Protein AF-A0A2E7H8P2-F1 (afdb_monomer_lite)

Secondary structure (DSSP, 8-state):
---S--S-SSTTTT---S------S-----HHHHHHS-HHHHHHHHHHHHTT--GGGTTSEEEEEEE---SEE-TTSSEEE--SSSTTTSHHHHHHHHHHHHHHTTEEEEEEE-----HHHHTTSGGGGGHHHHHHHHHHHHHHHTTSSTT--EEEEEE-TTTHHHHHHHHHHT-TTS-EEEEE--BPPPPSSS--TTGGGGHHHHHHTTSS-HHHHHHHHHHSS-SSSSB-SSSSHHHHHHHHHHHTT-S-TT-TTPBTTSHHHHHHHHHHHHHHHHHHHTT--HHHHS-HHHHHHHHHHHHHHT--TTHHHHHHHHHHHTTPPPPPHHHHHHHHHHSPP---BTTSSSS-B-HHHHHHTTHHHHHHHHHHHTT-S-TT-B-TTSSBHHHHHHHHHT-HHHHHHHHHHHHHH---GGG-

Structure (mmCIF, N/CA/C/O backbone):
data_AF-A0A2E7H8P2-F1
#
_entry.id   AF-A0A2E7H8P2-F1
#
loop_
_atom_site.group_PDB
_atom_site.id
_atom_site.type_symbol
_atom_site.label_atom_id
_atom_site.label_alt_id
_atom_site.label_comp_id
_atom_site.label_asym_id
_atom_site.label_entity_id
_atom_site.label_seq_id
_atom_site.pdbx_PDB_ins_code
_atom_site.Cartn_x
_atom_site.Cartn_y
_atom_site.Cartn_z
_atom_site.occupancy
_atom_site.B_iso_or_equiv
_atom_site.auth_seq_id
_atom_site.auth_comp_id
_atom_site.auth_asym_id
_atom_site.auth_atom_id
_atom_site.pdbx_PDB_model_num
ATOM 1 N N . MET A 1 1 ? 36.952 20.219 9.672 1.00 74.69 1 MET A N 1
ATOM 2 C CA . MET A 1 1 ? 35.540 19.877 9.922 1.00 74.69 1 MET A CA 1
ATOM 3 C C . MET A 1 1 ? 35.348 19.981 11.418 1.00 74.69 1 MET A C 1
ATOM 5 O O . MET A 1 1 ? 36.030 19.263 12.137 1.00 74.69 1 MET A O 1
ATOM 9 N N . ASP A 1 2 ? 34.547 20.935 11.877 1.00 85.19 2 ASP A N 1
ATOM 10 C CA . ASP A 1 2 ? 34.232 21.063 13.299 1.00 85.19 2 ASP A CA 1
ATOM 11 C C . ASP A 1 2 ? 33.172 20.018 13.670 1.00 85.19 2 ASP A C 1
ATOM 13 O O . ASP A 1 2 ? 31.972 20.262 13.609 1.00 85.19 2 ASP A O 1
ATOM 17 N N . ILE A 1 3 ? 33.637 18.797 13.928 1.00 85.69 3 ILE A N 1
ATOM 18 C CA . ILE A 1 3 ? 32.769 17.649 14.223 1.00 85.69 3 ILE A CA 1
ATOM 19 C C . ILE A 1 3 ? 32.286 17.697 15.679 1.00 85.69 3 ILE A C 1
ATOM 21 O O . ILE A 1 3 ? 31.215 17.183 15.987 1.00 85.69 3 ILE A O 1
ATOM 25 N N . LEU A 1 4 ? 33.071 18.309 16.570 1.00 89.50 4 LEU A N 1
ATOM 26 C CA . LEU A 1 4 ? 32.788 18.374 18.004 1.00 89.50 4 LEU A CA 1
ATOM 27 C C . LEU A 1 4 ? 31.915 19.580 18.391 1.00 89.50 4 LEU A C 1
ATOM 29 O O . LEU A 1 4 ? 31.460 19.643 19.531 1.00 89.50 4 LEU A O 1
ATOM 33 N N . GLY A 1 5 ? 31.641 20.496 17.454 1.00 85.06 5 GLY A N 1
ATOM 34 C CA . GLY A 1 5 ? 30.767 21.650 17.669 1.00 85.06 5 GLY A CA 1
ATOM 35 C C . GLY A 1 5 ? 31.442 22.794 18.425 1.00 85.06 5 GLY A C 1
ATOM 36 O O . GLY A 1 5 ? 30.779 23.498 19.185 1.00 85.06 5 GLY A O 1
ATOM 37 N N . GLU A 1 6 ? 32.753 22.974 18.240 1.00 88.38 6 GLU A N 1
ATOM 38 C CA . GLU A 1 6 ? 33.543 24.068 18.820 1.00 88.38 6 GLU A CA 1
ATOM 39 C C . GLU A 1 6 ? 33.170 25.443 18.227 1.00 88.38 6 GLU A C 1
ATOM 41 O O . GLU A 1 6 ? 33.424 26.488 18.826 1.00 88.38 6 GLU A O 1
ATOM 46 N N . SER A 1 7 ? 32.523 25.453 17.064 1.00 87.81 7 SER A N 1
ATOM 47 C CA . SER A 1 7 ? 32.032 26.614 16.337 1.00 87.81 7 SER A CA 1
ATOM 48 C C . SER A 1 7 ? 30.510 26.568 16.190 1.00 87.81 7 SER A C 1
ATOM 50 O O . SER A 1 7 ? 29.892 25.524 15.981 1.00 87.81 7 SER A O 1
ATOM 52 N N . LYS A 1 8 ? 29.874 27.737 16.298 1.00 83.75 8 LYS A N 1
ATOM 53 C CA . LYS A 1 8 ? 28.441 27.877 16.039 1.00 83.75 8 LYS A CA 1
ATOM 54 C C . LYS A 1 8 ? 28.156 27.782 14.535 1.00 83.75 8 LYS A C 1
ATOM 56 O O . LYS A 1 8 ? 28.728 28.539 13.756 1.00 83.75 8 LYS A O 1
ATOM 61 N N . LEU A 1 9 ? 27.208 26.930 14.139 1.00 84.00 9 LEU A N 1
ATOM 62 C CA . LEU A 1 9 ? 26.694 26.857 12.761 1.00 84.00 9 LEU A CA 1
ATOM 63 C C . LEU A 1 9 ? 25.851 28.094 12.391 1.00 84.00 9 LEU A C 1
ATOM 65 O O . LEU A 1 9 ? 25.784 28.496 11.234 1.00 84.00 9 LEU A O 1
ATOM 69 N N . ASN A 1 10 ? 25.203 28.700 13.383 1.00 85.62 10 ASN A N 1
ATOM 70 C CA . ASN A 1 10 ? 24.450 29.951 13.336 1.00 85.62 10 ASN A CA 1
ATOM 71 C C . ASN A 1 10 ? 24.353 30.542 14.759 1.00 85.62 10 ASN A C 1
ATOM 73 O O . ASN A 1 10 ? 24.707 29.886 15.740 1.00 85.62 10 ASN A O 1
ATOM 77 N N . ASN A 1 11 ? 23.844 31.768 14.904 1.00 84.62 11 ASN A N 1
ATOM 78 C CA . ASN A 1 11 ? 23.813 32.463 16.203 1.00 84.62 11 ASN A CA 1
ATOM 79 C C . ASN A 1 11 ? 23.129 31.668 17.333 1.00 84.62 11 ASN A C 1
ATOM 81 O O . ASN A 1 11 ? 23.529 31.819 18.493 1.00 84.62 11 ASN A O 1
ATOM 85 N N . ASN A 1 12 ? 22.219 30.758 16.976 1.00 85.44 12 ASN A N 1
ATOM 86 C CA . ASN A 1 12 ? 21.361 30.015 17.892 1.00 85.44 12 ASN A CA 1
ATOM 87 C C . ASN A 1 12 ? 21.772 28.538 18.049 1.00 85.44 12 ASN A C 1
ATOM 89 O O . ASN A 1 12 ? 21.013 27.738 18.584 1.00 85.44 12 ASN A O 1
ATOM 93 N N . SER A 1 13 ? 22.955 28.132 17.571 1.00 84.50 13 SER A N 1
ATOM 94 C CA . SER A 1 13 ? 23.351 26.708 17.519 1.00 84.50 13 SER A CA 1
ATOM 95 C C . SER A 1 13 ? 23.418 26.000 18.872 1.00 84.50 13 SER A C 1
ATOM 97 O O . SER A 1 13 ? 23.434 24.774 18.909 1.00 84.50 13 SER A O 1
ATOM 99 N N . TRP A 1 14 ? 23.463 26.756 19.968 1.00 90.00 14 TRP A N 1
ATOM 100 C CA . TRP A 1 14 ? 23.488 26.233 21.336 1.00 90.00 14 TRP A CA 1
ATOM 101 C C . TRP A 1 14 ? 22.310 26.742 22.170 1.00 90.00 14 TRP A C 1
ATOM 103 O O . TRP A 1 14 ? 22.326 26.617 23.393 1.00 90.00 14 TRP A O 1
ATOM 113 N N . ASP A 1 15 ? 21.307 27.342 21.530 1.00 91.31 15 ASP A N 1
ATOM 114 C CA . ASP A 1 15 ? 20.143 27.862 22.232 1.00 91.31 15 ASP A CA 1
ATOM 115 C C . ASP A 1 15 ? 19.243 26.696 22.642 1.00 91.31 15 ASP A C 1
ATOM 117 O O . ASP A 1 15 ? 18.831 25.878 21.818 1.00 91.31 15 ASP A O 1
ATOM 121 N N . PHE A 1 16 ? 18.910 26.627 23.928 1.00 91.75 16 PHE A N 1
ATOM 122 C CA . PHE A 1 16 ? 17.925 25.691 24.448 1.00 91.75 16 PHE A CA 1
ATOM 123 C C . PHE A 1 16 ? 17.115 26.344 25.563 1.00 91.75 16 PHE A C 1
ATOM 125 O O . PHE A 1 16 ? 17.587 27.223 26.283 1.00 91.75 16 PHE A O 1
ATOM 132 N N . LEU A 1 17 ? 15.883 25.874 25.722 1.00 92.88 17 LEU A N 1
ATOM 133 C CA . LEU A 1 17 ? 15.026 26.206 26.849 1.00 92.88 17 LEU A CA 1
ATOM 134 C C . LEU A 1 17 ? 14.714 24.914 27.599 1.00 92.88 17 LEU A C 1
ATOM 136 O O . LEU A 1 17 ? 14.439 23.885 26.989 1.00 92.88 17 LEU A O 1
ATOM 140 N N . THR A 1 18 ? 14.745 24.965 28.928 1.00 94.38 18 THR A N 1
ATOM 141 C CA . THR A 1 18 ? 14.372 23.825 29.785 1.00 94.38 18 THR A CA 1
ATOM 142 C C . THR A 1 18 ? 12.894 23.837 30.165 1.00 94.38 18 THR A C 1
ATOM 144 O O . THR A 1 18 ? 12.388 22.850 30.691 1.00 94.38 18 THR A O 1
ATOM 147 N N . HIS A 1 19 ? 12.204 24.951 29.906 1.00 95.31 19 HIS A N 1
ATOM 148 C CA . HIS A 1 19 ? 10.809 25.176 30.261 1.00 95.31 19 HIS A CA 1
ATOM 149 C C . HIS A 1 19 ? 10.099 25.923 29.129 1.00 95.31 19 HIS A C 1
ATOM 151 O O . HIS A 1 19 ? 10.694 26.767 28.460 1.00 95.31 19 HIS A O 1
ATOM 157 N N . ALA A 1 20 ? 8.815 25.633 28.948 1.00 92.62 20 ALA A N 1
ATOM 158 C CA . ALA A 1 20 ? 7.918 26.331 28.037 1.00 92.62 20 ALA A CA 1
ATOM 159 C C . ALA A 1 20 ? 6.553 26.501 28.719 1.00 92.62 20 ALA A C 1
ATOM 161 O O . ALA A 1 20 ? 6.212 25.721 29.608 1.00 92.62 20 ALA A O 1
ATOM 162 N N . GLU A 1 21 ? 5.757 27.486 28.295 1.00 92.81 21 GLU A N 1
ATOM 163 C CA . GLU A 1 21 ? 4.417 27.734 28.864 1.00 92.81 21 GLU A CA 1
ATOM 164 C C . GLU A 1 21 ? 3.425 26.579 28.619 1.00 92.81 21 GLU A C 1
ATOM 166 O O . GLU A 1 21 ? 2.403 26.485 29.294 1.00 92.81 21 GLU A O 1
ATOM 171 N N . GLY A 1 22 ? 3.735 25.688 27.673 1.00 91.94 22 GLY A N 1
ATOM 172 C CA . GLY A 1 22 ? 2.846 24.620 27.227 1.00 91.94 22 GLY A CA 1
ATOM 173 C C . GLY A 1 22 ? 1.698 25.124 26.336 1.00 91.94 22 GLY A C 1
ATOM 174 O O . GLY A 1 22 ? 1.554 26.327 26.099 1.00 91.94 22 GLY A O 1
ATOM 175 N N . PRO A 1 23 ? 0.879 24.212 25.789 1.00 92.81 23 PRO A N 1
ATOM 176 C CA . PRO A 1 23 ? -0.272 24.583 24.971 1.00 92.81 23 PRO A CA 1
ATOM 177 C C . PRO A 1 23 ? -1.340 25.332 25.783 1.00 92.81 23 PRO A C 1
ATOM 179 O O . PRO A 1 23 ? -1.624 24.991 26.931 1.00 92.81 23 PRO A O 1
ATOM 182 N N . LYS A 1 24 ? -1.977 26.336 25.170 1.00 91.81 24 LYS A N 1
ATOM 183 C CA . LYS A 1 24 ? -3.075 27.100 25.785 1.00 91.81 24 LYS A CA 1
ATOM 184 C C . LYS A 1 24 ? -4.414 26.384 25.579 1.00 91.81 24 LYS A C 1
ATOM 186 O O . LYS A 1 24 ? -4.658 25.823 24.517 1.00 91.81 24 LYS A O 1
ATOM 191 N N . GLY A 1 25 ? -5.310 26.468 26.562 1.00 89.62 25 GLY A N 1
ATOM 192 C CA . GLY A 1 25 ? -6.659 25.893 26.492 1.00 89.62 25 GLY A CA 1
ATOM 193 C C . GLY A 1 25 ? -6.983 24.993 27.684 1.00 89.62 25 GLY A C 1
ATOM 194 O O . GLY A 1 25 ? -6.307 25.043 28.710 1.00 89.62 25 GLY A O 1
ATOM 195 N N . LYS A 1 26 ? -8.050 24.197 27.562 1.00 91.06 26 LYS A N 1
ATOM 196 C CA . LYS A 1 26 ? -8.457 23.190 28.551 1.00 91.06 26 LYS A CA 1
ATOM 197 C C . LYS A 1 26 ? -8.899 21.926 27.825 1.00 91.06 26 LYS A C 1
ATOM 199 O O . LYS A 1 26 ? -9.626 22.020 26.842 1.00 91.06 26 LYS A O 1
ATOM 204 N N . ILE A 1 27 ? -8.478 20.773 28.333 1.00 90.88 27 ILE A N 1
ATOM 205 C CA . ILE A 1 27 ? -9.032 19.481 27.926 1.00 90.88 27 ILE A CA 1
ATOM 206 C C . ILE A 1 27 ? -10.332 19.287 28.705 1.00 90.88 27 ILE A C 1
ATOM 208 O O . ILE A 1 27 ? -10.336 19.351 29.936 1.00 90.88 27 ILE A O 1
ATOM 212 N N . GLU A 1 28 ? -11.437 19.075 28.000 1.00 89.38 28 GLU A N 1
ATOM 213 C CA . GLU A 1 28 ? -12.758 18.897 28.607 1.00 89.38 28 GLU A CA 1
ATOM 214 C C . GLU A 1 28 ? -12.946 17.442 29.062 1.00 89.38 28 GLU A C 1
ATOM 216 O O . GLU A 1 28 ? -13.595 16.633 28.404 1.00 89.38 28 GLU A O 1
ATOM 221 N N . PHE A 1 29 ? -12.323 17.085 30.188 1.00 92.38 29 PHE A N 1
ATOM 222 C CA . PHE A 1 29 ? -12.587 15.815 30.865 1.00 92.38 29 PHE A CA 1
ATOM 223 C C . PHE A 1 29 ? -13.952 15.842 31.560 1.00 92.38 29 PHE A C 1
ATOM 225 O O . PHE A 1 29 ? -14.299 16.816 32.230 1.00 92.38 29 PHE A O 1
ATOM 232 N N . THR A 1 30 ? -14.692 14.738 31.488 1.00 93.19 30 THR A N 1
ATOM 233 C CA . THR A 1 30 ? -15.838 14.501 32.378 1.00 93.19 30 THR A CA 1
ATOM 234 C C . THR A 1 30 ? -15.374 13.867 33.698 1.00 93.19 30 THR A C 1
ATOM 236 O O . THR A 1 30 ? -14.380 13.134 33.703 1.00 93.19 30 THR A O 1
ATOM 239 N N . PRO A 1 31 ? -16.081 14.085 34.827 1.00 96.25 31 PRO A N 1
ATOM 240 C CA . PRO A 1 31 ? -15.774 13.395 36.083 1.00 96.25 31 PRO A CA 1
ATOM 241 C C . PRO A 1 31 ? -15.758 11.870 35.935 1.00 96.25 31 PRO A C 1
ATOM 243 O O . PRO A 1 31 ? -14.883 11.213 36.487 1.00 96.25 31 PRO A O 1
ATOM 246 N N . GLU A 1 32 ? -16.676 11.320 35.135 1.00 95.31 32 GLU A N 1
ATOM 247 C CA . GLU A 1 32 ? -16.742 9.883 34.862 1.00 95.31 32 GLU A CA 1
ATOM 248 C C . GLU A 1 32 ? -15.484 9.383 34.150 1.00 95.31 32 GLU A C 1
ATOM 250 O O . GLU A 1 32 ? -14.916 8.377 34.563 1.00 95.31 32 GLU A O 1
ATOM 255 N N . GLN A 1 33 ? -14.991 10.096 33.131 1.00 93.06 33 GLN A N 1
ATOM 256 C CA . GLN A 1 33 ? -13.734 9.735 32.464 1.00 93.06 33 GLN A CA 1
ATOM 257 C C . GLN A 1 33 ? -12.554 9.758 33.439 1.00 93.06 33 GLN A C 1
ATOM 259 O O . GLN A 1 33 ? -11.730 8.854 33.408 1.00 93.06 33 GLN A O 1
ATOM 264 N N . LEU A 1 34 ? -12.474 10.746 34.336 1.00 94.94 34 LEU A N 1
ATOM 265 C CA . LEU A 1 34 ? -11.391 10.817 35.327 1.00 94.94 34 LEU A CA 1
ATOM 266 C C . LEU A 1 34 ? -11.410 9.652 36.329 1.00 94.94 34 LEU A C 1
ATOM 268 O O . LEU A 1 34 ? -10.364 9.313 36.878 1.00 94.94 34 LEU A O 1
ATOM 272 N N . ILE A 1 35 ? -12.581 9.061 36.576 1.00 96.19 35 ILE A N 1
ATOM 273 C CA . ILE A 1 35 ? -12.759 7.929 37.494 1.00 96.19 35 ILE A CA 1
ATOM 274 C C . ILE A 1 35 ? -12.557 6.587 36.778 1.00 96.19 35 ILE A C 1
ATOM 276 O O . ILE A 1 35 ? -11.950 5.678 37.343 1.00 96.19 35 ILE A O 1
ATOM 280 N N . SER A 1 36 ? -13.093 6.449 35.564 1.00 94.50 36 SER A N 1
ATOM 281 C CA . SER A 1 36 ? -13.264 5.157 34.885 1.00 94.50 36 SER A CA 1
ATOM 282 C C . SER A 1 36 ? -12.235 4.874 33.789 1.00 94.50 36 SER A C 1
ATOM 284 O O . SER A 1 36 ? -11.936 3.706 33.531 1.00 94.50 36 SER A O 1
ATOM 286 N N . GLU A 1 37 ? -11.673 5.902 33.144 1.00 93.56 37 GLU A N 1
ATOM 287 C CA . GLU A 1 37 ? -10.696 5.692 32.077 1.00 93.56 37 GLU A CA 1
ATOM 288 C C . GLU A 1 37 ? -9.333 5.278 32.649 1.00 93.56 37 GLU A C 1
ATOM 290 O O . GLU A 1 37 ? -8.867 5.829 33.653 1.00 93.56 37 GLU A O 1
ATOM 295 N N . PRO A 1 38 ? -8.618 4.358 31.980 1.00 94.44 38 PRO A N 1
ATOM 296 C CA . PRO A 1 38 ? -7.223 4.096 32.287 1.00 94.44 38 PRO A CA 1
ATOM 297 C C . PRO A 1 38 ? -6.386 5.379 32.236 1.00 94.44 38 PRO A C 1
ATOM 299 O O . PRO A 1 38 ? -6.539 6.205 31.332 1.00 94.44 38 PRO A O 1
ATOM 302 N N . SER A 1 39 ? -5.409 5.498 33.138 1.00 94.62 39 SER A N 1
ATOM 303 C CA . SER A 1 39 ? -4.503 6.656 33.193 1.00 94.62 39 SER A CA 1
ATOM 304 C C . SER A 1 39 ? -3.818 6.950 31.853 1.00 94.62 39 SER A C 1
ATOM 306 O O . SER A 1 39 ? -3.626 8.110 31.498 1.00 94.62 39 SER A O 1
ATOM 308 N N . GLY A 1 40 ? -3.504 5.908 31.076 1.00 93.19 40 GLY A N 1
ATOM 309 C CA . GLY A 1 40 ? -2.940 6.036 29.733 1.00 93.19 40 GLY A CA 1
ATOM 310 C C . GLY A 1 40 ? -3.867 6.744 28.740 1.00 93.19 40 GLY A C 1
ATOM 311 O O . GLY A 1 40 ? -3.384 7.546 27.946 1.00 93.19 40 GLY A O 1
ATOM 312 N N . ASN A 1 41 ? -5.182 6.517 28.813 1.00 91.81 41 ASN A N 1
ATOM 313 C CA . ASN A 1 41 ? -6.153 7.166 27.927 1.00 91.81 41 ASN A CA 1
ATOM 314 C C . ASN A 1 41 ? -6.278 8.659 28.251 1.00 91.81 41 ASN A C 1
ATOM 316 O O . ASN A 1 41 ? -6.326 9.482 27.342 1.00 91.81 41 ASN A O 1
ATOM 320 N N . LEU A 1 42 ? -6.259 9.020 29.538 1.00 94.00 42 LEU A N 1
ATOM 321 C CA . LEU A 1 42 ? -6.254 10.420 29.973 1.00 94.00 42 LEU A CA 1
ATOM 322 C C . LEU A 1 42 ? -4.942 11.118 29.588 1.00 94.00 42 LEU A C 1
ATOM 324 O O . LEU A 1 42 ? -4.957 12.217 29.036 1.00 94.00 42 LEU A O 1
ATOM 328 N N . PHE A 1 43 ? -3.800 10.463 29.820 1.00 94.44 43 PHE A N 1
ATOM 329 C CA . PHE A 1 43 ? -2.486 11.007 29.478 1.00 94.44 43 PHE A CA 1
ATOM 330 C C . PHE A 1 43 ? -2.287 11.176 27.966 1.00 94.44 43 PHE A C 1
ATOM 332 O O . PHE A 1 43 ? -1.653 12.143 27.541 1.00 94.44 43 PHE A O 1
ATOM 339 N N . ALA A 1 44 ? -2.866 10.294 27.145 1.00 93.31 44 ALA A N 1
ATOM 340 C CA . ALA A 1 44 ? -2.842 10.426 25.689 1.00 93.31 44 ALA A CA 1
ATOM 341 C C . ALA A 1 44 ? -3.419 11.774 25.223 1.00 93.31 44 ALA A C 1
ATOM 343 O O . ALA A 1 44 ? -2.891 12.375 24.292 1.00 93.31 44 ALA A O 1
ATOM 344 N N . GLN A 1 45 ? -4.430 12.306 25.918 1.00 93.88 45 GLN A N 1
ATOM 345 C CA . GLN A 1 45 ? -5.011 13.611 25.591 1.00 93.88 45 GLN A CA 1
ATOM 346 C C . GLN A 1 45 ? -4.038 14.769 25.827 1.00 93.88 45 GLN A C 1
ATOM 348 O O . GLN A 1 45 ? -3.945 15.694 25.013 1.00 93.88 45 GLN A O 1
ATOM 353 N N . SER A 1 46 ? -3.237 14.684 26.887 1.00 94.75 46 SER A N 1
ATOM 354 C CA . SER A 1 46 ? -2.143 15.626 27.129 1.00 94.75 46 SER A CA 1
ATOM 355 C C . SER A 1 46 ? -1.052 15.519 26.060 1.00 94.75 46 SER A C 1
ATOM 357 O O . SER A 1 46 ? -0.559 16.546 25.599 1.00 94.75 46 SER A O 1
ATOM 359 N N . GLN A 1 47 ? -0.705 14.303 25.617 1.00 94.81 47 GLN A N 1
ATOM 360 C CA . GLN A 1 47 ? 0.273 14.104 24.538 1.00 94.81 47 GLN A CA 1
ATOM 361 C C . GLN A 1 47 ? -0.214 14.681 23.207 1.00 94.81 47 GLN A C 1
ATOM 363 O O . GLN A 1 47 ? 0.531 15.403 22.550 1.00 94.81 47 GLN A O 1
ATOM 368 N N . ASN A 1 48 ? -1.470 14.422 22.836 1.00 95.06 48 ASN A N 1
ATOM 369 C CA . ASN A 1 48 ? -2.091 14.980 21.634 1.00 95.06 48 ASN A CA 1
ATOM 370 C C . ASN A 1 48 ? -2.010 16.514 21.634 1.00 95.06 48 ASN A C 1
ATOM 372 O O . ASN A 1 48 ? -1.573 17.120 20.659 1.00 95.06 48 ASN A O 1
ATOM 376 N N . THR A 1 49 ? -2.365 17.138 22.760 1.00 95.50 49 THR A N 1
ATOM 377 C CA . THR A 1 49 ? -2.294 18.595 22.938 1.00 95.50 49 THR A CA 1
ATOM 378 C C . THR A 1 49 ? -0.854 19.105 22.842 1.00 95.50 49 THR A C 1
ATOM 380 O O . THR A 1 49 ? -0.592 20.125 22.209 1.00 95.50 49 THR A O 1
ATOM 383 N N . GLY A 1 50 ? 0.101 18.372 23.424 1.00 95.44 50 GLY A N 1
ATOM 384 C CA . GLY A 1 50 ? 1.533 18.664 23.332 1.00 95.44 50 GLY A CA 1
ATOM 385 C C . GLY A 1 50 ? 2.087 18.588 21.905 1.00 95.44 50 GLY A C 1
ATOM 386 O O . GLY A 1 50 ? 2.999 19.338 21.573 1.00 95.44 50 GLY A O 1
ATOM 387 N N . MET A 1 51 ? 1.499 17.749 21.046 1.00 95.25 51 MET A N 1
ATOM 388 C CA . MET A 1 51 ? 1.786 17.695 19.605 1.00 95.25 51 MET A CA 1
ATOM 389 C C . MET A 1 51 ? 1.051 18.781 18.797 1.00 95.25 51 MET A C 1
ATOM 391 O O . MET A 1 51 ? 1.160 18.813 17.574 1.00 95.25 51 MET A O 1
ATOM 395 N N . GLY A 1 52 ? 0.311 19.677 19.458 1.00 94.31 52 GLY A N 1
ATOM 396 C CA . GLY A 1 52 ? -0.409 20.782 18.824 1.00 94.31 52 GLY A CA 1
ATOM 397 C C . GLY A 1 52 ? -1.837 20.450 18.384 1.00 94.31 52 GLY A C 1
ATOM 398 O O . GLY A 1 52 ? -2.431 21.230 17.643 1.00 94.31 52 GLY A O 1
ATOM 399 N N . TRP A 1 53 ? -2.407 19.320 18.820 1.00 94.31 53 TRP A N 1
ATOM 400 C CA . TRP A 1 53 ? -3.811 19.006 18.547 1.00 94.31 53 TRP A CA 1
ATOM 401 C C . TRP A 1 53 ? -4.756 19.918 19.335 1.00 94.31 53 TRP A C 1
ATOM 403 O O . TRP A 1 53 ? -4.481 20.257 20.486 1.00 94.31 53 TRP A O 1
ATOM 413 N N . ASP A 1 54 ? -5.891 20.283 18.733 1.00 91.56 54 ASP A N 1
ATOM 414 C CA . ASP A 1 54 ? -6.898 21.133 19.376 1.00 91.56 54 ASP A CA 1
ATOM 415 C C . ASP A 1 54 ? -7.495 20.427 20.612 1.00 91.56 54 ASP A C 1
ATOM 417 O O . ASP A 1 54 ? -8.106 19.360 20.456 1.00 91.56 54 ASP A O 1
ATOM 421 N N . PRO A 1 55 ? -7.393 21.020 21.823 1.00 90.25 55 PRO A N 1
ATOM 422 C CA . PRO A 1 55 ? -7.951 20.454 23.047 1.00 90.25 55 PRO A CA 1
ATOM 423 C C . PRO A 1 55 ? -9.444 20.113 22.990 1.00 90.25 55 PRO A C 1
ATOM 425 O O . PRO A 1 55 ? -9.904 19.229 23.712 1.00 90.25 55 PRO A O 1
ATOM 428 N N . LYS A 1 56 ? -10.207 20.780 22.118 1.00 87.25 56 LYS A N 1
ATOM 429 C CA . LYS A 1 56 ? -11.648 20.543 21.947 1.00 87.25 56 LYS A CA 1
ATOM 430 C C . LYS A 1 56 ? -11.966 19.310 21.100 1.00 87.25 56 LYS A C 1
ATOM 432 O O . LYS A 1 56 ? -13.099 18.842 21.111 1.00 87.25 56 LYS A O 1
ATOM 437 N N . LYS A 1 57 ? -10.983 18.772 20.371 1.00 87.62 57 LYS A N 1
ATOM 438 C CA . LYS A 1 57 ? -11.153 17.658 19.419 1.00 87.62 57 LYS A CA 1
ATOM 439 C C . LYS A 1 57 ? -10.559 16.334 19.909 1.00 87.62 57 LYS A C 1
ATOM 441 O O . LYS A 1 57 ? -10.403 15.400 19.132 1.00 87.62 57 LYS A O 1
ATOM 446 N N . LEU A 1 58 ? -10.205 16.244 21.188 1.00 86.50 58 LEU A N 1
ATOM 447 C CA . LEU A 1 58 ? -9.416 15.148 21.768 1.00 86.50 58 LEU A CA 1
ATOM 448 C C . LEU A 1 58 ? -10.180 13.828 21.981 1.00 86.50 58 LEU A C 1
ATOM 450 O O . LEU A 1 58 ? -9.580 12.755 22.061 1.00 86.50 58 LEU A O 1
ATOM 454 N N . TRP A 1 59 ? -11.510 13.885 22.016 1.00 86.25 59 TRP A N 1
ATOM 455 C CA . TRP A 1 59 ? -12.375 12.714 22.214 1.00 86.25 59 TRP A CA 1
ATOM 456 C C . TRP A 1 59 ? -13.018 12.186 20.925 1.00 86.25 59 TRP A C 1
ATOM 458 O O . TRP A 1 59 ? -13.893 11.323 20.985 1.00 86.25 59 TRP A O 1
ATOM 468 N N . GLY A 1 60 ? -12.580 12.684 19.765 1.00 89.94 60 GLY A N 1
ATOM 469 C CA . GLY A 1 60 ? -13.006 12.191 18.456 1.00 89.94 60 GLY A CA 1
ATOM 470 C C . GLY A 1 60 ? -12.635 10.724 18.214 1.00 89.94 60 GLY A C 1
ATOM 471 O O . GLY A 1 60 ? -11.822 10.122 18.923 1.00 89.94 60 GLY A O 1
ATOM 472 N N . THR A 1 61 ? -13.233 10.131 17.179 1.00 95.50 61 THR A N 1
ATOM 473 C CA . THR A 1 61 ? -12.962 8.731 16.821 1.00 95.50 61 THR A CA 1
ATOM 474 C C . THR A 1 61 ? -11.525 8.587 16.329 1.00 95.50 61 THR A C 1
ATOM 476 O O . THR A 1 61 ? -11.116 9.250 15.381 1.00 95.50 61 THR A O 1
ATOM 479 N N . GLN A 1 62 ? -10.750 7.710 16.963 1.00 97.25 62 GLN A N 1
ATOM 480 C CA . GLN A 1 62 ? -9.322 7.569 16.681 1.00 97.25 62 GLN A CA 1
ATOM 481 C C . GLN A 1 62 ? -9.046 6.512 15.611 1.00 97.25 62 GLN A C 1
ATOM 483 O O . GLN A 1 62 ? -9.555 5.389 15.688 1.00 97.25 62 GLN A O 1
ATOM 488 N N . PHE A 1 63 ? -8.167 6.833 14.667 1.00 98.44 63 PHE A N 1
ATOM 489 C CA . PHE A 1 63 ? -7.750 5.958 13.575 1.00 98.44 63 PHE A CA 1
ATOM 490 C C . PHE A 1 63 ? -6.225 5.866 13.521 1.00 98.44 63 PHE A C 1
ATOM 492 O O . PHE A 1 63 ? -5.530 6.853 13.739 1.00 98.44 63 PHE A O 1
ATOM 499 N N . MET A 1 64 ? -5.700 4.679 13.225 1.00 98.50 64 MET A N 1
ATOM 500 C CA . MET A 1 64 ? -4.264 4.462 13.032 1.00 98.50 64 MET A CA 1
ATOM 501 C C . MET A 1 64 ? -3.946 4.336 11.544 1.00 98.50 64 MET A C 1
ATOM 503 O O . MET A 1 64 ? -4.575 3.541 10.854 1.00 98.50 64 MET A O 1
ATOM 507 N N . ILE A 1 65 ? -2.930 5.050 11.080 1.00 98.81 65 ILE A N 1
ATOM 508 C CA . ILE A 1 65 ? -2.335 4.945 9.752 1.00 98.81 65 ILE A CA 1
ATOM 509 C C . ILE A 1 65 ? -0.949 4.325 9.933 1.00 98.81 65 ILE A C 1
ATOM 511 O O . ILE A 1 65 ? -0.044 4.934 10.500 1.00 98.81 65 ILE A O 1
ATOM 515 N N . LEU A 1 66 ? -0.777 3.098 9.462 1.00 98.75 66 LEU A N 1
ATOM 516 C CA . LEU A 1 66 ? 0.523 2.443 9.385 1.00 98.75 66 LEU A CA 1
ATOM 517 C C . LEU A 1 66 ? 1.100 2.644 7.991 1.00 98.75 66 LEU A C 1
ATOM 519 O O . LEU A 1 66 ? 0.372 2.492 7.010 1.00 98.75 66 LEU A O 1
ATOM 523 N N . SER A 1 67 ? 2.397 2.931 7.880 1.00 98.50 67 SER A N 1
ATOM 524 C CA . SER A 1 67 ? 3.027 3.070 6.567 1.00 98.50 67 SER A CA 1
ATOM 525 C C . SER A 1 67 ? 4.459 2.555 6.474 1.00 98.50 67 SER A C 1
ATOM 527 O O . SER A 1 67 ? 5.189 2.524 7.465 1.00 98.50 67 SER A O 1
ATOM 529 N N . THR A 1 68 ? 4.863 2.168 5.261 1.00 97.88 68 THR A N 1
ATOM 530 C CA . THR A 1 68 ? 6.258 1.843 4.918 1.00 97.88 68 THR A CA 1
ATOM 531 C C . THR A 1 68 ? 7.050 3.052 4.402 1.00 97.88 68 THR A C 1
ATOM 533 O O . THR A 1 68 ? 8.096 2.890 3.781 1.00 97.88 68 THR A O 1
ATOM 536 N N . LEU A 1 69 ? 6.574 4.276 4.670 1.00 97.19 69 LEU A N 1
ATOM 537 C CA . LEU A 1 69 ? 7.271 5.533 4.375 1.00 97.19 69 LEU A CA 1
ATOM 538 C C . LEU A 1 69 ? 8.757 5.471 4.761 1.00 97.19 69 LEU A C 1
ATOM 540 O O . LEU A 1 69 ? 9.113 5.016 5.850 1.00 97.19 69 LEU A O 1
ATOM 544 N N . GLY A 1 70 ? 9.615 6.005 3.894 1.00 95.44 70 GLY A N 1
ATOM 545 C CA . GLY A 1 70 ? 11.018 6.234 4.212 1.00 95.44 70 GLY A CA 1
ATOM 546 C C . GLY A 1 70 ? 11.692 7.210 3.253 1.00 95.44 70 GLY A C 1
ATOM 547 O O . GLY A 1 70 ? 11.146 7.582 2.215 1.00 95.44 70 GLY A O 1
ATOM 548 N N . GLY A 1 71 ? 12.890 7.643 3.644 1.00 94.12 71 GLY A N 1
ATOM 549 C CA . GLY A 1 71 ? 13.505 8.859 3.113 1.00 94.12 71 GLY A CA 1
ATOM 550 C C . GLY A 1 71 ? 12.917 10.124 3.748 1.00 94.12 71 GLY A C 1
ATOM 551 O O . GLY A 1 71 ? 12.070 10.061 4.639 1.00 94.12 71 GLY A O 1
ATOM 552 N N . MET A 1 72 ? 13.389 11.283 3.293 1.00 94.69 72 MET A N 1
ATOM 553 C CA . MET A 1 72 ? 12.896 12.598 3.697 1.00 94.69 72 MET A CA 1
ATOM 554 C C . MET A 1 72 ? 12.697 13.448 2.445 1.00 94.69 72 MET A C 1
ATOM 556 O O . MET A 1 72 ? 13.663 13.841 1.790 1.00 94.69 72 MET A O 1
ATOM 560 N N . ARG A 1 73 ? 11.434 13.705 2.108 1.00 93.62 73 ARG A N 1
ATOM 561 C CA . ARG A 1 73 ? 11.028 14.555 0.987 1.00 93.62 73 ARG A CA 1
ATOM 562 C C . ARG A 1 73 ? 10.884 15.993 1.484 1.00 93.62 73 ARG A C 1
ATOM 564 O O . ARG A 1 73 ? 10.218 16.214 2.488 1.00 93.62 73 ARG A O 1
ATOM 571 N N . GLY A 1 74 ? 11.518 16.941 0.803 1.00 94.69 74 GLY A N 1
ATOM 572 C CA . GLY A 1 74 ? 11.347 18.366 1.069 1.00 94.69 74 GLY A CA 1
ATOM 573 C C . GLY A 1 74 ? 10.025 18.903 0.523 1.00 94.69 74 GLY A C 1
ATOM 574 O O . GLY A 1 74 ? 9.362 18.259 -0.298 1.00 94.69 74 GLY A O 1
ATOM 575 N N . ASP A 1 75 ? 9.667 20.112 0.949 1.00 93.38 75 ASP A N 1
ATOM 576 C CA . ASP A 1 75 ? 8.443 20.794 0.510 1.00 93.38 75 ASP A CA 1
ATOM 577 C C . ASP A 1 75 ? 8.459 21.103 -1.000 1.00 93.38 75 ASP A C 1
ATOM 579 O O . ASP A 1 75 ? 7.412 21.110 -1.645 1.00 93.38 75 ASP A O 1
ATOM 583 N N . ASP A 1 76 ? 9.648 21.270 -1.596 1.00 93.75 76 ASP A N 1
ATOM 584 C CA . ASP A 1 76 ? 9.848 21.439 -3.047 1.00 93.75 76 ASP A CA 1
ATOM 585 C C . ASP A 1 76 ? 9.750 20.120 -3.842 1.00 93.75 76 ASP A C 1
ATOM 587 O O . ASP A 1 76 ? 9.883 20.102 -5.066 1.00 93.75 76 ASP A O 1
ATOM 591 N N . GLY A 1 77 ? 9.530 19.004 -3.145 1.00 91.25 77 GLY A N 1
ATOM 592 C CA . GLY A 1 77 ? 9.429 17.662 -3.699 1.00 91.25 77 GLY A CA 1
ATOM 593 C C . GLY A 1 77 ? 10.738 16.952 -3.995 1.00 91.25 77 GLY A C 1
ATOM 594 O O . GLY A 1 77 ? 10.708 15.808 -4.452 1.00 91.25 77 GLY A O 1
ATOM 595 N N . ARG A 1 78 ? 11.879 17.570 -3.682 1.00 93.44 78 ARG A N 1
ATOM 596 C CA . ARG A 1 78 ? 13.198 16.952 -3.830 1.00 93.44 78 ARG A CA 1
ATOM 597 C C . ARG A 1 78 ? 13.597 16.174 -2.573 1.00 93.44 78 ARG A C 1
ATOM 599 O O . ARG A 1 78 ? 13.079 16.435 -1.485 1.00 93.44 78 ARG A O 1
ATOM 606 N N . PRO A 1 79 ? 14.504 15.189 -2.681 1.00 94.81 79 PRO A N 1
ATOM 607 C CA . PRO A 1 79 ? 14.991 14.475 -1.509 1.00 94.81 79 PRO A CA 1
ATOM 608 C C . PRO A 1 79 ? 15.913 15.367 -0.665 1.00 94.81 79 PRO A C 1
ATOM 610 O O . PRO A 1 79 ? 16.938 15.839 -1.150 1.00 94.81 79 PRO A O 1
ATOM 613 N N . ILE A 1 80 ? 15.582 15.528 0.618 1.00 96.31 80 ILE A N 1
ATOM 614 C CA . ILE A 1 80 ? 16.529 15.968 1.655 1.00 96.31 80 ILE A CA 1
ATOM 615 C C . ILE A 1 80 ? 17.392 14.770 2.076 1.00 96.31 80 ILE A C 1
ATOM 617 O O . ILE A 1 80 ? 18.605 14.888 2.230 1.00 96.31 80 ILE A O 1
ATOM 621 N N . ALA A 1 81 ? 16.766 13.596 2.212 1.00 95.38 81 ALA A N 1
ATOM 622 C CA . ALA A 1 81 ? 17.437 12.318 2.414 1.00 95.38 81 ALA A CA 1
ATOM 623 C C . ALA A 1 81 ? 16.788 11.240 1.538 1.00 95.38 81 ALA A C 1
ATOM 625 O O . ALA A 1 81 ? 15.561 11.141 1.460 1.00 95.38 81 ALA A O 1
ATOM 626 N N . LEU A 1 82 ? 17.610 10.422 0.882 1.00 93.44 82 LEU A N 1
ATOM 627 C CA . LEU A 1 82 ? 17.125 9.334 0.034 1.00 93.44 82 LEU A CA 1
ATOM 628 C C . LEU A 1 82 ? 16.499 8.214 0.873 1.00 93.44 82 LEU A C 1
ATOM 630 O O . LEU A 1 82 ? 16.970 7.891 1.963 1.00 93.44 82 LEU A O 1
ATOM 634 N N . GLY A 1 83 ? 15.449 7.601 0.330 1.00 92.06 83 GLY A N 1
ATOM 635 C CA . GLY A 1 83 ? 14.914 6.342 0.835 1.00 92.06 83 GLY A CA 1
ATOM 636 C C . GLY A 1 83 ? 15.757 5.133 0.408 1.00 92.06 83 GLY A C 1
ATOM 637 O O . GLY A 1 83 ? 16.738 5.237 -0.334 1.00 92.06 83 GLY A O 1
ATOM 638 N N . HIS A 1 84 ? 15.340 3.949 0.845 1.00 92.00 84 HIS A N 1
ATOM 639 C CA . HIS A 1 84 ? 15.872 2.680 0.358 1.00 92.00 84 HIS A CA 1
ATOM 640 C C . HIS A 1 84 ? 15.504 2.437 -1.113 1.00 92.00 84 HIS A C 1
ATOM 642 O O . HIS A 1 84 ? 16.297 1.825 -1.825 1.00 92.00 84 HIS A O 1
ATOM 648 N N . HIS A 1 85 ? 14.361 2.939 -1.586 1.00 92.25 85 HIS A N 1
ATOM 649 C CA . HIS A 1 85 ? 13.912 2.881 -2.982 1.00 92.25 85 HIS A CA 1
ATOM 650 C C . HIS A 1 85 ? 13.002 4.064 -3.343 1.00 92.25 85 HIS A C 1
ATOM 652 O O . HIS A 1 85 ? 12.608 4.857 -2.495 1.00 92.25 85 HIS A O 1
ATOM 658 N N . THR A 1 86 ? 12.625 4.182 -4.616 1.00 91.06 86 THR A N 1
ATOM 659 C CA . THR A 1 86 ? 11.639 5.176 -5.075 1.00 91.06 86 THR A CA 1
ATOM 660 C C . THR A 1 86 ? 10.253 4.916 -4.488 1.00 91.06 86 THR A C 1
ATOM 662 O O . THR A 1 86 ? 9.532 5.855 -4.160 1.00 91.06 86 THR A O 1
ATOM 665 N N . GLY A 1 87 ? 9.894 3.642 -4.293 1.00 89.31 87 GLY A N 1
ATOM 666 C CA . GLY A 1 87 ? 8.507 3.267 -4.028 1.00 89.31 87 GLY A CA 1
ATOM 667 C C . GLY A 1 87 ? 7.853 3.782 -2.756 1.00 89.31 87 GLY A C 1
ATOM 668 O O . GLY A 1 87 ? 6.633 3.919 -2.714 1.00 89.31 87 GLY A O 1
ATOM 669 N N . HIS A 1 88 ? 8.653 4.098 -1.746 1.00 91.44 88 HIS A N 1
ATOM 670 C CA . HIS A 1 88 ? 8.182 4.613 -0.465 1.00 91.44 88 HIS A CA 1
ATOM 671 C C . HIS A 1 88 ? 8.361 6.133 -0.309 1.00 91.44 88 HIS A C 1
ATOM 673 O O . HIS A 1 88 ? 7.935 6.690 0.700 1.00 91.44 88 HIS A O 1
ATOM 679 N N . PHE A 1 89 ? 8.930 6.809 -1.318 1.00 93.38 89 PHE A N 1
ATOM 680 C CA . PHE A 1 89 ? 9.282 8.232 -1.258 1.00 93.38 89 PHE A CA 1
ATOM 681 C C . PHE A 1 89 ? 8.058 9.161 -1.224 1.00 93.38 89 PHE A C 1
ATOM 683 O O . PHE A 1 89 ? 8.060 10.174 -0.529 1.00 93.38 89 PHE A O 1
ATOM 690 N N . GLU A 1 90 ? 6.989 8.807 -1.940 1.00 94.94 90 GLU A N 1
ATOM 691 C CA . GLU A 1 90 ? 5.784 9.643 -2.051 1.00 94.94 90 GLU A CA 1
ATOM 692 C C . GLU A 1 90 ? 4.683 9.298 -1.044 1.00 94.94 90 GLU A C 1
ATOM 694 O O . GLU A 1 90 ? 3.679 10.004 -0.965 1.00 94.94 90 GLU A O 1
ATOM 699 N N . LEU A 1 91 ? 4.851 8.245 -0.233 1.00 97.12 91 LEU A N 1
ATOM 700 C CA . LEU A 1 91 ? 3.802 7.792 0.692 1.00 97.12 91 LEU A CA 1
ATOM 701 C C . LEU A 1 91 ? 3.377 8.879 1.687 1.00 97.12 91 LEU A C 1
ATOM 703 O O . LEU A 1 91 ? 2.234 8.863 2.137 1.00 97.12 91 LEU A O 1
ATOM 707 N N . GLY A 1 92 ? 4.257 9.841 1.989 1.00 97.19 92 GLY A N 1
ATOM 708 C CA . GLY A 1 92 ? 3.951 10.994 2.836 1.00 97.19 92 GLY A CA 1
ATOM 709 C C . GLY A 1 92 ? 2.773 11.821 2.314 1.00 97.19 92 GLY A C 1
ATOM 710 O O . GLY A 1 92 ? 1.911 12.199 3.101 1.00 97.19 92 GLY A O 1
ATOM 711 N N . MET A 1 93 ? 2.670 12.005 0.993 1.00 97.25 93 MET A N 1
ATOM 712 C CA . MET A 1 93 ? 1.563 12.741 0.365 1.00 97.25 93 MET A CA 1
ATOM 713 C C . MET A 1 93 ? 0.223 12.021 0.567 1.00 97.25 93 MET A C 1
ATOM 715 O O . MET A 1 93 ? -0.803 12.646 0.832 1.00 97.25 93 MET A O 1
ATOM 719 N N . LEU A 1 94 ? 0.226 10.689 0.475 1.00 97.50 94 LEU A N 1
ATOM 720 C CA . LEU A 1 94 ? -0.975 9.884 0.693 1.00 97.50 94 LEU A CA 1
ATOM 721 C C . LEU A 1 94 ? -1.375 9.845 2.168 1.00 97.50 94 LEU A C 1
ATOM 723 O O . LEU A 1 94 ? -2.559 9.968 2.474 1.00 97.50 94 LEU A O 1
ATOM 727 N N . ILE A 1 95 ? -0.403 9.720 3.079 1.00 98.50 95 ILE A N 1
ATOM 728 C CA . ILE A 1 95 ? -0.639 9.813 4.528 1.00 98.50 95 ILE A CA 1
ATOM 729 C C . ILE A 1 95 ? -1.276 11.161 4.864 1.00 98.50 95 ILE A C 1
ATOM 731 O O . ILE A 1 95 ? -2.261 11.198 5.596 1.00 98.50 95 ILE A O 1
ATOM 735 N N . GLU A 1 96 ? -0.752 12.255 4.310 1.00 98.44 96 GLU A N 1
ATOM 736 C CA . GLU A 1 96 ? -1.309 13.591 4.498 1.00 98.44 96 GLU A CA 1
ATOM 737 C C . GLU A 1 96 ? -2.751 13.683 3.978 1.00 98.44 96 GLU A C 1
ATOM 739 O O . GLU A 1 96 ? -3.638 14.128 4.707 1.00 98.44 96 GLU A O 1
ATOM 744 N N . ALA A 1 97 ? -3.019 13.220 2.752 1.00 98.62 97 ALA A N 1
ATOM 745 C CA . ALA A 1 97 ? -4.363 13.239 2.174 1.00 98.62 97 ALA A CA 1
ATOM 746 C C . ALA A 1 97 ? -5.378 12.447 3.018 1.00 98.62 97 ALA A C 1
ATOM 748 O O . ALA A 1 97 ? -6.484 12.930 3.266 1.00 98.62 97 ALA A O 1
ATOM 749 N N . VAL A 1 98 ? -4.985 11.263 3.497 1.00 98.69 98 VAL A N 1
ATOM 750 C CA . VAL A 1 98 ? -5.790 10.412 4.386 1.00 98.69 98 VAL A CA 1
ATOM 751 C C . VAL A 1 98 ? -6.011 11.082 5.740 1.00 98.69 98 VAL A C 1
ATOM 753 O O . VAL A 1 98 ? -7.142 11.146 6.213 1.00 98.69 98 VAL A O 1
ATOM 756 N N . ALA A 1 99 ? -4.954 11.589 6.377 1.00 98.69 99 ALA A N 1
ATOM 757 C CA . ALA A 1 99 ? -5.050 12.226 7.686 1.00 98.69 99 ALA A CA 1
ATOM 758 C C . ALA A 1 99 ? -5.917 13.492 7.632 1.00 98.69 99 ALA A C 1
ATOM 760 O O . ALA A 1 99 ? -6.692 13.745 8.551 1.00 98.69 99 ALA A O 1
ATOM 761 N N . ASN A 1 100 ? -5.820 14.268 6.550 1.00 98.56 100 ASN A N 1
ATOM 762 C CA . ASN A 1 100 ? -6.696 15.410 6.304 1.00 98.56 100 ASN A CA 1
ATOM 763 C C . ASN A 1 100 ? -8.156 14.973 6.164 1.00 98.56 100 ASN A C 1
ATOM 765 O O . ASN A 1 100 ? -8.995 15.507 6.876 1.00 98.56 100 ASN A O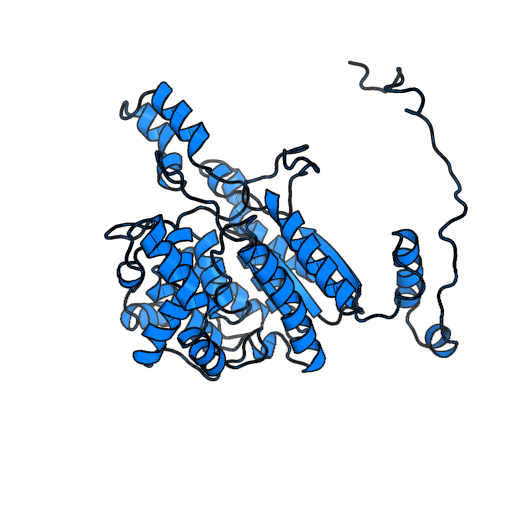 1
ATOM 769 N N . GLN A 1 101 ? -8.442 13.932 5.377 1.00 98.69 101 GLN A N 1
ATOM 770 C CA . GLN A 1 101 ? -9.805 13.407 5.266 1.00 98.69 101 GLN A CA 1
ATOM 771 C C . GLN A 1 101 ? -10.365 12.933 6.618 1.00 98.69 101 GLN A C 1
ATOM 773 O O . GLN A 1 101 ? -11.485 13.275 6.972 1.00 98.69 101 GLN A O 1
ATOM 778 N N . ILE A 1 102 ? -9.577 12.202 7.414 1.00 98.50 102 ILE A N 1
ATOM 779 C CA . ILE A 1 102 ? -10.004 11.752 8.751 1.00 98.50 102 ILE A CA 1
ATOM 780 C C . ILE A 1 102 ? -10.335 12.946 9.657 1.00 98.50 102 ILE A C 1
ATOM 782 O O . ILE A 1 102 ? -11.291 12.869 10.423 1.00 98.50 102 ILE A O 1
ATOM 786 N N . LYS A 1 103 ? -9.565 14.040 9.579 1.00 97.06 103 LYS A N 1
ATOM 787 C CA . LYS A 1 103 ? -9.846 15.276 10.330 1.00 97.06 103 LYS A CA 1
ATOM 788 C C . LYS A 1 103 ? -11.135 15.952 9.874 1.00 97.06 103 LYS A C 1
ATOM 790 O O . LYS A 1 103 ? -11.861 16.460 10.725 1.00 97.06 103 LYS A O 1
ATOM 795 N N . ASP A 1 104 ? -11.387 15.976 8.568 1.00 96.62 104 ASP A N 1
ATOM 796 C CA . ASP A 1 104 ? -12.597 16.565 7.986 1.00 96.62 104 ASP A CA 1
ATOM 797 C C . ASP A 1 104 ? -13.859 15.797 8.424 1.00 96.62 104 ASP A C 1
ATOM 799 O O . ASP A 1 104 ? -14.921 16.396 8.569 1.00 96.62 104 ASP A O 1
ATOM 803 N N . ASP A 1 105 ? -13.717 14.503 8.734 1.00 94.75 105 ASP A N 1
ATOM 804 C CA . ASP A 1 105 ? -14.771 13.635 9.279 1.00 94.75 105 ASP A CA 1
ATOM 805 C C . ASP A 1 105 ? -14.801 13.587 10.828 1.00 94.75 105 ASP A C 1
ATOM 807 O O . ASP A 1 105 ? -15.289 12.616 11.418 1.00 94.75 105 ASP A O 1
ATOM 811 N N . ASP A 1 106 ? -14.241 14.604 11.500 1.00 93.31 106 ASP A N 1
ATOM 812 C CA . ASP A 1 106 ? -14.144 14.742 12.968 1.00 93.31 106 ASP A CA 1
ATOM 813 C C . ASP A 1 106 ? -13.424 13.576 13.687 1.00 93.31 106 ASP A C 1
ATOM 815 O O . ASP A 1 106 ? -13.614 13.304 14.881 1.00 93.31 106 ASP A O 1
ATOM 819 N N . GLY A 1 107 ? -12.558 12.871 12.960 1.00 96.31 107 GLY A N 1
ATOM 820 C CA . GLY A 1 107 ? -11.676 11.837 13.483 1.00 96.31 107 GLY A CA 1
ATOM 821 C C . GLY A 1 107 ? -10.312 12.364 13.939 1.00 96.31 107 GLY A C 1
ATOM 822 O O . GLY A 1 107 ? -9.887 13.478 13.630 1.00 96.31 107 GLY A O 1
ATOM 823 N N . ILE A 1 108 ? -9.584 11.511 14.660 1.00 97.56 108 ILE A N 1
ATOM 824 C CA . ILE A 1 108 ? -8.205 11.754 15.097 1.00 97.56 108 ILE A CA 1
ATOM 825 C C . ILE A 1 108 ? -7.289 10.740 14.395 1.00 97.56 108 ILE A C 1
ATOM 827 O O . ILE A 1 108 ? -7.304 9.557 14.754 1.00 97.56 108 ILE A O 1
ATOM 831 N N . PRO A 1 109 ? -6.502 11.159 13.390 1.00 97.94 109 PRO A N 1
ATOM 832 C CA . PRO A 1 109 ? -5.513 10.316 12.744 1.00 97.94 109 PRO A CA 1
ATOM 833 C C . PRO A 1 109 ? -4.223 10.251 13.569 1.00 97.94 109 PRO A C 1
ATOM 835 O O . PRO A 1 109 ? -3.639 11.267 13.936 1.00 97.94 109 PRO A O 1
ATOM 838 N N . TYR A 1 110 ? -3.732 9.038 13.780 1.00 98.12 110 TYR A N 1
ATOM 839 C CA . TYR A 1 110 ? -2.372 8.763 14.228 1.00 98.12 110 TYR A CA 1
ATOM 840 C C . TYR A 1 110 ? -1.591 8.127 13.090 1.00 98.12 110 TYR A C 1
ATOM 842 O O . TYR A 1 110 ? -2.145 7.311 12.361 1.00 98.12 110 TYR A O 1
ATOM 850 N N . SER A 1 111 ? -0.308 8.445 12.954 1.00 98.00 111 SER A N 1
ATOM 851 C CA . SER A 1 111 ? 0.563 7.845 11.940 1.00 98.00 111 SER A CA 1
ATOM 852 C C . SER A 1 111 ? 1.780 7.186 12.579 1.00 98.00 111 SER A C 1
ATOM 854 O O . SER A 1 111 ? 2.450 7.806 13.405 1.00 98.00 111 SER A O 1
ATOM 856 N N . ALA A 1 112 ? 2.097 5.959 12.172 1.00 98.25 112 ALA A N 1
ATOM 857 C CA . ALA A 1 112 ? 3.304 5.253 12.588 1.00 98.25 112 ALA A CA 1
ATOM 858 C C . ALA A 1 112 ? 3.954 4.526 11.404 1.00 98.25 112 ALA A C 1
ATOM 860 O O . ALA A 1 112 ? 3.274 4.095 10.470 1.00 98.25 112 ALA A O 1
ATOM 861 N N . TYR A 1 113 ? 5.280 4.378 11.450 1.00 97.06 113 TYR A N 1
ATOM 862 C CA . TYR A 1 113 ? 6.069 3.967 10.289 1.00 97.06 113 TYR A CA 1
ATOM 863 C C . TYR A 1 113 ? 6.968 2.765 10.581 1.00 97.06 113 TYR A C 1
ATOM 865 O O . TYR A 1 113 ? 7.552 2.654 11.658 1.00 97.06 113 TYR A O 1
ATOM 873 N N . CYS A 1 114 ? 7.101 1.883 9.593 1.00 97.06 114 CYS A N 1
ATOM 874 C CA . CYS A 1 114 ? 8.087 0.808 9.543 1.00 97.06 114 CYS A CA 1
ATOM 875 C C . CYS A 1 114 ? 8.511 0.637 8.076 1.00 97.06 114 CYS A C 1
ATOM 877 O O . CYS A 1 114 ? 7.847 -0.067 7.319 1.00 97.06 114 CYS A O 1
ATOM 879 N N . SER A 1 115 ? 9.564 1.353 7.663 1.00 95.06 115 SER A N 1
ATOM 880 C CA . SER A 1 115 ? 10.065 1.349 6.276 1.00 95.06 115 SER A CA 1
ATOM 881 C C . SER A 1 115 ? 10.520 -0.041 5.838 1.00 95.06 115 SER A C 1
ATOM 883 O O . SER A 1 115 ? 10.841 -0.881 6.678 1.00 95.06 115 SER A O 1
ATOM 885 N N . ASP A 1 116 ? 10.592 -0.254 4.526 1.00 94.12 116 ASP A N 1
ATOM 886 C CA . ASP A 1 116 ? 10.982 -1.503 3.874 1.00 94.12 116 ASP A CA 1
ATOM 887 C C . ASP A 1 116 ? 12.304 -1.430 3.082 1.00 94.12 116 ASP A C 1
ATOM 889 O O . ASP A 1 116 ? 12.754 -0.337 2.718 1.00 94.12 116 ASP A O 1
ATOM 893 N N . PRO A 1 117 ? 12.976 -2.585 2.868 1.00 93.62 117 PRO A N 1
ATOM 894 C CA . PRO A 1 117 ? 14.170 -2.681 2.038 1.00 93.62 117 PRO A CA 1
ATOM 895 C C . PRO A 1 117 ? 13.818 -2.719 0.544 1.00 93.62 117 PRO A C 1
ATOM 897 O O . PRO A 1 117 ? 12.689 -3.000 0.143 1.00 93.62 117 PRO A O 1
ATOM 900 N N . CYS A 1 118 ? 14.826 -2.494 -0.299 1.00 92.75 118 CYS A N 1
ATOM 901 C CA . CYS A 1 118 ? 14.703 -2.644 -1.745 1.00 92.75 118 CYS A CA 1
ATOM 902 C C . CYS A 1 118 ? 15.324 -3.961 -2.217 1.00 92.75 118 CYS A C 1
ATOM 904 O O . CYS A 1 118 ? 16.550 -4.075 -2.240 1.00 92.75 118 CYS A O 1
ATOM 906 N N . ASP A 1 119 ? 14.493 -4.903 -2.667 1.00 91.94 119 ASP A N 1
ATOM 907 C CA . ASP A 1 119 ? 14.963 -6.169 -3.247 1.00 91.94 119 ASP A CA 1
ATOM 908 C C . ASP A 1 119 ? 15.866 -5.942 -4.464 1.00 91.94 119 ASP A C 1
ATOM 910 O O . ASP A 1 119 ? 16.932 -6.539 -4.559 1.00 91.94 119 ASP A O 1
ATOM 914 N N . GLY A 1 120 ? 15.507 -5.008 -5.352 1.00 90.25 120 GLY A N 1
ATOM 915 C CA . GLY A 1 120 ? 16.325 -4.685 -6.525 1.00 90.25 120 GLY A CA 1
ATOM 916 C C . GLY A 1 120 ? 17.733 -4.184 -6.174 1.00 90.25 120 GLY A C 1
ATOM 917 O O . GLY A 1 120 ? 18.679 -4.467 -6.899 1.00 90.25 120 GLY A O 1
ATOM 918 N N . ARG A 1 121 ? 17.904 -3.485 -5.041 1.00 90.62 121 ARG A N 1
ATOM 919 C CA . ARG A 1 121 ? 19.228 -3.021 -4.579 1.00 90.62 121 ARG A CA 1
ATOM 920 C C . ARG A 1 121 ? 20.004 -4.085 -3.819 1.00 90.62 121 ARG A C 1
ATOM 922 O O . ARG A 1 121 ? 21.230 -4.046 -3.829 1.00 90.62 121 ARG A O 1
ATOM 929 N N . SER A 1 122 ? 19.317 -4.972 -3.104 1.00 92.94 122 SER A N 1
ATOM 930 C CA . SER A 1 122 ? 19.971 -6.037 -2.345 1.00 92.94 122 SER A CA 1
ATOM 931 C C . SER A 1 122 ? 20.289 -7.262 -3.209 1.00 92.94 122 SER A C 1
ATOM 933 O O . SER A 1 122 ? 21.112 -8.085 -2.798 1.00 92.94 122 SER A O 1
ATOM 935 N N . GLN A 1 123 ? 19.697 -7.367 -4.405 1.00 91.06 123 GLN A N 1
ATOM 936 C CA . GLN A 1 123 ? 19.927 -8.430 -5.383 1.00 91.06 123 GLN A CA 1
ATOM 937 C C . GLN A 1 123 ? 21.425 -8.638 -5.646 1.00 91.06 123 GLN A C 1
ATOM 939 O O . GLN A 1 123 ? 22.167 -7.699 -5.918 1.00 91.06 123 GLN A O 1
ATOM 944 N N . GLY A 1 124 ? 21.879 -9.891 -5.545 1.00 90.38 124 GLY A N 1
ATOM 945 C CA . GLY A 1 124 ? 23.288 -10.252 -5.741 1.00 90.38 124 GLY A CA 1
ATOM 946 C C . GLY A 1 124 ? 24.226 -9.896 -4.578 1.00 90.38 124 GLY A C 1
ATOM 947 O O . GLY A 1 124 ? 25.431 -10.095 -4.697 1.00 90.38 124 GLY A O 1
ATOM 948 N N . THR A 1 125 ? 23.705 -9.407 -3.447 1.00 94.38 125 THR A N 1
ATOM 949 C CA . THR A 1 125 ? 24.492 -9.056 -2.251 1.00 94.38 125 THR A CA 1
ATOM 950 C C . THR A 1 125 ? 24.039 -9.851 -1.023 1.00 94.38 125 THR A C 1
ATOM 952 O O . THR A 1 125 ? 22.964 -10.454 -1.015 1.00 94.38 125 THR A O 1
ATOM 955 N N . SER A 1 126 ? 24.819 -9.813 0.063 1.00 96.12 126 SER A N 1
ATOM 956 C CA . SER A 1 126 ? 24.427 -10.428 1.341 1.00 96.12 126 SER A CA 1
ATOM 957 C C . SER A 1 126 ? 23.141 -9.837 1.926 1.00 96.12 126 SER A C 1
ATOM 959 O O . SER A 1 126 ? 22.442 -10.532 2.656 1.00 96.12 126 SER A O 1
ATOM 961 N N . GLY A 1 127 ? 22.787 -8.597 1.567 1.00 94.75 127 GLY A N 1
ATOM 962 C CA . GLY A 1 127 ? 21.551 -7.954 2.015 1.00 94.75 127 GLY A CA 1
ATOM 963 C C . GLY A 1 127 ? 20.280 -8.656 1.525 1.00 94.75 127 GLY A C 1
ATOM 964 O O . GLY A 1 127 ? 19.224 -8.493 2.130 1.00 94.75 127 GLY A O 1
ATOM 965 N N . MET A 1 128 ? 20.352 -9.474 0.465 1.00 95.94 128 MET A N 1
ATOM 966 C CA . MET A 1 128 ? 19.196 -10.254 0.006 1.00 95.94 128 MET A CA 1
ATOM 967 C C . MET A 1 128 ? 18.733 -11.278 1.057 1.00 95.94 128 MET A C 1
ATOM 969 O O . MET A 1 128 ? 17.554 -11.629 1.101 1.00 95.94 128 MET A O 1
ATOM 973 N N . MET A 1 129 ? 19.629 -11.709 1.953 1.00 95.81 129 MET A N 1
ATOM 974 C CA . MET A 1 129 ? 19.290 -12.640 3.035 1.00 95.81 129 MET A CA 1
ATOM 975 C C . MET A 1 129 ? 18.296 -12.045 4.044 1.00 95.81 129 MET A C 1
ATOM 977 O O . MET A 1 129 ? 17.576 -12.802 4.692 1.00 95.81 129 MET A O 1
ATOM 981 N N . ASP A 1 130 ? 18.189 -10.715 4.123 1.00 95.38 130 ASP A N 1
ATOM 982 C CA . ASP A 1 130 ? 17.267 -10.019 5.028 1.00 95.38 130 ASP A CA 1
ATOM 983 C C . ASP A 1 130 ? 15.894 -9.719 4.398 1.00 95.38 130 ASP A C 1
ATOM 985 O O . ASP A 1 130 ? 14.947 -9.399 5.118 1.00 95.38 130 ASP A O 1
ATOM 989 N N . SER A 1 131 ? 15.732 -9.865 3.074 1.00 95.38 131 SER A N 1
ATOM 990 C CA . SER A 1 131 ? 14.499 -9.482 2.361 1.00 95.38 131 SER A CA 1
ATOM 991 C C . SER A 1 131 ? 13.258 -10.240 2.861 1.00 95.38 131 SER A C 1
ATOM 993 O O . SER A 1 131 ? 12.282 -9.645 3.326 1.00 95.38 131 SER A O 1
ATOM 995 N N . LEU A 1 132 ? 13.262 -11.576 2.800 1.00 97.19 132 LEU A N 1
ATOM 996 C CA . LEU A 1 132 ? 12.105 -12.363 3.235 1.00 97.19 132 LEU A CA 1
ATOM 997 C C . LEU A 1 132 ? 11.895 -12.336 4.764 1.00 97.19 132 LEU A C 1
ATOM 999 O O . LEU A 1 132 ? 10.737 -12.190 5.173 1.00 97.19 132 LEU A O 1
ATOM 1003 N N . PRO A 1 133 ? 12.937 -12.450 5.618 1.00 97.62 133 PRO A N 1
ATOM 1004 C CA . PRO A 1 133 ? 12.791 -12.287 7.065 1.00 97.62 133 PRO A CA 1
ATOM 1005 C C . PRO A 1 133 ? 12.170 -10.948 7.469 1.00 97.62 133 PRO A C 1
ATOM 1007 O O . PRO A 1 133 ? 11.244 -10.951 8.286 1.00 97.62 133 PRO A O 1
ATOM 1010 N N . TYR A 1 134 ? 12.567 -9.841 6.821 1.00 97.25 134 TYR A N 1
ATOM 1011 C CA . TYR A 1 134 ? 12.012 -8.507 7.069 1.00 97.25 134 TYR A CA 1
ATOM 1012 C C . TYR A 1 134 ? 10.479 -8.507 7.054 1.00 97.25 134 TYR A C 1
ATOM 1014 O O . TYR A 1 134 ? 9.858 -7.911 7.931 1.00 97.25 134 TYR A O 1
ATOM 1022 N N . ARG A 1 135 ? 9.841 -9.228 6.117 1.00 98.25 135 ARG A N 1
ATOM 1023 C CA . ARG A 1 135 ? 8.372 -9.316 6.041 1.00 98.25 135 ARG A CA 1
ATOM 1024 C C . ARG A 1 135 ? 7.747 -9.721 7.381 1.00 98.25 135 ARG A C 1
ATOM 1026 O O . ARG A 1 135 ? 6.722 -9.173 7.781 1.00 98.25 135 ARG A O 1
ATOM 1033 N N . ASN A 1 136 ? 8.330 -10.716 8.047 1.00 98.19 136 ASN A N 1
ATOM 1034 C CA . ASN A 1 136 ? 7.796 -11.251 9.297 1.00 98.19 136 ASN A CA 1
ATOM 1035 C C . ASN A 1 136 ? 8.012 -10.263 10.447 1.00 98.19 136 ASN A C 1
ATOM 1037 O O . ASN A 1 136 ? 7.076 -9.989 11.201 1.00 98.19 136 ASN A O 1
ATOM 1041 N N . ASP A 1 137 ? 9.214 -9.697 10.543 1.00 98.31 137 ASP A N 1
ATOM 1042 C CA . ASP A 1 137 ? 9.573 -8.753 11.601 1.00 98.31 137 ASP A CA 1
ATOM 1043 C C . ASP A 1 137 ? 8.765 -7.462 11.489 1.00 98.31 137 ASP A C 1
ATOM 1045 O O . ASP A 1 137 ? 8.153 -7.013 12.463 1.00 98.31 137 ASP A O 1
ATOM 1049 N N . ALA A 1 138 ? 8.660 -6.917 10.279 1.00 98.44 138 ALA A N 1
ATOM 1050 C CA . ALA A 1 138 ? 7.876 -5.728 9.997 1.00 98.44 138 ALA A CA 1
ATOM 1051 C C . ALA A 1 138 ? 6.388 -5.958 10.296 1.00 98.44 138 ALA A C 1
ATOM 1053 O O . ALA A 1 138 ? 5.761 -5.120 10.943 1.00 98.44 138 ALA A O 1
ATOM 1054 N N . ALA A 1 139 ? 5.826 -7.124 9.949 1.00 98.62 139 ALA A N 1
ATOM 1055 C CA . ALA A 1 139 ? 4.449 -7.463 10.311 1.00 98.62 139 ALA A CA 1
ATOM 1056 C C . ALA A 1 139 ? 4.235 -7.494 11.837 1.00 98.62 139 ALA A C 1
ATOM 1058 O O . ALA A 1 139 ? 3.200 -7.038 12.331 1.00 98.62 139 ALA A O 1
ATOM 1059 N N . ILE A 1 140 ? 5.207 -8.001 12.607 1.00 98.38 140 ILE A N 1
ATOM 1060 C CA . ILE A 1 140 ? 5.159 -8.003 14.078 1.00 98.38 140 ILE A CA 1
ATOM 1061 C C . ILE A 1 140 ? 5.232 -6.573 14.624 1.00 98.38 140 ILE A C 1
ATOM 1063 O O . ILE A 1 140 ? 4.434 -6.220 15.499 1.00 98.38 140 ILE A O 1
ATOM 1067 N N . VAL A 1 141 ? 6.157 -5.755 14.117 1.00 98.62 141 VAL A N 1
ATOM 1068 C CA . VAL A 1 141 ? 6.346 -4.356 14.532 1.00 98.62 141 VAL A CA 1
ATOM 1069 C C . VAL A 1 141 ? 5.100 -3.530 14.226 1.00 98.62 141 VAL A C 1
ATOM 1071 O O . VAL A 1 141 ? 4.525 -2.946 15.141 1.00 98.62 141 VAL A O 1
ATOM 1074 N N . MET A 1 142 ? 4.613 -3.552 12.986 1.00 98.62 142 MET A N 1
ATOM 1075 C CA . MET A 1 142 ? 3.407 -2.834 12.563 1.00 98.62 142 MET A CA 1
ATOM 1076 C C . MET A 1 142 ? 2.185 -3.226 13.401 1.00 98.62 142 MET A C 1
ATOM 1078 O O . MET A 1 142 ? 1.440 -2.365 13.869 1.00 98.62 142 MET A O 1
ATOM 1082 N N . ARG A 1 143 ? 2.011 -4.521 13.691 1.00 97.56 143 ARG A N 1
ATOM 1083 C CA . ARG A 1 143 ? 0.916 -4.993 14.549 1.00 97.56 143 ARG A CA 1
ATOM 1084 C C . ARG A 1 143 ? 1.075 -4.560 16.008 1.00 97.56 143 ARG A C 1
ATOM 1086 O O . ARG A 1 143 ? 0.085 -4.450 16.724 1.00 97.56 143 ARG A O 1
ATOM 1093 N N . ARG A 1 144 ? 2.303 -4.383 16.507 1.00 98.06 144 ARG A N 1
ATOM 1094 C CA . ARG A 1 144 ? 2.543 -3.806 17.842 1.00 98.06 144 ARG A CA 1
ATOM 1095 C C . ARG A 1 144 ? 2.188 -2.322 17.840 1.00 98.06 144 ARG A C 1
ATOM 1097 O O . ARG A 1 144 ? 1.412 -1.918 18.698 1.00 98.06 144 ARG A O 1
ATOM 1104 N N . LEU A 1 145 ? 2.648 -1.568 16.839 1.00 98.06 145 LEU A N 1
ATOM 1105 C CA . LEU A 1 145 ? 2.323 -0.149 16.659 1.00 98.06 145 LEU A CA 1
ATOM 1106 C C . LEU A 1 145 ? 0.807 0.090 16.604 1.00 98.06 145 LEU A C 1
ATOM 1108 O O . LEU A 1 145 ? 0.307 0.971 17.298 1.00 98.06 145 LEU A O 1
ATOM 1112 N N . SER A 1 146 ? 0.049 -0.750 15.889 1.00 96.38 146 SER A N 1
ATOM 1113 C CA . SER A 1 146 ? -1.417 -0.628 15.830 1.00 96.38 146 SER A CA 1
ATOM 1114 C C . SER A 1 146 ? -2.126 -0.837 17.173 1.00 96.38 146 SER A C 1
ATOM 1116 O O . SER A 1 146 ? -3.273 -0.423 17.332 1.00 96.38 146 SER A O 1
ATOM 1118 N N . ARG A 1 147 ? -1.481 -1.507 18.137 1.00 94.75 147 ARG A N 1
ATOM 1119 C CA . ARG A 1 147 ? -2.010 -1.722 19.494 1.00 94.75 147 ARG A CA 1
ATOM 1120 C C . ARG A 1 147 ? -1.504 -0.696 20.504 1.00 94.75 147 ARG A C 1
ATOM 1122 O O . ARG A 1 147 ? -2.092 -0.604 21.576 1.00 94.75 147 ARG A O 1
ATOM 1129 N N . SER A 1 148 ? -0.462 0.068 20.173 1.00 94.25 148 SER A N 1
ATOM 1130 C CA . SER A 1 148 ? 0.127 1.072 21.068 1.00 94.25 148 SER A CA 1
ATOM 1131 C C . SER A 1 148 ? -0.809 2.243 21.368 1.00 94.25 148 SER A C 1
ATOM 1133 O O . SER A 1 148 ? -0.603 2.934 22.358 1.00 94.25 148 SER A O 1
ATOM 1135 N N . ILE A 1 149 ? -1.854 2.435 20.556 1.00 93.31 149 ILE A N 1
ATOM 1136 C CA . ILE A 1 149 ? -2.964 3.351 20.838 1.00 93.31 149 ILE A CA 1
ATOM 1137 C C . ILE A 1 149 ? -4.248 2.512 20.958 1.00 93.31 149 ILE A C 1
ATOM 1139 O O . ILE A 1 149 ? -4.920 2.257 19.950 1.00 93.31 149 ILE A O 1
ATOM 1143 N N . PRO A 1 150 ? -4.581 2.009 22.165 1.00 91.25 150 PRO A N 1
ATOM 1144 C CA . PRO A 1 150 ? -5.644 1.017 22.360 1.00 91.25 150 PRO A CA 1
ATOM 1145 C C . PRO A 1 150 ? -7.033 1.501 21.932 1.00 91.25 150 PRO A C 1
ATOM 1147 O O . PRO A 1 150 ? -7.854 0.707 21.471 1.00 91.25 150 PRO A O 1
ATOM 1150 N N . THR A 1 151 ? -7.267 2.807 22.038 1.00 93.56 151 THR A N 1
ATOM 1151 C CA . THR A 1 151 ? -8.515 3.520 21.731 1.00 93.56 151 THR A CA 1
ATOM 1152 C C . THR A 1 151 ? -8.823 3.637 20.235 1.00 93.56 151 THR A C 1
ATOM 1154 O O . THR A 1 151 ? -9.950 3.979 19.876 1.00 93.56 151 THR A O 1
ATOM 1157 N N . THR A 1 152 ? -7.874 3.290 19.357 1.00 96.12 152 THR A N 1
ATOM 1158 C CA . THR A 1 152 ? -8.077 3.267 17.898 1.00 96.12 152 THR A CA 1
ATOM 1159 C C . THR A 1 152 ? -9.213 2.327 17.490 1.00 96.12 152 THR A C 1
ATOM 1161 O O . THR A 1 152 ? -9.234 1.147 17.864 1.00 96.12 152 THR A O 1
ATOM 1164 N N . LYS A 1 153 ? -10.154 2.840 16.693 1.00 97.88 153 LYS A N 1
ATOM 1165 C CA . LYS A 1 153 ? -11.330 2.101 16.213 1.00 97.88 153 LYS A CA 1
ATOM 1166 C C . LYS A 1 153 ? -11.113 1.442 14.857 1.00 97.88 153 LYS A C 1
ATOM 1168 O O . LYS A 1 153 ? -11.673 0.378 14.634 1.00 97.88 153 LYS A O 1
ATOM 1173 N N . GLY A 1 154 ? -10.263 2.011 14.005 1.00 98.25 154 GLY A N 1
ATOM 1174 C CA . GLY A 1 154 ? -9.890 1.437 12.711 1.00 98.25 154 GLY A CA 1
ATOM 1175 C C . GLY A 1 154 ? -8.400 1.597 12.418 1.00 98.25 154 GLY A C 1
ATOM 1176 O O . GLY A 1 154 ? -7.747 2.492 12.965 1.00 98.25 154 GLY A O 1
ATOM 1177 N N . VAL A 1 155 ? -7.861 0.722 11.566 1.00 98.69 155 VAL A N 1
ATOM 1178 C CA . VAL A 1 155 ? -6.452 0.761 11.140 1.00 98.69 155 VAL A CA 1
ATOM 1179 C C . VAL A 1 155 ? -6.354 0.755 9.614 1.00 98.69 155 VAL A C 1
ATOM 1181 O O . VAL A 1 155 ? -6.819 -0.174 8.958 1.00 98.69 155 VAL A O 1
ATOM 1184 N N . MET A 1 156 ? -5.715 1.772 9.049 1.00 98.81 156 MET A N 1
ATOM 1185 C CA . MET A 1 156 ? -5.340 1.835 7.642 1.00 98.81 156 MET A CA 1
ATOM 1186 C C . MET A 1 156 ? -3.877 1.428 7.468 1.00 98.81 156 MET A C 1
ATOM 1188 O O . MET A 1 156 ? -3.013 1.900 8.204 1.00 98.81 156 MET A O 1
ATOM 1192 N N . GLY A 1 157 ? -3.592 0.588 6.477 1.00 98.75 157 GLY A N 1
ATOM 1193 C CA . GLY A 1 157 ? -2.233 0.308 6.019 1.00 98.75 157 GLY A CA 1
ATOM 1194 C C . GLY A 1 157 ? -1.938 0.985 4.684 1.00 98.75 157 GLY A C 1
ATOM 1195 O O . GLY A 1 157 ? -2.681 0.788 3.729 1.00 98.75 157 GLY A O 1
ATOM 1196 N N . ILE A 1 158 ? -0.843 1.736 4.599 1.00 98.69 158 ILE A N 1
ATOM 1197 C CA . ILE A 1 158 ? -0.332 2.346 3.367 1.00 98.69 158 ILE A CA 1
ATOM 1198 C C . ILE A 1 158 ? 1.047 1.756 3.085 1.00 98.69 158 ILE A C 1
ATOM 1200 O O . ILE A 1 158 ? 2.013 2.068 3.774 1.00 98.69 158 ILE A O 1
ATOM 1204 N N . ALA A 1 159 ? 1.163 0.869 2.105 1.00 97.69 159 ALA A N 1
ATOM 1205 C CA . ALA A 1 159 ? 2.411 0.140 1.893 1.00 97.69 159 ALA A CA 1
ATOM 1206 C C . ALA A 1 159 ? 2.694 -0.125 0.419 1.00 97.69 159 ALA A C 1
ATOM 1208 O O . ALA A 1 159 ? 1.791 -0.169 -0.418 1.00 97.69 159 ALA A O 1
ATOM 1209 N N . THR A 1 160 ? 3.971 -0.324 0.120 1.00 93.25 160 THR A N 1
ATOM 1210 C CA . THR A 1 160 ? 4.491 -0.556 -1.229 1.00 93.25 160 THR A CA 1
ATOM 1211 C C . THR A 1 160 ? 5.519 -1.695 -1.231 1.00 93.25 160 THR A C 1
ATOM 1213 O O . THR A 1 160 ? 5.666 -2.403 -0.234 1.00 93.25 160 THR A O 1
ATOM 1216 N N . CYS A 1 161 ? 6.213 -1.850 -2.360 1.00 87.81 161 CYS A N 1
ATOM 1217 C CA . CYS A 1 161 ? 7.355 -2.740 -2.576 1.00 87.81 161 CYS A CA 1
ATOM 1218 C C . CYS A 1 161 ? 7.089 -4.238 -2.342 1.00 87.81 161 CYS A C 1
ATOM 1220 O O . CYS A 1 161 ? 5.975 -4.686 -2.068 1.00 87.81 161 CYS A O 1
ATOM 1222 N N . ASP A 1 162 ? 8.148 -5.027 -2.520 1.00 90.00 162 ASP A N 1
ATOM 1223 C CA . ASP A 1 162 ? 8.093 -6.483 -2.641 1.00 90.00 162 ASP A CA 1
ATOM 1224 C C . ASP A 1 162 ? 7.686 -7.179 -1.335 1.00 90.00 162 ASP A C 1
ATOM 1226 O O . ASP A 1 162 ? 6.904 -8.129 -1.349 1.00 90.00 162 ASP A O 1
ATOM 1230 N N . LYS A 1 163 ? 8.208 -6.704 -0.195 1.00 95.75 163 LYS A N 1
ATOM 1231 C CA . LYS A 1 163 ? 7.987 -7.306 1.133 1.00 95.75 163 LYS A CA 1
ATOM 1232 C C . LYS A 1 163 ? 7.183 -6.410 2.075 1.00 95.75 163 LYS A C 1
ATOM 1234 O O . LYS A 1 163 ? 6.505 -6.941 2.957 1.00 95.75 163 LYS A O 1
ATOM 1239 N N . GLY A 1 164 ? 7.202 -5.091 1.859 1.00 97.19 164 GLY A N 1
ATOM 1240 C CA . GLY A 1 164 ? 6.475 -4.104 2.662 1.00 97.19 164 GLY A CA 1
ATOM 1241 C C . GLY A 1 164 ? 4.961 -4.314 2.629 1.00 97.19 164 GLY A C 1
ATOM 1242 O O . GLY A 1 164 ? 4.329 -4.466 3.676 1.00 97.19 164 GLY A O 1
ATOM 1243 N N . LEU A 1 165 ? 4.368 -4.413 1.436 1.00 97.69 165 LEU A N 1
ATOM 1244 C CA . LEU A 1 165 ? 2.925 -4.616 1.295 1.00 97.69 165 LEU A CA 1
ATOM 1245 C C . LEU A 1 165 ? 2.442 -5.980 1.839 1.00 97.69 165 LEU A C 1
ATOM 1247 O O . LEU A 1 165 ? 1.465 -5.994 2.593 1.00 97.69 165 LEU A O 1
ATOM 1251 N N . PRO A 1 166 ? 3.120 -7.120 1.585 1.00 98.44 166 PRO A N 1
ATOM 1252 C CA . PRO A 1 166 ? 2.813 -8.368 2.284 1.00 98.44 166 PRO A CA 1
ATOM 1253 C C . PRO A 1 166 ? 2.929 -8.286 3.810 1.00 98.44 166 PRO A C 1
ATOM 1255 O O . PRO A 1 166 ? 2.081 -8.842 4.510 1.00 98.44 166 PRO A O 1
ATOM 1258 N N . ALA A 1 167 ? 3.938 -7.587 4.343 1.00 98.69 167 ALA A N 1
ATOM 1259 C CA . ALA A 1 167 ? 4.079 -7.384 5.784 1.00 98.69 167 ALA A CA 1
ATOM 1260 C C . ALA A 1 167 ? 2.895 -6.596 6.364 1.00 98.69 167 ALA A C 1
ATOM 1262 O O . ALA A 1 167 ? 2.344 -6.980 7.397 1.00 98.69 167 ALA A O 1
ATOM 1263 N N . MET A 1 168 ? 2.450 -5.549 5.662 1.00 98.81 168 MET A N 1
ATOM 1264 C CA . MET A 1 168 ? 1.266 -4.769 6.025 1.00 98.81 168 MET A CA 1
ATOM 1265 C C . MET A 1 168 ? -0.006 -5.629 6.004 1.00 98.81 168 MET A C 1
ATOM 1267 O O . MET A 1 168 ? -0.762 -5.631 6.977 1.00 98.81 168 MET A O 1
ATOM 1271 N N . MET A 1 169 ? -0.216 -6.429 4.949 1.00 98.81 169 MET A N 1
ATOM 1272 C CA . MET A 1 169 ? -1.336 -7.380 4.877 1.00 98.81 169 MET A CA 1
ATOM 1273 C C . MET A 1 169 ? -1.324 -8.355 6.062 1.00 98.81 169 MET A C 1
ATOM 1275 O O . MET A 1 169 ? -2.348 -8.545 6.714 1.00 98.81 169 MET A O 1
ATOM 1279 N N . MET A 1 170 ? -0.163 -8.923 6.405 1.00 98.81 170 MET A N 1
ATOM 1280 C CA . MET A 1 170 ? -0.005 -9.804 7.571 1.00 98.81 170 MET A CA 1
ATOM 1281 C C . MET A 1 170 ? -0.227 -9.082 8.910 1.00 98.81 170 MET A C 1
ATOM 1283 O O . MET A 1 170 ? -0.719 -9.688 9.871 1.00 98.81 170 MET A O 1
ATOM 1287 N N . ALA A 1 171 ? 0.155 -7.807 9.017 1.00 98.69 171 ALA A N 1
ATOM 1288 C CA . ALA A 1 171 ? -0.064 -7.006 10.215 1.00 98.69 171 ALA A CA 1
ATOM 1289 C C . ALA A 1 171 ? -1.566 -6.814 10.465 1.00 98.69 171 ALA A C 1
ATOM 1291 O O . ALA A 1 171 ? -2.036 -7.171 11.548 1.00 98.69 171 ALA A O 1
ATOM 1292 N N . LEU A 1 172 ? -2.304 -6.356 9.447 1.00 98.69 172 LEU A N 1
ATOM 1293 C CA . LEU A 1 172 ? -3.748 -6.102 9.512 1.00 98.69 172 LEU A CA 1
ATOM 1294 C C . LEU A 1 172 ? -4.568 -7.392 9.645 1.00 98.69 172 LEU A C 1
ATOM 1296 O O . LEU A 1 172 ? -5.474 -7.464 10.472 1.00 98.69 172 LEU A O 1
ATOM 1300 N N . ALA A 1 173 ? -4.207 -8.452 8.915 1.00 98.56 173 ALA A N 1
ATOM 1301 C CA . ALA A 1 173 ? -4.823 -9.774 9.067 1.00 98.56 173 ALA A CA 1
ATOM 1302 C C . ALA A 1 173 ? -4.700 -10.303 10.509 1.00 98.56 173 ALA A C 1
ATOM 1304 O O . ALA A 1 173 ? -5.609 -10.947 11.030 1.00 98.56 173 ALA A O 1
ATOM 1305 N N . GLY A 1 174 ? -3.596 -9.973 11.189 1.00 97.81 174 GLY A N 1
ATOM 1306 C CA . GLY A 1 174 ? -3.371 -10.312 12.592 1.00 97.81 174 GLY A CA 1
ATOM 1307 C C . GLY A 1 174 ? -4.085 -9.416 13.611 1.00 97.81 174 GLY A C 1
ATOM 1308 O O . GLY A 1 174 ? -3.854 -9.575 14.812 1.00 97.81 174 GLY A O 1
ATOM 1309 N N . THR A 1 175 ? -4.952 -8.502 13.171 1.00 96.75 175 THR A N 1
ATOM 1310 C CA . THR A 1 175 ? -5.911 -7.768 14.012 1.00 96.75 175 THR A CA 1
ATOM 1311 C C . THR A 1 175 ? -7.357 -8.072 13.594 1.00 96.75 175 THR A C 1
ATOM 1313 O O . THR A 1 175 ? -8.104 -7.151 13.277 1.00 96.75 175 THR A O 1
ATOM 1316 N N . PRO A 1 176 ? -7.786 -9.350 13.613 1.00 97.31 176 PRO A N 1
ATOM 1317 C CA . PRO A 1 176 ? -9.018 -9.814 12.961 1.00 97.31 176 PRO A CA 1
ATOM 1318 C C . PRO A 1 176 ? -10.313 -9.158 13.457 1.00 97.31 176 PRO A C 1
ATOM 1320 O O . PRO A 1 176 ? -11.315 -9.180 12.747 1.00 97.31 176 PRO A O 1
ATOM 1323 N N . GLU A 1 177 ? -10.299 -8.617 14.677 1.00 97.38 177 GLU A N 1
ATOM 1324 C CA . GLU A 1 177 ? -11.449 -8.005 15.353 1.00 97.38 177 GLU A CA 1
ATOM 1325 C C . GLU A 1 177 ? -11.529 -6.483 15.186 1.00 97.38 177 GLU A C 1
ATOM 1327 O O . GLU A 1 177 ? -12.433 -5.864 15.740 1.00 97.38 177 GLU A O 1
ATOM 1332 N N . LYS A 1 178 ? -10.587 -5.865 14.465 1.00 97.44 178 LYS A N 1
ATOM 1333 C CA . LYS A 1 178 ? -10.641 -4.435 14.150 1.00 97.44 178 LYS A CA 1
ATOM 1334 C C . LYS A 1 178 ? -11.076 -4.233 12.694 1.00 97.44 178 LYS A C 1
ATOM 1336 O O . LYS A 1 178 ? -10.722 -5.043 11.846 1.00 97.44 178 LYS A O 1
ATOM 1341 N N . PRO A 1 179 ? -11.821 -3.170 12.376 1.00 98.62 179 PRO A N 1
ATOM 1342 C CA . PRO A 1 179 ? -11.957 -2.666 11.013 1.00 98.62 179 PRO A CA 1
ATOM 1343 C C . PRO A 1 179 ? -10.598 -2.262 10.428 1.00 98.62 179 PRO A C 1
ATOM 1345 O O . PRO A 1 179 ? -9.836 -1.522 11.063 1.00 98.62 179 PRO A O 1
ATOM 1348 N N . THR A 1 180 ? -10.284 -2.742 9.222 1.00 98.75 180 THR A N 1
ATOM 1349 C CA . THR A 1 180 ? -9.020 -2.427 8.540 1.00 98.75 180 THR A CA 1
ATOM 1350 C C . THR A 1 180 ? -9.197 -2.225 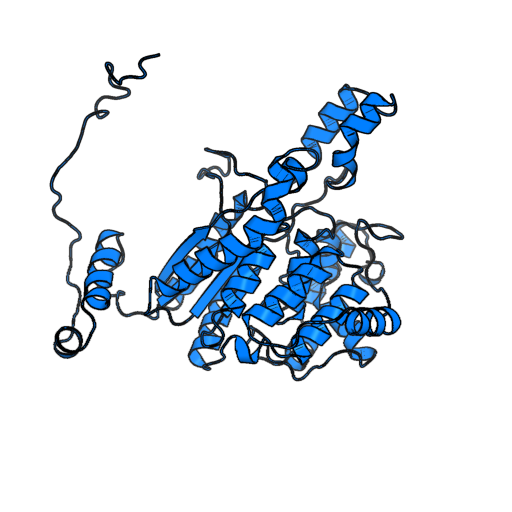7.046 1.00 98.75 180 THR A C 1
ATOM 1352 O O . THR A 1 180 ? -9.981 -2.942 6.430 1.00 98.75 180 THR A O 1
ATOM 1355 N N . ILE A 1 181 ? -8.386 -1.347 6.459 1.00 98.81 181 ILE A N 1
ATOM 1356 C CA . ILE A 1 181 ? -8.293 -1.150 5.006 1.00 98.81 181 ILE A CA 1
ATOM 1357 C C . ILE A 1 181 ? -6.834 -0.975 4.577 1.00 98.81 181 ILE A C 1
ATOM 1359 O O . ILE A 1 181 ? -6.002 -0.510 5.358 1.00 98.81 181 ILE A O 1
ATOM 1363 N N . ILE A 1 182 ? -6.523 -1.338 3.337 1.00 98.56 182 ILE A N 1
ATOM 1364 C CA . ILE A 1 182 ? -5.221 -1.122 2.706 1.00 98.56 182 ILE A CA 1
ATOM 1365 C C . ILE A 1 182 ? -5.356 -0.113 1.573 1.00 98.56 182 ILE A C 1
ATOM 1367 O O . ILE A 1 182 ? -6.260 -0.217 0.745 1.00 98.56 182 ILE A O 1
ATOM 1371 N N . VAL A 1 183 ? -4.405 0.815 1.495 1.00 98.56 183 VAL A N 1
ATOM 1372 C CA . VAL A 1 183 ? -4.184 1.663 0.324 1.00 98.56 183 VAL A CA 1
ATOM 1373 C C . VAL A 1 183 ? -2.832 1.293 -0.285 1.00 98.56 183 VAL A C 1
ATOM 1375 O O . VAL A 1 183 ? -1.793 1.516 0.345 1.00 98.56 183 VAL A O 1
ATOM 1378 N N . PRO A 1 184 ? -2.816 0.691 -1.485 1.00 97.88 184 PRO A N 1
ATOM 1379 C CA . PRO A 1 184 ? -1.580 0.408 -2.193 1.00 97.88 184 PRO A CA 1
ATOM 1380 C C . PRO A 1 184 ? -0.748 1.672 -2.440 1.00 97.88 184 PRO A C 1
ATOM 1382 O O . PRO A 1 184 ? -1.269 2.725 -2.809 1.00 97.88 184 PRO A O 1
ATOM 1385 N N . GLY A 1 185 ? 0.570 1.553 -2.292 1.00 96.88 185 GLY A N 1
ATOM 1386 C CA . GLY A 1 185 ? 1.511 2.640 -2.563 1.00 96.88 185 GLY A CA 1
ATOM 1387 C C . GLY A 1 185 ? 1.632 3.023 -4.039 1.00 96.88 185 GLY A C 1
ATOM 1388 O O . GLY A 1 185 ? 2.288 4.016 -4.334 1.00 96.88 185 GLY A O 1
ATOM 1389 N N . GLY A 1 186 ? 1.001 2.265 -4.941 1.00 97.00 186 GLY A N 1
ATOM 1390 C CA . GLY A 1 186 ? 0.982 2.515 -6.378 1.00 97.00 186 GLY A CA 1
ATOM 1391 C C . GLY A 1 186 ? 2.193 1.957 -7.121 1.00 97.00 186 GLY A C 1
ATOM 1392 O O . GLY A 1 186 ? 2.936 1.122 -6.591 1.00 97.00 186 GLY A O 1
ATOM 1393 N N . VAL A 1 187 ? 2.376 2.390 -8.364 1.00 96.38 187 VAL A N 1
ATOM 1394 C CA . VAL A 1 187 ? 3.485 1.977 -9.241 1.00 96.38 187 VAL A CA 1
ATOM 1395 C C . VAL A 1 187 ? 4.235 3.182 -9.789 1.00 96.38 187 VAL A C 1
ATOM 1397 O O . VAL A 1 187 ? 3.641 4.230 -10.050 1.00 96.38 187 VAL A O 1
ATOM 1400 N N . THR A 1 188 ? 5.541 3.000 -9.970 1.00 95.06 188 THR A N 1
ATOM 1401 C CA . THR A 1 188 ? 6.383 3.899 -10.756 1.00 95.06 188 THR A CA 1
ATOM 1402 C C . THR A 1 188 ? 5.929 3.860 -12.217 1.00 95.06 188 THR A C 1
ATOM 1404 O O . THR A 1 188 ? 5.488 2.820 -12.713 1.00 95.06 188 THR A O 1
ATOM 1407 N N . LEU A 1 189 ? 6.019 4.986 -12.922 1.00 95.00 189 LEU A N 1
ATOM 1408 C CA . LEU A 1 189 ? 5.749 5.035 -14.357 1.00 95.00 189 LEU A CA 1
ATOM 1409 C C . LEU A 1 189 ? 6.902 4.411 -15.151 1.00 95.00 189 LEU A C 1
ATOM 1411 O O . LEU A 1 189 ? 8.069 4.525 -14.779 1.00 95.00 189 LEU A O 1
ATOM 1415 N N . ALA A 1 190 ? 6.573 3.760 -16.266 1.00 92.88 190 ALA A N 1
ATOM 1416 C CA . ALA A 1 190 ? 7.578 3.326 -17.228 1.00 92.88 190 ALA A CA 1
ATOM 1417 C C . ALA A 1 190 ? 8.181 4.531 -17.964 1.00 92.88 190 ALA A C 1
ATOM 1419 O O . ALA A 1 190 ? 7.494 5.525 -18.211 1.00 92.88 190 ALA A O 1
ATOM 1420 N N . VAL A 1 191 ? 9.458 4.417 -18.322 1.00 92.69 191 VAL A N 1
ATOM 1421 C CA . VAL A 1 191 ? 10.124 5.351 -19.235 1.00 92.69 191 VAL A CA 1
ATOM 1422 C C . VAL A 1 191 ? 9.541 5.196 -20.645 1.00 92.69 191 VAL A C 1
ATOM 1424 O O . VAL A 1 191 ? 9.177 4.090 -21.038 1.00 92.69 191 VAL A O 1
ATOM 1427 N N . GLU A 1 192 ? 9.426 6.290 -21.400 1.00 90.12 192 GLU A N 1
ATOM 1428 C CA . GLU A 1 192 ? 8.947 6.230 -22.793 1.00 90.12 192 GLU A CA 1
ATOM 1429 C C . GLU A 1 192 ? 10.001 5.643 -23.733 1.00 90.12 192 GLU A C 1
ATOM 1431 O O . GLU A 1 192 ? 9.692 4.802 -24.571 1.00 90.12 192 GLU A O 1
ATOM 1436 N N . GLU A 1 193 ? 11.254 6.057 -23.545 1.00 90.44 193 GLU A N 1
ATOM 1437 C CA . GLU A 1 193 ? 12.416 5.565 -24.276 1.00 90.44 193 GLU A CA 1
ATOM 1438 C C . GLU A 1 193 ? 13.494 5.127 -23.282 1.00 90.44 193 GLU A C 1
ATOM 1440 O O . GLU A 1 193 ? 14.184 5.950 -22.671 1.00 90.44 193 GLU A O 1
ATOM 1445 N N . GLY A 1 194 ? 13.628 3.817 -23.100 1.00 91.19 194 GLY A N 1
ATOM 1446 C CA . GLY A 1 194 ? 14.667 3.221 -22.273 1.00 91.19 194 GLY A CA 1
ATOM 1447 C C . GLY A 1 194 ? 14.317 1.814 -21.810 1.00 91.19 194 GLY A C 1
ATOM 1448 O O . GLY A 1 194 ? 13.318 1.237 -22.235 1.00 91.19 194 GLY A O 1
ATOM 1449 N N . GLU A 1 195 ? 15.153 1.262 -20.936 1.00 93.19 195 GLU A N 1
ATOM 1450 C CA . GLU A 1 195 ? 14.903 -0.044 -20.327 1.00 93.19 195 GLU A CA 1
ATOM 1451 C C . GLU A 1 195 ? 13.890 0.053 -19.180 1.00 93.19 195 GLU A C 1
ATOM 1453 O O . GLU A 1 195 ? 13.820 1.047 -18.453 1.00 93.19 195 GLU A O 1
ATOM 1458 N N . ASP A 1 196 ? 13.100 -1.005 -18.995 1.00 92.25 196 ASP A N 1
ATOM 1459 C CA . ASP A 1 196 ? 12.258 -1.154 -17.814 1.00 92.25 196 ASP A CA 1
ATOM 1460 C C . ASP A 1 196 ? 13.067 -1.623 -16.584 1.00 92.25 196 ASP A C 1
ATOM 1462 O O . ASP A 1 196 ? 14.219 -2.061 -16.674 1.00 92.25 196 ASP A O 1
ATOM 1466 N N . THR A 1 197 ? 12.453 -1.544 -15.398 1.00 90.31 197 THR A N 1
ATOM 1467 C CA . THR A 1 197 ? 13.104 -1.930 -14.135 1.00 90.31 197 THR A CA 1
ATOM 1468 C C . THR A 1 197 ? 13.395 -3.424 -13.998 1.00 90.31 197 THR A C 1
ATOM 1470 O O . THR A 1 197 ? 14.141 -3.792 -13.090 1.00 90.31 197 THR A O 1
ATOM 1473 N N . ALA A 1 198 ? 12.848 -4.301 -14.844 1.00 90.06 198 ALA A N 1
ATOM 1474 C CA . ALA A 1 198 ? 13.245 -5.706 -14.895 1.00 90.06 198 ALA A CA 1
ATOM 1475 C C . ALA A 1 198 ? 14.502 -5.881 -15.763 1.00 90.06 198 ALA A C 1
ATOM 1477 O O . ALA A 1 198 ? 15.468 -6.500 -15.314 1.00 90.06 198 ALA A O 1
ATOM 1478 N N . MET A 1 199 ? 14.526 -5.292 -16.961 1.00 92.75 199 MET A N 1
ATOM 1479 C CA . MET A 1 199 ? 15.637 -5.410 -17.910 1.00 92.75 199 MET A CA 1
ATOM 1480 C C . MET A 1 199 ? 16.932 -4.774 -17.383 1.00 92.75 199 MET A C 1
ATOM 1482 O O . MET A 1 199 ? 17.990 -5.417 -17.436 1.00 92.75 199 MET A O 1
ATOM 1486 N N . ILE A 1 200 ? 16.844 -3.583 -16.774 1.00 94.38 200 ILE A N 1
ATOM 1487 C CA . ILE A 1 200 ? 18.010 -2.819 -16.292 1.00 94.38 200 ILE A CA 1
ATOM 1488 C C . ILE A 1 200 ? 18.852 -3.575 -15.259 1.00 94.38 200 ILE A C 1
ATOM 1490 O O . ILE A 1 200 ? 20.049 -3.337 -15.117 1.00 94.38 200 ILE A O 1
ATOM 1494 N N . GLN A 1 201 ? 18.258 -4.528 -14.535 1.00 92.44 201 GLN A N 1
ATOM 1495 C CA . GLN A 1 201 ? 18.966 -5.307 -13.514 1.00 92.44 201 GLN A CA 1
ATOM 1496 C C . GLN A 1 201 ? 20.077 -6.181 -14.115 1.00 92.44 201 GLN A C 1
ATOM 1498 O O . GLN A 1 201 ? 21.017 -6.555 -13.417 1.00 92.44 201 GLN A O 1
ATOM 1503 N N . SER A 1 202 ? 19.995 -6.481 -15.414 1.00 94.06 202 SER A N 1
ATOM 1504 C CA . SER A 1 202 ? 20.998 -7.257 -16.150 1.00 94.06 202 SER A CA 1
ATOM 1505 C C . SER A 1 202 ? 22.129 -6.410 -16.751 1.00 94.06 202 SER A C 1
ATOM 1507 O O . SER A 1 202 ? 23.077 -6.972 -17.301 1.00 94.06 202 SER A O 1
ATOM 1509 N N . ILE A 1 203 ? 22.075 -5.076 -16.638 1.00 96.12 203 ILE A N 1
ATOM 1510 C CA . ILE A 1 203 ? 22.949 -4.152 -17.380 1.00 96.12 203 ILE A CA 1
ATOM 1511 C C . ILE A 1 203 ? 24.445 -4.397 -17.154 1.00 96.12 203 ILE A C 1
ATOM 1513 O O . ILE A 1 203 ? 25.233 -4.336 -18.093 1.00 96.12 203 ILE A O 1
ATOM 1517 N N . GLY A 1 204 ? 24.840 -4.740 -15.924 1.00 95.38 204 GLY A N 1
ATOM 1518 C CA . GLY A 1 204 ? 26.235 -5.035 -15.594 1.00 95.38 204 GLY A CA 1
ATOM 1519 C C . GLY A 1 204 ? 26.735 -6.325 -16.247 1.00 95.38 204 GLY A C 1
ATOM 1520 O O . GLY A 1 204 ? 27.866 -6.370 -16.724 1.00 95.38 204 GLY A O 1
ATOM 1521 N N . ALA A 1 205 ? 25.884 -7.355 -16.318 1.00 96.12 205 ALA A N 1
ATOM 1522 C CA . ALA A 1 205 ? 26.212 -8.605 -16.998 1.00 96.12 205 ALA A CA 1
ATOM 1523 C C . ALA A 1 205 ? 26.313 -8.397 -18.514 1.00 96.12 205 ALA A C 1
ATOM 1525 O O . ALA A 1 205 ? 27.266 -8.865 -19.125 1.00 96.12 205 ALA A O 1
ATOM 1526 N N . ARG A 1 206 ? 25.382 -7.633 -19.096 1.00 97.56 206 ARG A N 1
ATOM 1527 C CA . ARG A 1 206 ? 25.381 -7.287 -20.525 1.00 97.56 206 ARG A CA 1
ATOM 1528 C C . ARG A 1 206 ? 26.603 -6.458 -20.915 1.00 97.56 206 ARG A C 1
ATOM 1530 O O . ARG A 1 206 ? 27.223 -6.733 -21.935 1.00 97.56 206 ARG A O 1
ATOM 1537 N N . TYR A 1 207 ? 27.014 -5.505 -20.076 1.00 98.19 207 TYR A N 1
ATOM 1538 C CA . TYR A 1 207 ? 28.255 -4.752 -20.284 1.00 98.19 207 TYR A CA 1
ATOM 1539 C C . TYR A 1 207 ? 29.492 -5.661 -20.233 1.00 98.19 207 TYR A C 1
ATOM 1541 O O . TYR A 1 207 ? 30.371 -5.552 -21.077 1.00 98.19 207 TYR A O 1
ATOM 1549 N N . ALA A 1 208 ? 29.548 -6.601 -19.283 1.00 98.06 208 ALA A N 1
ATOM 1550 C CA . ALA A 1 208 ? 30.659 -7.551 -19.166 1.00 98.06 208 ALA A CA 1
ATOM 1551 C C . ALA A 1 208 ? 30.759 -8.554 -20.336 1.00 98.06 208 ALA A C 1
ATOM 1553 O O . ALA A 1 208 ? 31.791 -9.205 -20.479 1.00 98.06 208 ALA A O 1
ATOM 1554 N N . GLN A 1 209 ? 29.695 -8.695 -21.132 1.00 98.19 209 GLN A N 1
ATOM 1555 C CA . GLN A 1 209 ? 29.634 -9.524 -22.342 1.00 98.19 209 GLN A CA 1
ATOM 1556 C C . GLN A 1 209 ? 29.746 -8.692 -23.634 1.00 98.19 209 GLN A C 1
ATOM 1558 O O . GLN A 1 209 ? 29.470 -9.208 -24.713 1.00 98.19 209 GLN A O 1
ATOM 1563 N N . ASP A 1 210 ? 30.113 -7.408 -23.534 1.00 97.88 210 ASP A N 1
ATOM 1564 C CA . ASP A 1 210 ? 30.204 -6.468 -24.661 1.00 97.88 210 ASP A CA 1
ATOM 1565 C C . ASP A 1 210 ? 28.880 -6.281 -25.442 1.00 97.88 210 ASP A C 1
ATOM 1567 O O . ASP A 1 210 ? 28.876 -5.853 -26.597 1.00 97.88 210 ASP A O 1
ATOM 1571 N N . GLU A 1 211 ? 27.728 -6.563 -24.819 1.00 98.25 211 GLU A N 1
ATOM 1572 C CA . GLU A 1 211 ? 26.401 -6.406 -25.439 1.00 98.25 211 GLU A CA 1
ATOM 1573 C C . GLU A 1 211 ? 25.887 -4.958 -25.395 1.00 98.25 211 GLU A C 1
ATOM 1575 O O . GLU A 1 211 ? 24.999 -4.583 -26.161 1.00 98.25 211 GLU A O 1
ATOM 1580 N N . VAL A 1 212 ? 26.420 -4.134 -24.486 1.00 98.12 212 VAL A N 1
ATOM 1581 C CA . VAL A 1 212 ? 26.077 -2.710 -24.342 1.00 98.12 212 VAL A CA 1
ATOM 1582 C C . VAL A 1 212 ? 27.322 -1.869 -24.080 1.00 98.12 212 VAL A C 1
ATOM 1584 O O . VAL A 1 212 ? 28.289 -2.337 -23.483 1.00 98.12 212 VAL A O 1
ATOM 1587 N N . THR A 1 213 ? 27.294 -0.598 -24.485 1.00 98.50 213 THR A N 1
ATOM 1588 C CA . THR A 1 213 ? 28.375 0.355 -24.195 1.00 98.50 213 THR A CA 1
ATOM 1589 C C . THR A 1 213 ? 28.236 0.953 -22.792 1.00 98.50 213 THR A C 1
ATOM 1591 O O . THR A 1 213 ? 27.158 0.946 -22.195 1.00 98.50 213 THR A O 1
ATOM 1594 N N . LEU A 1 214 ? 29.322 1.532 -22.265 1.00 98.31 214 LEU A N 1
ATOM 1595 C CA . LEU A 1 214 ? 29.281 2.262 -20.991 1.00 98.31 214 LEU A CA 1
ATOM 1596 C C . LEU A 1 214 ? 28.336 3.472 -21.061 1.00 98.31 214 LEU A C 1
ATOM 1598 O O . LEU A 1 214 ? 27.603 3.728 -20.112 1.00 98.31 214 LEU A O 1
ATOM 1602 N N . GLU A 1 215 ? 28.338 4.191 -22.185 1.00 98.25 215 GLU A N 1
ATOM 1603 C CA . GLU A 1 215 ? 27.452 5.338 -22.419 1.00 98.25 215 GLU A CA 1
ATOM 1604 C C . GLU A 1 215 ? 25.980 4.917 -22.380 1.00 98.25 215 GLU A C 1
ATOM 1606 O O . GLU A 1 215 ? 25.185 5.522 -21.663 1.00 98.25 215 GLU A O 1
ATOM 1611 N N . TYR A 1 216 ? 25.636 3.821 -23.064 1.00 97.56 216 TYR A N 1
ATOM 1612 C CA . TYR A 1 216 ? 24.296 3.246 -23.002 1.00 97.56 216 TYR A CA 1
ATOM 1613 C C . TYR A 1 216 ? 23.920 2.873 -21.565 1.00 97.56 216 TYR A C 1
ATOM 1615 O O . TYR A 1 216 ? 22.828 3.197 -21.099 1.00 97.56 216 TYR A O 1
ATOM 1623 N N . ALA A 1 217 ? 24.841 2.241 -20.831 1.00 97.62 217 ALA A N 1
ATOM 1624 C CA . ALA A 1 217 ? 24.591 1.833 -19.458 1.00 97.62 217 ALA A CA 1
ATOM 1625 C C . ALA A 1 217 ? 24.331 3.023 -18.514 1.00 97.62 217 ALA A C 1
ATOM 1627 O O . ALA A 1 217 ? 23.443 2.966 -17.660 1.00 97.62 217 ALA A O 1
ATOM 1628 N N . GLN A 1 218 ? 25.081 4.113 -18.683 1.00 97.44 218 GLN A N 1
ATOM 1629 C CA . GLN A 1 218 ? 24.902 5.349 -17.922 1.00 97.44 218 GLN A CA 1
ATOM 1630 C C . GLN A 1 218 ? 23.568 6.031 -18.246 1.00 97.44 218 GLN A C 1
ATOM 1632 O O . GLN A 1 218 ? 22.862 6.453 -17.329 1.00 97.44 218 GLN A O 1
ATOM 1637 N N . ASP A 1 219 ? 23.208 6.104 -19.528 1.00 96.56 219 ASP A N 1
ATOM 1638 C CA . ASP A 1 219 ? 21.965 6.733 -19.975 1.00 96.56 219 ASP A CA 1
ATOM 1639 C C . ASP A 1 219 ? 20.727 5.955 -19.497 1.00 96.56 219 ASP A C 1
ATOM 1641 O O . ASP A 1 219 ? 19.845 6.515 -18.840 1.00 96.56 219 ASP A O 1
ATOM 1645 N N . MET A 1 220 ? 20.689 4.638 -19.729 1.00 96.31 220 MET A N 1
ATOM 1646 C CA . MET A 1 220 ? 19.574 3.792 -19.284 1.00 96.31 220 MET A CA 1
ATOM 1647 C C . MET A 1 220 ? 19.460 3.757 -17.758 1.00 96.31 220 MET A C 1
ATOM 1649 O O . MET A 1 220 ? 18.356 3.871 -17.215 1.00 96.31 220 MET A O 1
ATOM 1653 N N . GLY A 1 221 ? 20.591 3.686 -17.049 1.00 93.75 221 GLY A N 1
ATOM 1654 C CA . GLY A 1 221 ? 20.625 3.729 -15.587 1.00 93.75 221 GLY A CA 1
ATOM 1655 C C . GLY A 1 221 ? 20.050 5.024 -15.001 1.00 93.75 221 GLY A C 1
ATOM 1656 O O . GLY A 1 221 ? 19.476 4.999 -13.914 1.00 93.75 221 GLY A O 1
ATOM 1657 N N . CYS A 1 222 ? 20.147 6.145 -15.724 1.00 93.81 222 CYS A N 1
ATOM 1658 C CA . CYS A 1 222 ? 19.576 7.425 -15.308 1.00 93.81 222 CYS A CA 1
ATOM 1659 C C . CYS A 1 222 ? 18.048 7.483 -15.492 1.00 93.81 222 CYS A C 1
ATOM 1661 O O . CYS A 1 222 ? 17.349 8.051 -14.652 1.00 93.81 222 CYS A O 1
ATOM 1663 N N . LYS A 1 223 ? 17.524 6.887 -16.570 1.00 94.62 223 LYS A N 1
ATOM 1664 C CA . LYS A 1 223 ? 16.127 7.068 -17.011 1.00 94.62 223 LYS A CA 1
ATOM 1665 C C . LYS A 1 223 ? 15.141 6.009 -16.503 1.00 94.62 223 LYS A C 1
ATOM 1667 O O . LYS A 1 223 ? 13.950 6.290 -16.412 1.00 94.62 223 LYS A O 1
ATOM 1672 N N . THR A 1 224 ? 15.614 4.804 -16.176 1.00 93.25 224 THR A N 1
ATOM 1673 C CA . THR A 1 224 ? 14.754 3.617 -15.954 1.00 93.25 224 THR A CA 1
ATOM 1674 C C . THR A 1 224 ? 13.690 3.796 -14.857 1.00 93.25 224 THR A C 1
ATOM 1676 O O . THR A 1 224 ? 12.563 3.304 -14.975 1.00 93.25 224 THR A O 1
ATOM 1679 N N . CYS A 1 225 ? 14.020 4.505 -13.776 1.00 91.31 225 CYS A N 1
ATOM 1680 C CA . CYS A 1 225 ? 13.068 4.859 -12.720 1.00 91.31 225 CYS A CA 1
ATOM 1681 C C . CYS A 1 225 ? 12.405 6.203 -13.057 1.00 91.31 225 CYS A C 1
ATOM 1683 O O . CYS A 1 225 ? 12.769 7.234 -12.493 1.00 91.31 225 CYS A O 1
ATOM 1685 N N . ALA A 1 226 ? 11.461 6.191 -14.002 1.00 92.62 226 ALA A N 1
ATOM 1686 C CA . ALA A 1 226 ? 10.991 7.408 -14.671 1.00 92.62 226 ALA A CA 1
ATOM 1687 C C . ALA A 1 226 ? 10.138 8.350 -13.803 1.00 92.62 226 ALA A C 1
ATOM 1689 O O . ALA A 1 226 ? 10.000 9.527 -14.134 1.00 92.62 226 ALA A O 1
ATOM 1690 N N . SER A 1 227 ? 9.566 7.867 -12.696 1.00 93.50 227 SER A N 1
ATOM 1691 C CA . SER A 1 227 ? 8.838 8.708 -11.741 1.00 93.50 227 SER A CA 1
ATOM 1692 C C . SER A 1 227 ? 9.234 8.415 -10.289 1.00 93.50 227 SER A C 1
ATOM 1694 O O . SER A 1 227 ? 9.657 7.300 -9.965 1.00 93.50 227 SER A O 1
ATOM 1696 N N . PRO A 1 228 ? 9.089 9.394 -9.379 1.00 89.00 228 PRO A N 1
ATOM 1697 C CA . PRO A 1 228 ? 9.105 9.115 -7.948 1.00 89.00 228 PRO A CA 1
ATOM 1698 C C . PRO A 1 228 ? 7.899 8.242 -7.558 1.00 89.00 228 PRO A C 1
ATOM 1700 O O . PRO A 1 228 ? 6.874 8.252 -8.234 1.00 89.00 228 PRO A O 1
ATOM 1703 N N . GLY A 1 229 ? 8.031 7.487 -6.463 1.00 91.44 229 GLY A N 1
ATOM 1704 C CA . GLY A 1 229 ? 6.923 6.726 -5.877 1.00 91.44 229 GLY A CA 1
ATOM 1705 C C . GLY A 1 229 ? 6.578 5.406 -6.577 1.00 91.44 229 GLY A C 1
ATOM 1706 O O . GLY A 1 229 ? 6.893 5.179 -7.742 1.00 91.44 229 GLY A O 1
ATOM 1707 N N . GLY A 1 230 ? 5.930 4.514 -5.824 1.00 92.62 230 GLY A N 1
ATOM 1708 C CA . GLY A 1 230 ? 5.395 3.242 -6.315 1.00 92.62 230 GLY A CA 1
ATOM 1709 C C . GLY A 1 230 ? 6.371 2.069 -6.464 1.00 92.62 230 GLY A C 1
ATOM 1710 O O . GLY A 1 230 ? 7.590 2.208 -6.509 1.00 92.62 230 GLY A O 1
ATOM 1711 N N . GLY A 1 231 ? 5.818 0.857 -6.494 1.00 92.81 231 GLY A N 1
ATOM 1712 C CA . GLY A 1 231 ? 6.579 -0.348 -6.829 1.00 92.81 231 GLY A CA 1
ATOM 1713 C C . GLY A 1 231 ? 7.040 -0.351 -8.292 1.00 92.81 231 GLY A C 1
ATOM 1714 O O . GLY A 1 231 ? 6.593 0.472 -9.088 1.00 92.81 231 GLY A O 1
ATOM 1715 N N . CYS A 1 232 ? 7.901 -1.306 -8.649 1.00 91.69 232 CYS A N 1
ATOM 1716 C CA . CYS A 1 232 ? 8.410 -1.453 -10.016 1.00 91.69 232 CYS A CA 1
ATOM 1717 C C . CYS A 1 232 ? 7.276 -1.495 -11.061 1.00 91.69 232 CYS A C 1
ATOM 1719 O O . CYS A 1 232 ? 6.216 -2.075 -10.817 1.00 91.69 232 CYS A O 1
ATOM 1721 N N . GLN A 1 233 ? 7.521 -0.924 -12.242 1.00 91.75 233 GLN A N 1
ATOM 1722 C CA . GLN A 1 233 ? 6.556 -0.797 -13.346 1.00 91.75 233 GLN A CA 1
ATOM 1723 C C . GLN A 1 233 ? 6.256 -2.105 -14.111 1.00 91.75 233 GLN A C 1
ATOM 1725 O O . GLN A 1 233 ? 5.611 -2.076 -15.158 1.00 91.75 233 GLN A O 1
ATOM 1730 N N . PHE A 1 234 ? 6.699 -3.250 -13.590 1.00 93.56 234 PHE A N 1
ATOM 1731 C CA . PHE A 1 234 ? 6.360 -4.595 -14.058 1.00 93.56 234 PHE A CA 1
ATOM 1732 C C . PHE A 1 234 ? 5.640 -5.370 -12.942 1.00 93.56 234 PHE A C 1
ATOM 1734 O O . PHE A 1 234 ? 5.747 -5.045 -11.756 1.00 93.56 234 PHE A O 1
ATOM 1741 N N . LEU A 1 235 ? 4.909 -6.422 -13.295 1.00 95.44 235 LEU A N 1
ATOM 1742 C CA . LEU A 1 235 ? 4.122 -7.268 -12.398 1.00 95.44 235 LEU A CA 1
ATOM 1743 C C . LEU A 1 235 ? 4.993 -8.254 -11.590 1.00 95.44 235 LEU A C 1
ATOM 1745 O O . LEU A 1 235 ? 4.732 -9.452 -11.514 1.00 95.44 235 LEU A O 1
ATOM 1749 N N . GLY A 1 236 ? 6.030 -7.729 -10.933 1.00 94.81 236 GLY A N 1
ATOM 1750 C CA . GLY A 1 236 ? 6.794 -8.423 -9.894 1.00 94.81 236 GLY A CA 1
ATOM 1751 C C . GLY A 1 236 ? 5.987 -8.601 -8.602 1.00 94.81 236 GLY A C 1
ATOM 1752 O O . GLY A 1 236 ? 4.763 -8.435 -8.580 1.00 94.81 236 GLY A O 1
ATOM 1753 N N . THR A 1 237 ? 6.645 -8.926 -7.485 1.00 96.31 237 THR A N 1
ATOM 1754 C CA . THR A 1 237 ? 5.935 -9.147 -6.208 1.00 96.31 237 THR A CA 1
ATOM 1755 C C . THR A 1 237 ? 5.262 -7.875 -5.707 1.00 96.31 237 THR A C 1
ATOM 1757 O O . THR A 1 237 ? 4.139 -7.961 -5.216 1.00 96.31 237 THR A O 1
ATOM 1760 N N . ALA A 1 238 ? 5.891 -6.706 -5.865 1.00 95.25 238 ALA A N 1
ATOM 1761 C CA . ALA A 1 238 ? 5.306 -5.422 -5.484 1.00 95.25 238 ALA A CA 1
ATOM 1762 C C . ALA A 1 238 ? 3.951 -5.181 -6.171 1.00 95.25 238 ALA A C 1
ATOM 1764 O O . ALA A 1 238 ? 2.955 -4.957 -5.487 1.00 95.25 238 ALA A O 1
ATOM 1765 N N . GLY A 1 239 ? 3.887 -5.292 -7.503 1.00 96.94 239 GLY A N 1
ATOM 1766 C CA . GLY A 1 239 ? 2.641 -5.138 -8.261 1.00 96.94 239 GLY A CA 1
ATOM 1767 C C . GLY A 1 239 ? 1.638 -6.258 -7.972 1.00 96.94 239 GLY A C 1
ATOM 1768 O O . GLY A 1 239 ? 0.478 -5.996 -7.658 1.00 96.94 239 GLY A O 1
ATOM 1769 N N . THR A 1 240 ? 2.099 -7.513 -7.965 1.00 98.31 240 THR A N 1
ATOM 1770 C CA . THR A 1 240 ? 1.238 -8.671 -7.678 1.00 98.31 240 THR A CA 1
ATOM 1771 C C . THR A 1 240 ? 0.615 -8.580 -6.279 1.00 98.31 240 THR A C 1
ATOM 1773 O O . THR A 1 240 ? -0.548 -8.919 -6.096 1.00 98.31 240 THR A O 1
ATOM 1776 N N . SER A 1 241 ? 1.337 -8.073 -5.278 1.00 98.19 241 SER A N 1
ATOM 1777 C CA . SER A 1 241 ? 0.806 -7.904 -3.919 1.00 98.19 241 SER A CA 1
ATOM 1778 C C . SER A 1 241 ? -0.325 -6.876 -3.852 1.00 98.19 241 SER A C 1
ATOM 1780 O O . SER A 1 241 ? -1.227 -7.033 -3.033 1.00 98.19 241 SER A O 1
ATOM 1782 N N . GLN A 1 242 ? -0.315 -5.858 -4.720 1.00 98.56 242 GLN A N 1
ATOM 1783 C CA . GLN A 1 242 ? -1.427 -4.906 -4.836 1.00 98.56 242 GLN A CA 1
ATOM 1784 C C . GLN A 1 242 ? -2.654 -5.582 -5.445 1.00 98.56 242 GLN A C 1
ATOM 1786 O O . GLN A 1 242 ? -3.748 -5.457 -4.900 1.00 98.56 242 GLN A O 1
ATOM 1791 N N . VAL A 1 243 ? -2.454 -6.370 -6.508 1.00 98.62 243 VAL A N 1
ATOM 1792 C CA . VAL A 1 243 ? -3.513 -7.186 -7.123 1.00 98.62 243 VAL A CA 1
ATOM 1793 C C . VAL A 1 243 ? -4.140 -8.128 -6.095 1.00 98.62 243 VAL A C 1
ATOM 1795 O O . VAL A 1 243 ? -5.360 -8.199 -5.978 1.00 98.62 243 VAL A O 1
ATOM 1798 N N . ILE A 1 244 ? -3.315 -8.802 -5.291 1.00 98.62 244 ILE A N 1
ATOM 1799 C CA . ILE A 1 244 ? -3.775 -9.672 -4.203 1.00 98.62 244 ILE A CA 1
ATOM 1800 C C . ILE A 1 244 ? -4.555 -8.896 -3.140 1.00 98.62 244 ILE A C 1
ATOM 1802 O O . ILE A 1 244 ? -5.601 -9.371 -2.707 1.00 98.62 244 ILE A O 1
ATOM 1806 N N . ALA A 1 245 ? -4.081 -7.721 -2.716 1.00 98.75 245 ALA A N 1
ATOM 1807 C CA . ALA A 1 245 ? -4.779 -6.914 -1.716 1.00 98.75 245 ALA A CA 1
ATOM 1808 C C . ALA A 1 245 ? -6.195 -6.534 -2.183 1.00 98.75 245 ALA A C 1
ATOM 1810 O O . ALA A 1 245 ? -7.141 -6.595 -1.396 1.00 98.75 245 ALA A O 1
ATOM 1811 N N . GLU A 1 246 ? -6.350 -6.189 -3.463 1.00 98.81 246 GLU A N 1
ATOM 1812 C CA . GLU A 1 246 ? -7.654 -5.890 -4.063 1.00 98.81 246 GLU A CA 1
ATOM 1813 C C . GLU A 1 246 ? -8.515 -7.141 -4.214 1.00 98.81 246 GLU A C 1
ATOM 1815 O O . GLU A 1 246 ? -9.686 -7.132 -3.839 1.00 98.81 246 GLU A O 1
ATOM 1820 N N . SER A 1 247 ? -7.910 -8.256 -4.616 1.00 98.62 247 SER A N 1
ATOM 1821 C CA . SER A 1 247 ? -8.620 -9.525 -4.796 1.00 98.62 247 SER A CA 1
ATOM 1822 C C . SER A 1 247 ? -9.132 -10.135 -3.490 1.00 98.62 247 SER A C 1
ATOM 1824 O O . SER A 1 247 ? -10.179 -10.777 -3.468 1.00 98.62 247 SER A O 1
ATOM 1826 N N . LEU A 1 248 ? -8.412 -9.908 -2.388 1.00 98.75 248 LEU A N 1
ATOM 1827 C CA . LEU A 1 248 ? -8.843 -10.253 -1.031 1.00 98.75 248 LEU A CA 1
ATOM 1828 C C . LEU A 1 248 ? -9.964 -9.340 -0.511 1.00 98.75 248 LEU A C 1
ATOM 1830 O O . LEU A 1 248 ? -10.485 -9.583 0.576 1.00 98.75 248 LEU A O 1
ATOM 1834 N N . GLY A 1 249 ? -10.290 -8.260 -1.227 1.00 98.69 249 GLY A N 1
ATOM 1835 C CA . GLY A 1 249 ? -11.226 -7.237 -0.780 1.00 98.69 249 GLY A CA 1
ATOM 1836 C C . GLY A 1 249 ? -10.667 -6.333 0.320 1.00 98.69 249 GLY A C 1
ATOM 1837 O O . GLY A 1 249 ? -11.448 -5.695 1.017 1.00 98.69 249 GLY A O 1
ATOM 1838 N N . MET A 1 250 ? -9.343 -6.267 0.522 1.00 98.75 250 MET A N 1
ATOM 1839 C CA . MET A 1 250 ? -8.727 -5.430 1.568 1.00 98.75 250 MET A CA 1
ATOM 1840 C C . MET A 1 250 ? -8.575 -3.959 1.170 1.00 98.75 250 MET A C 1
ATOM 1842 O O . MET A 1 250 ? -8.272 -3.130 2.027 1.00 98.75 250 MET A O 1
ATOM 1846 N N . THR A 1 251 ? -8.750 -3.631 -0.107 1.00 98.31 251 THR A N 1
ATOM 1847 C CA . THR A 1 251 ? -8.705 -2.261 -0.627 1.00 98.31 251 THR A CA 1
ATOM 1848 C C . THR A 1 251 ? -9.995 -1.927 -1.374 1.00 98.31 251 THR A C 1
ATOM 1850 O O . THR A 1 251 ? -10.868 -2.783 -1.538 1.00 98.31 251 THR A O 1
ATOM 1853 N N . LEU A 1 252 ? -10.148 -0.665 -1.768 1.00 98.69 252 LEU A N 1
ATOM 1854 C CA . LEU A 1 252 ? -11.252 -0.248 -2.622 1.00 98.69 252 LEU A CA 1
ATOM 1855 C C . LEU A 1 252 ? -11.047 -0.757 -4.057 1.00 98.69 252 LEU A C 1
ATOM 1857 O O . LEU A 1 252 ? -9.902 -0.918 -4.479 1.00 98.69 252 LEU A O 1
ATOM 1861 N N . PRO A 1 253 ? -12.133 -0.977 -4.819 1.00 98.38 253 PRO A N 1
ATOM 1862 C CA . PRO A 1 253 ? -12.019 -1.324 -6.228 1.00 98.38 253 PRO A CA 1
ATOM 1863 C C . PRO A 1 253 ? -11.241 -0.265 -7.021 1.00 98.38 253 PRO A C 1
ATOM 1865 O O . PRO A 1 253 ? -11.421 0.942 -6.825 1.00 98.38 253 PRO A O 1
ATOM 1868 N N . HIS A 1 254 ? -10.421 -0.732 -7.958 1.00 98.44 254 HIS A N 1
ATOM 1869 C CA . HIS A 1 254 ? -9.552 0.059 -8.823 1.00 98.44 254 HIS A CA 1
ATOM 1870 C C . HIS A 1 254 ? -8.526 0.899 -8.044 1.00 98.44 254 HIS A C 1
ATOM 1872 O O . HIS A 1 254 ? -8.339 2.086 -8.328 1.00 98.44 254 HIS A O 1
ATOM 1878 N N . ALA A 1 255 ? -7.895 0.295 -7.031 1.00 98.38 255 ALA A N 1
ATOM 1879 C CA . ALA A 1 255 ? -6.858 0.923 -6.206 1.00 98.38 255 ALA A CA 1
ATOM 1880 C C . ALA A 1 255 ? -5.461 0.347 -6.478 1.00 98.38 255 ALA A C 1
ATOM 1882 O O . ALA A 1 255 ? -4.463 1.076 -6.416 1.00 98.38 255 ALA A O 1
ATOM 1883 N N . ALA A 1 256 ? -5.369 -0.949 -6.785 1.00 98.19 256 ALA A N 1
ATOM 1884 C CA . ALA A 1 256 ? -4.114 -1.594 -7.131 1.00 98.19 256 ALA A CA 1
ATOM 1885 C C . ALA A 1 256 ? -3.503 -0.962 -8.383 1.00 98.19 256 ALA A C 1
ATOM 1887 O O . ALA A 1 256 ? -4.196 -0.683 -9.357 1.00 98.19 256 ALA A O 1
ATOM 1888 N N . LEU A 1 257 ? -2.181 -0.781 -8.365 1.00 97.94 257 LEU A N 1
ATOM 1889 C CA . LEU A 1 257 ? -1.392 -0.298 -9.501 1.00 97.94 257 LEU A CA 1
ATOM 1890 C C . LEU A 1 257 ? -1.721 1.134 -9.948 1.00 97.94 257 LEU A C 1
ATOM 1892 O O . LEU A 1 257 ? -1.307 1.553 -11.027 1.00 97.94 257 LEU A O 1
ATOM 1896 N N . THR A 1 258 ? -2.416 1.910 -9.114 1.00 97.50 258 THR A N 1
ATOM 1897 C CA . THR A 1 258 ? -2.619 3.337 -9.376 1.00 97.50 258 THR A CA 1
ATOM 1898 C C . THR A 1 258 ? -1.255 4.040 -9.462 1.00 97.50 258 THR A C 1
ATOM 1900 O O . THR A 1 258 ? -0.435 3.842 -8.563 1.00 97.50 258 THR A O 1
ATOM 1903 N N . PRO A 1 259 ? -0.973 4.859 -10.490 1.00 96.88 259 PRO A N 1
ATOM 1904 C CA . PRO A 1 259 ? 0.289 5.591 -10.578 1.00 96.88 259 PRO A CA 1
ATOM 1905 C C . PRO A 1 259 ? 0.515 6.496 -9.361 1.00 96.88 259 PRO A C 1
ATOM 1907 O O . PRO A 1 259 ? -0.334 7.333 -9.034 1.00 96.88 259 PRO A O 1
ATOM 1910 N N . SER A 1 260 ? 1.648 6.319 -8.683 1.00 96.69 260 SER A N 1
ATOM 1911 C CA . SER A 1 260 ? 1.972 7.046 -7.451 1.00 96.69 260 SER A CA 1
ATOM 1912 C C . SER A 1 260 ? 2.108 8.552 -7.691 1.00 96.69 260 SER A C 1
ATOM 1914 O O . SER A 1 260 ? 2.382 8.994 -8.806 1.00 96.69 260 SER A O 1
ATOM 1916 N N . GLY A 1 261 ? 1.810 9.349 -6.662 1.00 95.31 261 GLY A N 1
ATOM 1917 C CA . GLY A 1 261 ? 1.942 10.811 -6.718 1.00 95.31 261 GLY A CA 1
ATOM 1918 C C . GLY A 1 261 ? 0.846 11.530 -7.510 1.00 95.31 261 GLY A C 1
ATOM 1919 O O . GLY A 1 261 ? 0.759 12.756 -7.478 1.00 95.31 261 GLY A O 1
ATOM 1920 N N . THR A 1 262 ? -0.039 10.795 -8.187 1.00 96.62 262 THR A N 1
ATOM 1921 C CA . THR A 1 262 ? -1.127 11.371 -8.987 1.00 96.62 262 THR A CA 1
ATOM 1922 C C . THR A 1 262 ? -2.374 11.704 -8.160 1.00 96.62 262 THR A C 1
ATOM 1924 O O . THR A 1 262 ? -2.625 11.141 -7.094 1.00 96.62 262 THR A O 1
ATOM 1927 N N . ASN A 1 263 ? -3.235 12.583 -8.686 1.00 97.25 263 ASN A N 1
ATOM 1928 C CA . ASN A 1 263 ? -4.491 12.951 -8.020 1.00 97.25 263 ASN A CA 1
ATOM 1929 C C . ASN A 1 263 ? -5.456 11.767 -7.842 1.00 97.25 263 ASN A C 1
ATOM 1931 O O . ASN A 1 263 ? -6.138 11.694 -6.825 1.00 97.25 263 ASN A O 1
ATOM 1935 N N . ILE A 1 264 ? -5.495 10.824 -8.790 1.00 97.00 264 ILE A N 1
ATOM 1936 C CA . ILE A 1 264 ? -6.329 9.613 -8.687 1.00 97.00 264 ILE A CA 1
ATOM 1937 C C . ILE A 1 264 ? -5.859 8.693 -7.547 1.00 97.00 264 ILE A C 1
ATOM 1939 O O . ILE A 1 264 ? -6.672 8.047 -6.883 1.00 97.00 264 ILE A O 1
ATOM 1943 N N . TRP A 1 265 ? -4.556 8.688 -7.260 1.00 98.12 265 TRP A N 1
ATOM 1944 C CA . TRP A 1 265 ? -3.981 7.974 -6.124 1.00 98.12 265 TRP A CA 1
ATOM 1945 C C . TRP A 1 265 ? -4.323 8.644 -4.790 1.00 98.12 265 TRP A C 1
ATOM 1947 O O . TRP A 1 265 ? -4.775 7.975 -3.859 1.00 98.12 265 TRP A O 1
ATOM 1957 N N . LEU A 1 266 ? -4.212 9.975 -4.712 1.00 98.62 266 LEU A N 1
ATOM 1958 C CA . LEU A 1 266 ? -4.616 10.734 -3.523 1.00 98.62 266 LEU A CA 1
ATOM 1959 C C . LEU A 1 266 ? -6.126 10.616 -3.245 1.00 98.62 266 LEU A C 1
ATOM 1961 O O . LEU A 1 266 ? -6.521 10.445 -2.092 1.00 98.62 266 LEU A O 1
ATOM 1965 N N . ASP A 1 267 ? -6.967 10.654 -4.284 1.00 98.38 267 ASP A N 1
ATOM 1966 C CA . ASP A 1 267 ? -8.417 10.428 -4.180 1.00 98.38 267 ASP A CA 1
ATOM 1967 C C . ASP A 1 267 ? -8.733 9.027 -3.636 1.00 98.38 267 ASP A C 1
ATOM 1969 O O . ASP A 1 267 ? -9.556 8.880 -2.732 1.00 98.38 267 ASP A O 1
ATOM 1973 N N . THR A 1 268 ? -8.005 8.003 -4.094 1.00 98.19 268 THR A N 1
ATOM 1974 C CA . THR A 1 268 ? -8.123 6.635 -3.564 1.00 98.19 268 THR A CA 1
ATOM 1975 C C . THR A 1 268 ? -7.814 6.586 -2.063 1.00 98.19 268 THR A C 1
ATOM 1977 O O . THR A 1 268 ? -8.536 5.929 -1.308 1.00 98.19 268 THR A O 1
ATOM 1980 N N . GLY A 1 269 ? -6.805 7.331 -1.598 1.00 98.56 269 GLY A N 1
ATOM 1981 C CA . GLY A 1 269 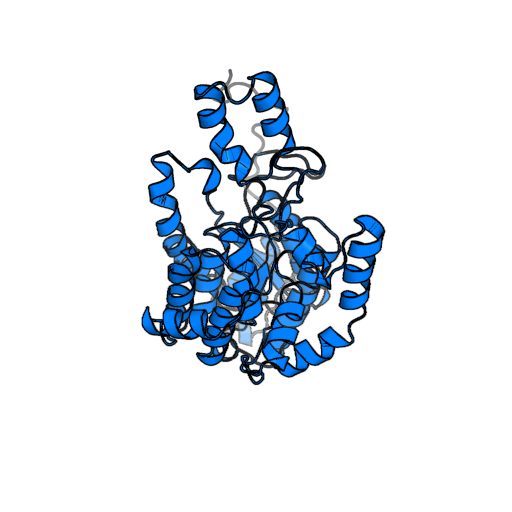? -6.515 7.495 -0.171 1.00 98.56 269 GLY A CA 1
ATOM 1982 C C . GLY A 1 269 ? -7.674 8.124 0.604 1.00 98.56 269 GLY A C 1
ATOM 1983 O O . GLY A 1 269 ? -8.139 7.552 1.591 1.00 98.56 269 GLY A O 1
ATOM 1984 N N . ARG A 1 270 ? -8.200 9.260 0.129 1.00 98.81 270 ARG A N 1
ATOM 1985 C CA . ARG A 1 270 ? -9.341 9.952 0.764 1.00 98.81 270 ARG A CA 1
ATOM 1986 C C . ARG A 1 270 ? -10.569 9.047 0.851 1.00 98.81 270 ARG A C 1
ATOM 1988 O O . ARG A 1 270 ? -11.135 8.867 1.925 1.00 98.81 270 ARG A O 1
ATOM 1995 N N . ARG A 1 271 ? -10.934 8.383 -0.247 1.00 98.50 271 ARG A N 1
ATOM 1996 C CA . ARG A 1 271 ? -12.056 7.430 -0.266 1.00 98.50 271 ARG A CA 1
ATOM 1997 C C . ARG A 1 271 ? -11.828 6.244 0.662 1.00 98.50 271 ARG A C 1
ATOM 1999 O O . ARG A 1 271 ? -12.776 5.764 1.274 1.00 98.50 271 ARG A O 1
ATOM 2006 N N . SER A 1 272 ? -10.586 5.793 0.811 1.00 98.81 272 SER A N 1
ATOM 2007 C CA . SER A 1 272 ? -10.252 4.714 1.743 1.00 98.81 272 SER A CA 1
ATOM 2008 C C . SER A 1 272 ? -10.421 5.137 3.205 1.00 98.81 272 SER A C 1
ATOM 2010 O O . SER A 1 272 ? -10.782 4.305 4.035 1.00 98.81 272 SER A O 1
ATOM 2012 N N . ALA A 1 273 ? -10.219 6.416 3.538 1.00 98.81 273 ALA A N 1
ATOM 2013 C CA . ALA A 1 273 ? -10.520 6.939 4.872 1.00 98.81 273 ALA A CA 1
ATOM 2014 C C . ALA A 1 273 ? -12.032 6.914 5.154 1.00 98.81 273 ALA A C 1
ATOM 2016 O O . ALA A 1 273 ? -12.452 6.401 6.193 1.00 98.81 273 ALA A O 1
ATOM 2017 N N . LEU A 1 274 ? -12.842 7.355 4.184 1.00 98.69 274 LEU A N 1
ATOM 2018 C CA . LEU A 1 274 ? -14.307 7.266 4.248 1.00 98.69 274 LEU A CA 1
ATOM 2019 C C . LEU A 1 274 ? -14.777 5.814 4.399 1.00 98.69 274 LEU A C 1
ATOM 2021 O O . LEU A 1 274 ? -15.630 5.507 5.232 1.00 98.69 274 LEU A O 1
ATOM 2025 N N . ALA A 1 275 ? -14.183 4.901 3.631 1.00 98.81 275 ALA A N 1
ATOM 2026 C CA . ALA A 1 275 ? -14.485 3.480 3.704 1.00 98.81 275 ALA A CA 1
ATOM 2027 C C . ALA A 1 275 ? -14.113 2.889 5.070 1.00 98.81 275 ALA A C 1
ATOM 2029 O O . ALA A 1 275 ? -14.916 2.174 5.663 1.00 98.81 275 ALA A O 1
ATOM 2030 N N . LEU A 1 276 ? -12.949 3.237 5.630 1.00 98.88 276 LEU A N 1
ATOM 2031 C CA . LEU A 1 276 ? -12.563 2.787 6.968 1.00 98.88 276 LEU A CA 1
ATOM 2032 C C . LEU A 1 276 ? -13.543 3.272 8.038 1.00 98.88 276 LEU A C 1
ATOM 2034 O O . LEU A 1 276 ? -13.919 2.493 8.914 1.00 98.88 276 LEU A O 1
ATOM 2038 N N . LYS A 1 277 ? -13.981 4.532 7.956 1.00 98.56 277 LYS A N 1
ATOM 2039 C CA . LYS A 1 277 ? -15.026 5.062 8.834 1.00 98.56 277 LYS A CA 1
ATOM 2040 C C . LYS A 1 277 ? -16.327 4.270 8.681 1.00 98.56 277 LYS A C 1
ATOM 2042 O O . LYS A 1 277 ? -16.881 3.834 9.684 1.00 98.56 277 LYS A O 1
ATOM 2047 N N . ASN A 1 278 ? -16.754 3.990 7.450 1.00 98.56 278 ASN A N 1
ATOM 2048 C CA . ASN A 1 278 ? -17.929 3.161 7.181 1.00 98.56 278 ASN A CA 1
ATOM 2049 C C . ASN A 1 278 ? -17.806 1.747 7.782 1.00 98.56 278 ASN A C 1
ATOM 2051 O O . ASN A 1 278 ? -18.761 1.249 8.378 1.00 98.56 278 ASN A O 1
ATOM 2055 N N . LEU A 1 279 ? -16.636 1.104 7.687 1.00 98.81 279 LEU A N 1
ATOM 2056 C CA . LEU A 1 279 ? -16.390 -0.199 8.317 1.00 98.81 279 LEU A CA 1
ATOM 2057 C C . LEU A 1 279 ? -16.482 -0.119 9.849 1.00 98.81 279 LEU A C 1
ATOM 2059 O O . LEU A 1 279 ? -17.024 -1.030 10.473 1.00 98.81 279 LEU A O 1
ATOM 2063 N N . VAL A 1 280 ? -15.982 0.963 10.459 1.00 98.62 280 VAL A N 1
ATOM 2064 C CA . VAL A 1 280 ? -16.106 1.214 11.906 1.00 98.62 280 VAL A CA 1
ATOM 2065 C C . VAL A 1 280 ? -17.565 1.389 12.313 1.00 98.62 280 VAL A C 1
ATOM 2067 O O . VAL A 1 280 ? -18.020 0.704 13.231 1.00 98.62 280 VAL A O 1
ATOM 2070 N N . ASP A 1 281 ? -18.303 2.245 11.610 1.00 98.19 281 ASP A N 1
ATOM 2071 C CA . ASP A 1 281 ? -19.699 2.561 11.920 1.00 98.19 281 ASP A CA 1
ATOM 2072 C C . ASP A 1 281 ? -20.600 1.316 11.775 1.00 98.19 281 ASP A C 1
ATOM 2074 O O . ASP A 1 281 ? -21.475 1.074 12.610 1.00 98.19 281 ASP A O 1
ATOM 2078 N N . ASN A 1 282 ? -20.315 0.454 10.789 1.00 98.38 282 ASN A N 1
ATOM 2079 C CA . ASN A 1 282 ? -21.038 -0.802 10.552 1.00 98.38 282 ASN A CA 1
ATOM 2080 C C . ASN A 1 282 ? -20.447 -2.026 11.275 1.00 98.38 282 ASN A C 1
ATOM 2082 O O . ASN A 1 282 ? -20.949 -3.137 11.106 1.00 98.38 282 ASN A O 1
ATOM 2086 N N . LYS A 1 283 ? -19.398 -1.855 12.092 1.00 98.19 283 LYS A N 1
ATOM 2087 C CA . LYS A 1 283 ? -18.730 -2.939 12.844 1.00 98.19 283 LYS A CA 1
ATOM 2088 C C . LYS A 1 283 ? -18.258 -4.103 11.954 1.00 98.19 283 LYS A C 1
ATOM 2090 O O . LYS A 1 283 ? -18.333 -5.271 12.342 1.00 98.19 283 LYS A O 1
ATOM 2095 N N . ILE A 1 284 ? -17.762 -3.787 10.759 1.00 98.62 284 ILE A N 1
ATOM 2096 C CA . ILE A 1 284 ? -17.212 -4.763 9.814 1.00 98.62 284 ILE A CA 1
ATOM 2097 C C . ILE A 1 284 ? -15.723 -4.948 10.118 1.00 98.62 284 ILE A C 1
ATOM 2099 O O . ILE A 1 284 ? -14.882 -4.105 9.803 1.00 98.62 284 ILE A O 1
ATOM 2103 N N . ASN A 1 285 ? -15.396 -6.074 10.746 1.00 98.38 285 ASN A N 1
ATOM 2104 C CA . ASN A 1 285 ? -14.031 -6.398 11.161 1.00 98.38 285 ASN A CA 1
ATOM 2105 C C . ASN A 1 285 ? -13.249 -7.122 10.049 1.00 98.38 285 ASN A C 1
ATOM 2107 O O . ASN A 1 285 ? -13.843 -7.804 9.212 1.00 98.38 285 ASN A O 1
ATOM 2111 N N . THR A 1 286 ? -11.910 -7.077 10.085 1.00 98.56 286 THR A N 1
ATOM 2112 C CA . THR A 1 286 ? -11.031 -7.719 9.085 1.00 98.56 286 THR A CA 1
ATOM 2113 C C . THR A 1 286 ? -11.381 -9.182 8.807 1.00 98.56 286 THR A C 1
ATOM 2115 O O . THR A 1 286 ? -11.341 -9.614 7.658 1.00 98.56 286 THR A O 1
ATOM 2118 N N . LYS A 1 287 ? -11.753 -9.965 9.830 1.00 98.38 287 LYS A N 1
ATOM 2119 C CA . LYS A 1 287 ? -12.089 -11.394 9.666 1.00 98.38 287 LYS A CA 1
ATOM 2120 C C . LYS A 1 287 ? -13.330 -11.664 8.809 1.00 98.38 287 LYS A C 1
ATOM 2122 O O . LYS A 1 287 ? -13.490 -12.795 8.348 1.00 98.38 287 LYS A O 1
ATOM 2127 N N . ALA A 1 288 ? -14.210 -10.670 8.659 1.00 98.50 288 ALA A N 1
ATOM 2128 C CA . ALA A 1 288 ? -15.391 -10.748 7.804 1.00 98.50 288 ALA A CA 1
ATOM 2129 C C . ALA A 1 288 ? -15.026 -10.576 6.321 1.00 98.50 288 ALA A C 1
ATOM 2131 O O . ALA A 1 288 ? -15.676 -11.171 5.471 1.00 98.50 288 ALA A O 1
ATOM 2132 N N . ILE A 1 289 ? -13.963 -9.817 6.032 1.00 98.81 289 ILE A N 1
ATOM 2133 C CA . ILE A 1 289 ? -13.401 -9.630 4.686 1.00 98.81 289 ILE A CA 1
ATOM 2134 C C . ILE A 1 289 ? -12.504 -10.827 4.332 1.00 98.81 289 ILE A C 1
ATOM 2136 O O . ILE A 1 289 ? -12.695 -11.499 3.322 1.00 98.81 289 ILE A O 1
ATOM 2140 N N . LEU A 1 290 ? -11.563 -11.169 5.219 1.00 98.75 290 LEU A N 1
ATOM 2141 C CA . LEU A 1 290 ? -10.607 -12.258 5.012 1.00 98.75 290 LEU A CA 1
ATOM 2142 C C . LEU A 1 290 ? -11.211 -13.626 5.359 1.00 98.75 290 LEU A C 1
ATOM 2144 O O . LEU A 1 290 ? -10.988 -14.187 6.439 1.00 98.75 290 LEU A O 1
ATOM 2148 N N . THR A 1 291 ? -11.987 -14.161 4.422 1.00 98.75 291 THR A N 1
ATOM 2149 C CA . THR A 1 291 ? -12.597 -15.499 4.468 1.00 98.75 291 THR A CA 1
ATOM 2150 C C . THR A 1 291 ? -11.844 -16.483 3.574 1.00 98.75 291 THR A C 1
ATOM 2152 O O . THR A 1 291 ? -11.117 -16.068 2.677 1.00 98.75 291 THR A O 1
ATOM 2155 N N . ASP A 1 292 ? -12.035 -17.793 3.771 1.00 98.62 292 ASP A N 1
ATOM 2156 C CA . ASP A 1 292 ? -11.413 -18.803 2.896 1.00 98.62 292 ASP A CA 1
ATOM 2157 C C . ASP A 1 292 ? -11.832 -18.617 1.420 1.00 98.62 292 ASP A C 1
ATOM 2159 O O . ASP A 1 292 ? -11.006 -18.781 0.526 1.00 98.62 292 ASP A O 1
ATOM 2163 N N . LYS A 1 293 ? -13.072 -18.164 1.172 1.00 98.75 293 LYS A N 1
ATOM 2164 C CA . LYS A 1 293 ? -13.564 -17.787 -0.165 1.00 98.75 293 LYS A CA 1
ATOM 2165 C C . LYS A 1 293 ? -12.816 -16.588 -0.759 1.00 98.75 293 LYS A C 1
ATOM 2167 O O . LYS A 1 293 ? -12.483 -16.601 -1.938 1.00 98.75 293 LYS A O 1
ATOM 2172 N N . ALA A 1 294 ? -12.520 -15.564 0.046 1.00 98.81 294 ALA A N 1
ATOM 2173 C CA . ALA A 1 294 ? -11.737 -14.413 -0.409 1.00 98.81 294 ALA A CA 1
ATOM 2174 C C . ALA A 1 294 ? -10.296 -14.820 -0.768 1.00 98.81 294 ALA A C 1
ATOM 2176 O O . ALA A 1 294 ? -9.747 -14.344 -1.760 1.00 98.81 294 ALA A O 1
ATOM 2177 N N . PHE A 1 295 ? -9.698 -15.747 -0.010 1.00 98.88 295 PHE A N 1
ATOM 2178 C CA . PHE A 1 295 ? -8.394 -16.317 -0.357 1.00 98.88 295 PHE A CA 1
ATOM 2179 C C . PHE A 1 295 ? -8.440 -17.133 -1.653 1.00 98.88 295 PHE A C 1
ATOM 2181 O O . PHE A 1 295 ? -7.530 -16.997 -2.467 1.00 98.88 295 PHE A O 1
ATOM 2188 N N . GLU A 1 296 ? -9.489 -17.929 -1.884 1.00 98.69 296 GLU A N 1
ATOM 2189 C CA . GLU A 1 296 ? -9.670 -18.642 -3.156 1.00 98.69 296 GLU A CA 1
ATOM 2190 C C . GLU A 1 296 ? -9.817 -17.670 -4.337 1.00 98.69 296 GLU A C 1
ATOM 2192 O O . GLU A 1 296 ? -9.104 -17.820 -5.328 1.00 98.69 296 GLU A O 1
ATOM 2197 N N . ASN A 1 297 ? -10.624 -16.611 -4.202 1.00 98.81 297 ASN A N 1
ATOM 2198 C CA . ASN A 1 297 ? -10.710 -15.551 -5.214 1.00 98.81 297 ASN A CA 1
ATOM 2199 C C . ASN A 1 297 ? -9.336 -14.928 -5.501 1.00 98.81 297 ASN A C 1
ATOM 2201 O O . ASN A 1 297 ? -8.970 -14.749 -6.660 1.00 98.81 297 ASN A O 1
ATOM 2205 N N . ALA A 1 298 ? -8.544 -14.639 -4.465 1.00 98.75 298 ALA A N 1
ATOM 2206 C CA . ALA A 1 298 ? -7.206 -14.080 -4.632 1.00 98.75 298 ALA A CA 1
ATOM 2207 C C . ALA A 1 298 ? -6.241 -15.028 -5.365 1.00 98.75 298 ALA A C 1
ATOM 2209 O O . ALA A 1 298 ? -5.410 -14.556 -6.139 1.00 98.75 298 ALA A O 1
ATOM 2210 N N . MET A 1 299 ? -6.362 -16.348 -5.180 1.00 98.75 299 MET A N 1
ATOM 2211 C CA . MET A 1 299 ? -5.603 -17.324 -5.973 1.00 98.75 299 MET A CA 1
ATOM 2212 C C . MET A 1 299 ? -6.025 -17.316 -7.445 1.00 98.75 299 MET A C 1
ATOM 2214 O O . MET A 1 299 ? -5.173 -17.404 -8.324 1.00 98.75 299 MET A O 1
ATOM 2218 N N . ILE A 1 300 ? -7.328 -17.215 -7.716 1.00 98.81 300 ILE A N 1
ATOM 2219 C CA . ILE A 1 300 ? -7.865 -17.189 -9.082 1.00 98.81 300 ILE A CA 1
ATOM 2220 C C . ILE A 1 300 ? -7.375 -15.931 -9.797 1.00 98.81 300 ILE A C 1
ATOM 2222 O O . ILE A 1 300 ? -6.797 -16.029 -10.873 1.00 98.81 300 ILE A O 1
ATOM 2226 N N . VAL A 1 301 ? -7.509 -14.755 -9.183 1.00 98.75 301 VAL A N 1
ATOM 2227 C CA . VAL A 1 301 ? -7.025 -13.510 -9.798 1.00 98.75 301 VAL A CA 1
ATOM 2228 C C . VAL A 1 301 ? -5.503 -13.515 -9.962 1.00 98.75 301 VAL A C 1
ATOM 2230 O O . VAL A 1 301 ? -4.997 -13.057 -10.983 1.00 98.75 301 VAL A O 1
ATOM 2233 N N . HIS A 1 302 ? -4.752 -14.085 -9.013 1.00 98.50 302 HIS A N 1
ATOM 2234 C CA . HIS A 1 302 ? -3.303 -14.279 -9.163 1.00 98.50 302 HIS A CA 1
ATOM 2235 C C . HIS A 1 302 ? -2.947 -15.080 -10.419 1.00 98.50 302 HIS A C 1
ATOM 2237 O O . HIS A 1 302 ? -2.093 -14.635 -11.192 1.00 98.50 302 HIS A O 1
ATOM 2243 N N . ALA A 1 303 ? -3.618 -16.215 -10.633 1.00 98.19 303 ALA A N 1
ATOM 2244 C CA . ALA A 1 303 ? -3.414 -17.065 -11.800 1.00 98.19 303 ALA A CA 1
ATOM 2245 C C . ALA A 1 303 ? -3.808 -16.344 -13.100 1.00 98.19 303 ALA A C 1
ATOM 2247 O O . ALA A 1 303 ? -3.043 -16.360 -14.065 1.00 98.19 303 ALA A O 1
ATOM 2248 N N . ALA A 1 304 ? -4.942 -15.636 -13.096 1.00 98.31 304 ALA A N 1
ATOM 2249 C CA . ALA A 1 304 ? -5.416 -14.876 -14.249 1.00 98.31 304 ALA A CA 1
ATOM 2250 C C . ALA A 1 304 ? -4.450 -13.760 -14.666 1.00 98.31 304 ALA A C 1
ATOM 2252 O O . ALA A 1 304 ? -4.235 -13.531 -15.856 1.00 98.31 304 ALA A O 1
ATOM 2253 N N . CYS A 1 305 ? -3.818 -13.101 -13.695 1.00 97.75 305 CYS A N 1
ATOM 2254 C CA . CYS A 1 305 ? -2.843 -12.048 -13.956 1.00 97.75 305 CYS A CA 1
ATOM 2255 C C . CYS A 1 305 ? -1.433 -12.575 -14.286 1.00 97.75 305 CYS A C 1
ATOM 2257 O O . CYS A 1 305 ? -0.579 -11.800 -14.709 1.00 97.75 305 CYS A O 1
ATOM 2259 N N . GLY A 1 306 ? -1.145 -13.863 -14.060 1.00 95.75 306 GLY A N 1
ATOM 2260 C CA . GLY A 1 306 ? 0.217 -14.400 -14.167 1.00 95.75 306 GLY A CA 1
ATOM 2261 C C . GLY A 1 306 ? 1.175 -13.809 -13.124 1.00 95.75 306 GLY A C 1
ATOM 2262 O O . GLY A 1 306 ? 2.323 -13.493 -13.434 1.00 95.75 306 GLY A O 1
ATOM 2263 N N . GLY A 1 307 ? 0.693 -13.602 -11.896 1.00 94.38 307 GLY A N 1
ATOM 2264 C CA . GLY A 1 307 ? 1.436 -12.900 -10.851 1.00 94.38 307 GLY A CA 1
ATOM 2265 C C . GLY A 1 307 ? 2.704 -13.615 -10.360 1.00 94.38 307 GLY A C 1
ATOM 2266 O O . GLY A 1 307 ? 2.880 -14.823 -10.517 1.00 94.38 307 GLY A O 1
ATOM 2267 N N . SER A 1 308 ? 3.566 -12.872 -9.661 1.00 96.81 308 SER A N 1
ATOM 2268 C CA . SER A 1 308 ? 4.819 -13.374 -9.072 1.00 96.81 308 SER A CA 1
ATOM 2269 C C . SER A 1 308 ? 4.628 -14.638 -8.220 1.00 96.81 308 SER A C 1
ATOM 2271 O O . SER A 1 308 ? 3.710 -14.731 -7.396 1.00 96.81 308 SER A O 1
ATOM 2273 N N . THR A 1 309 ? 5.548 -15.597 -8.358 1.00 96.50 309 THR A N 1
ATOM 2274 C CA . THR A 1 309 ? 5.565 -16.852 -7.586 1.00 96.50 309 THR A CA 1
ATOM 2275 C C . THR A 1 309 ? 5.817 -16.633 -6.095 1.00 96.50 309 THR A C 1
ATOM 2277 O O . THR A 1 309 ? 5.408 -17.462 -5.284 1.00 96.50 309 THR A O 1
ATOM 2280 N N . ASN A 1 310 ? 6.386 -15.492 -5.690 1.00 97.25 310 ASN A N 1
ATOM 2281 C CA . ASN A 1 310 ? 6.545 -15.139 -4.275 1.00 97.25 310 ASN A CA 1
ATOM 2282 C C . ASN A 1 310 ? 5.200 -15.096 -3.524 1.00 97.25 310 ASN A C 1
ATOM 2284 O O . ASN A 1 310 ? 5.158 -15.306 -2.309 1.00 97.25 310 ASN A O 1
ATOM 2288 N N . LEU A 1 311 ? 4.073 -14.888 -4.217 1.00 96.38 311 LEU A N 1
ATOM 2289 C CA . LEU A 1 311 ? 2.750 -14.895 -3.583 1.00 96.38 311 LEU A CA 1
ATOM 2290 C C . LEU A 1 311 ? 2.315 -16.289 -3.117 1.00 96.38 311 LEU A C 1
ATOM 2292 O O . LEU A 1 311 ? 1.506 -16.379 -2.193 1.00 96.38 311 LEU A O 1
ATOM 2296 N N . ILE A 1 312 ? 2.937 -17.355 -3.632 1.00 96.31 312 ILE A N 1
ATOM 2297 C CA . ILE A 1 312 ? 2.801 -18.714 -3.090 1.00 96.31 312 ILE A CA 1
ATOM 2298 C C . ILE A 1 312 ? 3.316 -18.767 -1.641 1.00 96.31 312 ILE A C 1
ATOM 2300 O O . ILE A 1 312 ? 2.838 -19.576 -0.854 1.00 96.31 312 ILE A O 1
ATOM 2304 N N . LEU A 1 313 ? 4.233 -17.874 -1.245 1.00 97.50 313 LEU A N 1
ATOM 2305 C CA . LEU A 1 313 ? 4.722 -17.741 0.133 1.00 97.50 313 LEU A CA 1
ATOM 2306 C C . LEU A 1 313 ? 3.952 -16.691 0.942 1.00 97.50 313 LEU A C 1
ATOM 2308 O O . LEU A 1 313 ? 3.757 -16.853 2.150 1.00 97.50 313 LEU A O 1
ATOM 2312 N N . HIS A 1 314 ? 3.559 -15.582 0.314 1.00 98.25 314 HIS A N 1
ATOM 2313 C CA . HIS A 1 314 ? 2.906 -14.473 1.014 1.00 98.25 314 HIS A CA 1
ATOM 2314 C C . HIS A 1 314 ? 1.438 -14.755 1.325 1.00 98.25 314 HIS A C 1
ATOM 2316 O O . HIS A 1 314 ? 1.016 -14.537 2.459 1.00 98.25 314 HIS A O 1
ATOM 2322 N N . LEU A 1 315 ? 0.667 -15.275 0.365 1.00 98.19 315 LEU A N 1
ATOM 2323 C CA . LEU A 1 315 ? -0.767 -15.485 0.548 1.00 98.19 315 LEU A CA 1
ATOM 2324 C C . LEU A 1 315 ? -1.060 -16.476 1.693 1.00 98.19 315 LEU A C 1
ATOM 2326 O O . LEU A 1 315 ? -1.876 -16.137 2.555 1.00 98.19 315 LEU A O 1
ATOM 2330 N N . PRO A 1 316 ? -0.367 -17.635 1.821 1.00 98.38 316 PRO A N 1
ATOM 2331 C CA . PRO A 1 316 ? -0.561 -18.513 2.977 1.00 98.38 316 PRO A CA 1
ATOM 2332 C C . PRO A 1 316 ? -0.157 -17.864 4.303 1.00 98.38 316 PRO A C 1
ATOM 2334 O O . PRO A 1 316 ? -0.777 -18.140 5.325 1.00 98.38 316 PRO A O 1
ATOM 2337 N N . ALA A 1 317 ? 0.859 -16.994 4.310 1.00 98.50 317 ALA A N 1
ATOM 2338 C CA . ALA A 1 317 ? 1.274 -16.285 5.521 1.00 98.50 317 ALA A CA 1
ATOM 2339 C C . ALA A 1 317 ? 0.212 -15.272 5.986 1.00 98.50 317 ALA A C 1
ATOM 2341 O O . ALA A 1 317 ? -0.027 -15.134 7.187 1.00 98.50 317 ALA A O 1
ATOM 2342 N N . ILE A 1 318 ? -0.464 -14.605 5.045 1.00 98.69 318 ILE A N 1
ATOM 2343 C CA . ILE A 1 318 ? -1.595 -13.712 5.331 1.00 98.69 318 ILE A CA 1
ATOM 2344 C C . ILE A 1 318 ? -2.782 -14.525 5.864 1.00 98.69 318 ILE A C 1
ATOM 2346 O O . ILE A 1 318 ? -3.315 -14.185 6.919 1.00 98.69 318 ILE A O 1
ATOM 2350 N N . ALA A 1 319 ? -3.139 -15.637 5.208 1.00 98.62 319 ALA A N 1
ATOM 2351 C CA . ALA A 1 319 ? -4.191 -16.546 5.674 1.00 98.62 319 ALA A CA 1
ATOM 2352 C C . ALA A 1 319 ? -3.911 -17.065 7.092 1.00 98.62 319 ALA A C 1
ATOM 2354 O O . ALA A 1 319 ? -4.781 -17.026 7.963 1.00 98.62 319 ALA A O 1
ATOM 2355 N N . HIS A 1 320 ? -2.666 -17.463 7.361 1.00 98.38 320 HIS A N 1
ATOM 2356 C CA . HIS A 1 320 ? -2.230 -17.893 8.684 1.00 98.38 320 HIS A CA 1
ATOM 2357 C C . HIS A 1 320 ? -2.410 -16.796 9.746 1.00 98.38 320 HIS A C 1
ATOM 2359 O O . HIS A 1 320 ? -2.894 -17.077 10.843 1.00 98.38 320 HIS A O 1
ATOM 2365 N N . ALA A 1 321 ? -2.080 -15.538 9.426 1.00 98.12 321 ALA A N 1
ATOM 2366 C CA . ALA A 1 321 ? -2.192 -14.418 10.363 1.00 98.12 321 ALA A CA 1
ATOM 2367 C C . ALA A 1 321 ? -3.635 -14.162 10.843 1.00 98.12 321 ALA A C 1
ATOM 2369 O O . ALA A 1 321 ? -3.823 -13.759 11.991 1.00 98.12 321 ALA A O 1
ATOM 2370 N N . VAL A 1 322 ? -4.637 -14.454 10.004 1.00 97.81 322 VAL A N 1
ATOM 2371 C CA . VAL A 1 322 ? -6.074 -14.376 10.334 1.00 97.81 322 VAL A CA 1
ATOM 2372 C C . VAL A 1 322 ? -6.686 -15.746 10.695 1.00 97.81 322 VAL A C 1
ATOM 2374 O O . VAL A 1 322 ? -7.898 -15.873 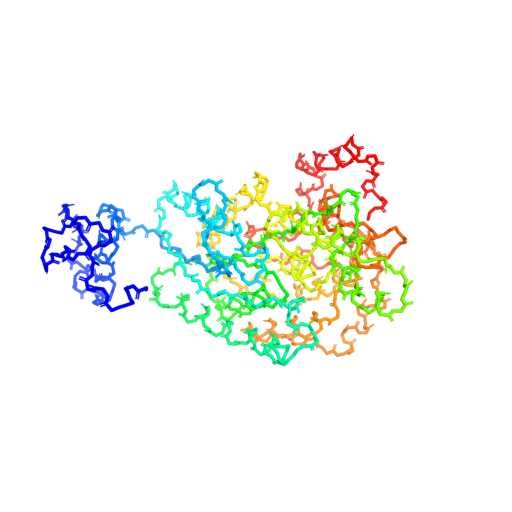10.846 1.00 97.81 322 VAL A O 1
ATOM 2377 N N . LYS A 1 323 ? -5.855 -16.781 10.895 1.00 97.62 323 LYS A N 1
ATOM 2378 C CA . LYS A 1 323 ? -6.267 -18.154 11.256 1.00 97.62 323 LYS A CA 1
ATOM 2379 C C . LYS A 1 323 ? -7.217 -18.811 10.236 1.00 97.62 323 LYS A C 1
ATOM 2381 O O . LYS A 1 323 ? -8.139 -19.530 10.616 1.00 97.62 323 LYS A O 1
ATOM 2386 N N . ARG A 1 324 ? -6.987 -18.561 8.945 1.00 98.00 324 ARG A N 1
ATOM 2387 C CA . ARG A 1 324 ? -7.689 -19.181 7.806 1.00 98.00 324 ARG A CA 1
ATOM 2388 C C . ARG A 1 324 ? -6.902 -20.352 7.222 1.00 98.00 324 ARG A C 1
ATOM 2390 O O . ARG A 1 324 ? -5.742 -20.568 7.586 1.00 98.00 324 ARG A O 1
ATOM 2397 N N . LYS A 1 325 ? -7.534 -21.131 6.336 1.00 97.31 325 LYS A N 1
ATOM 2398 C CA . LYS A 1 325 ? -6.882 -22.274 5.685 1.00 97.31 325 LYS A CA 1
ATOM 2399 C C . LYS A 1 325 ? -5.687 -21.771 4.871 1.00 97.31 325 LYS A C 1
ATOM 2401 O O . LYS A 1 325 ? -5.828 -20.943 3.981 1.00 97.31 325 LYS A O 1
ATOM 2406 N N . MET A 1 326 ? -4.504 -22.307 5.157 1.00 97.38 326 MET A N 1
ATOM 2407 C CA . MET A 1 326 ? -3.329 -22.078 4.322 1.00 97.38 326 MET A CA 1
ATOM 2408 C C . MET A 1 326 ? -3.434 -22.907 3.042 1.00 97.38 326 MET A C 1
ATOM 2410 O O . MET A 1 326 ? -3.706 -24.109 3.097 1.00 97.38 326 MET A O 1
ATOM 2414 N N . MET A 1 327 ? -3.182 -22.268 1.904 1.00 96.69 327 MET A N 1
ATOM 2415 C CA . MET A 1 327 ? -3.184 -22.917 0.597 1.00 96.69 327 MET A CA 1
ATOM 2416 C C . MET A 1 327 ? -2.036 -23.919 0.505 1.00 96.69 327 MET A C 1
ATOM 2418 O O . MET A 1 327 ? -0.883 -23.588 0.795 1.00 96.69 327 MET A O 1
ATOM 2422 N N . LYS A 1 328 ? -2.356 -25.143 0.090 1.00 96.12 328 LYS A N 1
ATOM 2423 C CA . LYS A 1 328 ? -1.383 -26.199 -0.196 1.00 96.12 328 LYS A CA 1
ATOM 2424 C C . LYS A 1 328 ? -1.010 -26.189 -1.677 1.00 96.12 328 LYS A C 1
ATOM 2426 O O . LYS A 1 328 ? -1.688 -25.580 -2.500 1.00 96.12 328 LYS A O 1
ATOM 2431 N N . VAL A 1 329 ? 0.045 -26.920 -2.030 1.00 95.75 329 VAL A N 1
ATOM 2432 C CA . VAL A 1 329 ? 0.494 -27.088 -3.426 1.00 95.75 329 VAL A CA 1
ATOM 2433 C C . VAL A 1 329 ? -0.629 -27.618 -4.330 1.00 95.75 329 VAL A C 1
ATOM 2435 O O . VAL A 1 329 ? -0.789 -27.141 -5.453 1.00 95.75 329 VAL A O 1
ATOM 2438 N N . ASP A 1 330 ? -1.453 -28.540 -3.829 1.00 97.31 330 ASP A N 1
ATOM 2439 C CA . ASP A 1 330 ? -2.589 -29.082 -4.585 1.00 97.31 330 ASP A CA 1
ATOM 2440 C C . ASP A 1 330 ? -3.672 -28.029 -4.855 1.00 97.31 330 ASP A C 1
ATOM 2442 O O . ASP A 1 330 ? -4.260 -28.021 -5.937 1.00 97.31 330 ASP A O 1
ATOM 2446 N N . ASP A 1 331 ? -3.906 -27.105 -3.912 1.00 97.81 331 ASP A N 1
ATOM 2447 C CA . ASP A 1 331 ? -4.849 -26.001 -4.110 1.00 97.81 331 ASP A CA 1
ATOM 2448 C C . ASP A 1 331 ? -4.354 -25.098 -5.261 1.00 97.81 331 ASP A C 1
ATOM 2450 O O . ASP A 1 331 ? -5.122 -24.783 -6.167 1.00 97.81 331 ASP A O 1
ATOM 2454 N N . TRP A 1 332 ? -3.060 -24.749 -5.283 1.00 97.44 332 TRP A N 1
ATOM 2455 C CA . TRP A 1 332 ? -2.451 -23.974 -6.377 1.00 97.44 332 TRP A CA 1
ATOM 2456 C C . TRP A 1 332 ? -2.501 -24.708 -7.717 1.00 97.44 332 TRP A C 1
ATOM 2458 O O . TRP A 1 332 ? -2.828 -24.112 -8.740 1.00 97.44 332 TRP A O 1
ATOM 2468 N N . THR A 1 333 ? -2.215 -26.011 -7.719 1.00 97.50 333 THR A N 1
ATOM 2469 C CA . THR A 1 333 ? -2.269 -26.839 -8.932 1.00 97.50 333 THR A CA 1
ATOM 2470 C C . THR A 1 333 ? -3.678 -26.879 -9.514 1.00 97.50 333 THR A C 1
ATOM 2472 O O . THR A 1 333 ? -3.842 -26.792 -10.729 1.00 97.50 333 THR A O 1
ATOM 2475 N N . ARG A 1 334 ? -4.701 -27.002 -8.660 1.00 97.81 334 ARG A N 1
ATOM 2476 C CA . ARG A 1 334 ? -6.106 -26.970 -9.077 1.00 97.81 334 ARG A CA 1
ATOM 2477 C C . ARG A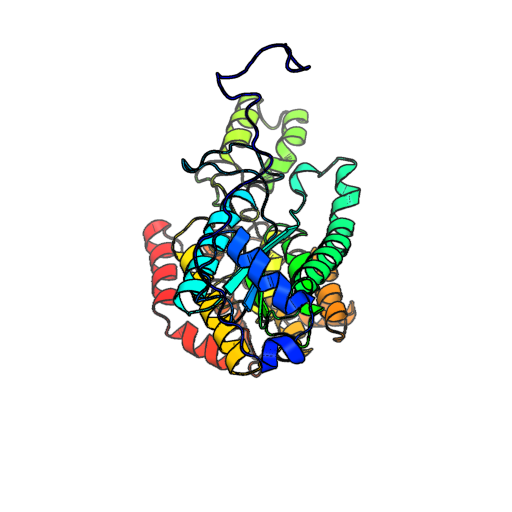 1 334 ? -6.471 -25.622 -9.694 1.00 97.81 334 ARG A C 1
ATOM 2479 O O . ARG A 1 334 ? -7.009 -25.611 -10.794 1.00 97.81 334 ARG A O 1
ATOM 2486 N N . ILE A 1 335 ? -6.166 -24.518 -9.011 1.00 97.81 335 ILE A N 1
ATOM 2487 C CA . ILE A 1 335 ? -6.517 -23.170 -9.482 1.00 97.81 335 ILE A CA 1
ATOM 2488 C C . ILE A 1 335 ? -5.810 -22.839 -10.800 1.00 97.81 335 ILE A C 1
ATOM 2490 O O . ILE A 1 335 ? -6.473 -22.466 -11.758 1.00 97.81 335 ILE A O 1
ATOM 2494 N N . ASN A 1 336 ? -4.503 -23.086 -10.909 1.00 96.38 336 ASN A N 1
ATOM 2495 C CA . ASN A 1 336 ? -3.752 -22.800 -12.138 1.00 96.38 336 ASN A CA 1
ATOM 2496 C C . ASN A 1 336 ? -4.230 -23.606 -13.359 1.00 96.38 336 ASN A C 1
ATOM 2498 O O . ASN A 1 336 ? -4.019 -23.180 -14.487 1.00 96.38 336 ASN A O 1
ATOM 2502 N N . LYS A 1 337 ? -4.842 -24.782 -13.158 1.00 97.19 337 LYS A N 1
ATOM 2503 C CA . LYS A 1 337 ? -5.441 -25.572 -14.249 1.00 97.19 337 LYS A CA 1
ATOM 2504 C C . LYS A 1 337 ? -6.821 -25.068 -14.664 1.00 97.19 337 LYS A C 1
ATOM 2506 O O . LYS A 1 337 ? -7.233 -25.331 -15.788 1.00 97.19 337 LYS A O 1
ATOM 2511 N N . LEU A 1 338 ? -7.546 -24.443 -13.739 1.00 96.50 338 LEU A N 1
ATOM 2512 C CA . LEU A 1 338 ? -8.913 -23.981 -13.951 1.00 96.50 338 LEU A CA 1
ATOM 2513 C C . LEU A 1 338 ? -8.950 -22.570 -14.544 1.00 96.50 338 LEU A C 1
ATOM 2515 O O . LEU A 1 338 ? -9.831 -22.275 -15.340 1.00 96.50 338 LEU A O 1
ATOM 2519 N N . THR A 1 339 ? -8.010 -21.713 -14.148 1.00 98.06 339 THR A N 1
ATOM 2520 C CA . THR A 1 339 ? -8.054 -20.288 -14.464 1.00 98.06 339 THR A CA 1
ATOM 2521 C C . THR A 1 339 ? -7.255 -19.953 -15.729 1.00 98.06 339 THR A C 1
ATOM 2523 O O . THR A 1 339 ? -6.052 -20.232 -15.770 1.00 98.06 339 THR A O 1
ATOM 2526 N N . PRO A 1 340 ? -7.862 -19.310 -16.743 1.00 95.94 340 PRO A N 1
ATOM 2527 C CA . PRO A 1 340 ? -7.124 -18.805 -17.896 1.00 95.94 340 PRO A CA 1
ATOM 2528 C C . PRO A 1 340 ? -6.258 -17.600 -17.513 1.00 95.94 340 PRO A C 1
ATOM 2530 O O . PRO A 1 340 ? -6.637 -16.796 -16.665 1.00 95.94 340 PRO A O 1
ATOM 2533 N N . ARG A 1 341 ? -5.109 -17.427 -18.176 1.00 96.00 341 ARG A N 1
ATOM 2534 C CA . ARG A 1 341 ? -4.325 -16.188 -18.065 1.00 96.00 341 ARG A CA 1
ATOM 2535 C C . ARG A 1 341 ? -4.932 -15.125 -18.978 1.00 96.00 341 ARG A C 1
ATOM 2537 O O . ARG A 1 341 ? -4.995 -15.335 -20.186 1.00 96.00 341 ARG A O 1
ATOM 2544 N N . LEU A 1 342 ? -5.338 -14.002 -18.394 1.00 96.69 342 LEU A N 1
ATOM 2545 C CA . LEU A 1 342 ? -6.086 -12.934 -19.060 1.00 96.69 342 LEU A CA 1
ATOM 2546 C C . LEU A 1 342 ? -5.263 -11.666 -19.311 1.00 96.69 342 LEU A C 1
ATOM 2548 O O . LEU A 1 342 ? -5.656 -10.880 -20.157 1.00 96.69 342 LEU A O 1
ATOM 2552 N N . VAL A 1 343 ? -4.160 -11.467 -18.581 1.00 97.56 343 VAL A N 1
ATOM 2553 C CA . VAL A 1 343 ? -3.427 -10.188 -18.547 1.00 97.56 343 VAL A CA 1
ATOM 2554 C C . VAL A 1 343 ? -2.073 -10.287 -19.259 1.00 97.56 343 VAL A C 1
ATOM 2556 O O . VAL A 1 343 ? -1.291 -11.217 -19.008 1.00 97.56 343 VAL A O 1
ATOM 2559 N N . ASP A 1 344 ? -1.784 -9.304 -20.106 1.00 97.12 344 ASP A N 1
ATOM 2560 C CA . ASP A 1 344 ? -0.544 -9.073 -20.847 1.00 97.12 344 ASP A CA 1
ATOM 2561 C C . ASP A 1 344 ? 0.258 -7.916 -20.226 1.00 97.12 344 ASP A C 1
ATOM 2563 O O . ASP A 1 344 ? 0.232 -6.766 -20.662 1.00 97.12 344 ASP A O 1
ATOM 2567 N N . VAL A 1 345 ? 0.999 -8.219 -19.161 1.00 95.69 345 VAL A N 1
ATOM 2568 C CA . VAL A 1 345 ? 1.813 -7.239 -18.430 1.00 95.69 345 VAL A CA 1
ATOM 2569 C C . VAL A 1 345 ? 3.190 -7.815 -18.167 1.00 95.69 345 VAL A C 1
ATOM 2571 O O . VAL A 1 345 ? 3.306 -8.964 -17.732 1.00 95.69 345 VAL A O 1
ATOM 2574 N N . LEU A 1 346 ? 4.226 -6.988 -18.347 1.00 93.94 346 LEU A N 1
ATOM 2575 C CA . LEU A 1 346 ? 5.622 -7.334 -18.067 1.00 93.94 346 LEU A CA 1
ATOM 2576 C C . LEU A 1 346 ? 5.733 -8.028 -16.705 1.00 93.94 346 LEU A C 1
ATOM 2578 O O . LEU A 1 346 ? 5.156 -7.540 -15.737 1.00 93.94 346 LEU A O 1
ATOM 2582 N N . PRO A 1 347 ? 6.480 -9.132 -16.577 1.00 92.19 347 PRO A N 1
ATOM 2583 C CA . PRO A 1 347 ? 7.340 -9.737 -17.595 1.00 92.19 347 PRO A CA 1
ATOM 2584 C C . PRO A 1 347 ? 6.604 -10.697 -18.550 1.00 92.19 347 PRO A C 1
ATOM 2586 O O . PRO A 1 347 ? 7.237 -11.300 -19.413 1.00 92.19 347 PRO A O 1
ATOM 2589 N N . ASN A 1 348 ? 5.294 -10.888 -18.385 1.00 91.69 348 ASN A N 1
ATOM 2590 C CA . ASN A 1 348 ? 4.509 -11.792 -19.218 1.00 91.69 348 ASN A CA 1
ATOM 2591 C C . ASN A 1 348 ? 4.065 -11.087 -20.508 1.00 91.69 348 ASN A C 1
ATOM 2593 O O . ASN A 1 348 ? 3.766 -9.899 -20.494 1.00 91.69 348 ASN A O 1
ATOM 2597 N N . GLY A 1 349 ? 4.024 -11.833 -21.614 1.00 88.00 349 GLY A N 1
ATOM 2598 C CA . GLY A 1 349 ? 3.633 -11.321 -22.932 1.00 88.00 349 GLY A CA 1
ATOM 2599 C C . GLY A 1 349 ? 2.193 -11.668 -23.340 1.00 88.00 349 GLY A C 1
ATOM 2600 O O . GLY A 1 349 ? 1.436 -12.222 -22.535 1.00 88.00 349 GLY A O 1
ATOM 2601 N N . PRO A 1 350 ? 1.821 -11.467 -24.616 1.00 91.56 350 PRO A N 1
ATOM 2602 C CA . PRO A 1 350 ? 2.735 -11.330 -25.753 1.00 91.56 350 PRO A CA 1
ATOM 2603 C C . PRO A 1 350 ? 3.399 -9.957 -25.944 1.00 91.56 350 PRO A C 1
ATOM 2605 O O . PRO A 1 350 ? 4.519 -9.936 -26.448 1.00 91.56 350 PRO A O 1
ATOM 2608 N N . LYS A 1 351 ? 2.758 -8.842 -25.578 1.00 93.62 351 LYS A N 1
ATOM 2609 C CA . LYS A 1 351 ? 3.288 -7.483 -25.792 1.00 93.62 351 LYS A CA 1
ATOM 2610 C C . LYS A 1 351 ? 4.108 -6.983 -24.603 1.00 93.62 351 LYS A C 1
ATOM 2612 O O . LYS A 1 351 ? 5.083 -6.271 -24.815 1.00 93.62 351 LYS A O 1
ATOM 2617 N N . GLY A 1 352 ? 3.742 -7.364 -23.380 1.00 92.88 352 GLY A N 1
ATOM 2618 C CA . GLY A 1 352 ? 4.396 -6.920 -22.155 1.00 92.88 352 GLY A CA 1
ATOM 2619 C C . GLY A 1 352 ? 4.111 -5.451 -21.862 1.00 92.88 352 GLY A C 1
ATOM 2620 O O . GLY A 1 352 ? 4.995 -4.602 -21.976 1.00 92.88 352 GLY A O 1
ATOM 2621 N N . PHE A 1 353 ? 2.887 -5.127 -21.445 1.00 95.69 353 PHE A N 1
ATOM 2622 C CA . PHE A 1 353 ? 2.575 -3.763 -21.021 1.00 95.69 353 PHE A CA 1
ATOM 2623 C C . PHE A 1 353 ? 3.098 -3.453 -19.604 1.00 95.69 353 PHE A C 1
ATOM 2625 O O . PHE A 1 353 ? 3.192 -4.347 -18.763 1.00 95.69 353 PHE A O 1
ATOM 2632 N N . PRO A 1 354 ? 3.420 -2.188 -19.279 1.00 95.75 354 PRO A N 1
ATOM 2633 C CA . PRO A 1 354 ? 3.673 -1.768 -17.902 1.00 95.75 354 PRO A CA 1
ATOM 2634 C C . PRO A 1 354 ? 2.438 -1.886 -17.000 1.00 95.75 354 PRO A C 1
ATOM 2636 O O . PRO A 1 354 ? 1.295 -1.780 -17.446 1.00 95.75 354 PRO A O 1
ATOM 2639 N N . THR A 1 355 ? 2.647 -1.993 -15.690 1.00 96.69 355 THR A N 1
ATOM 2640 C CA . THR A 1 355 ? 1.550 -2.096 -14.706 1.00 96.69 355 THR A CA 1
ATOM 2641 C C . THR A 1 355 ? 0.607 -0.885 -14.695 1.00 96.69 355 THR A C 1
ATOM 2643 O O . THR A 1 355 ? -0.578 -1.037 -14.400 1.00 96.69 355 THR A O 1
ATOM 2646 N N . SER A 1 356 ? 1.088 0.306 -15.062 1.00 96.44 356 SER A N 1
ATOM 2647 C CA . SER A 1 356 ? 0.258 1.512 -15.203 1.00 96.44 356 SER A CA 1
ATOM 2648 C C . SER A 1 356 ? -0.708 1.444 -16.394 1.00 96.44 356 SER A C 1
ATOM 2650 O O . SER A 1 356 ? -1.798 2.021 -16.340 1.00 96.44 356 SER A O 1
ATOM 2652 N N . VAL A 1 357 ? -0.350 0.712 -17.454 1.00 97.50 357 VAL A N 1
ATOM 2653 C CA . VAL A 1 357 ? -1.243 0.431 -18.587 1.00 97.50 357 VAL A CA 1
ATOM 2654 C C . VAL A 1 357 ? -2.328 -0.550 -18.152 1.00 97.50 357 VAL A C 1
ATOM 2656 O O . VAL A 1 357 ? -3.500 -0.295 -18.415 1.00 97.50 357 VAL A O 1
ATOM 2659 N N . PHE A 1 358 ? -1.985 -1.575 -17.364 1.00 98.19 358 PHE A N 1
ATOM 2660 C CA . PHE A 1 358 ? -2.986 -2.467 -16.772 1.00 98.19 358 PHE A CA 1
ATOM 2661 C C . PHE A 1 358 ? -3.967 -1.727 -15.862 1.00 98.19 358 PHE A C 1
ATOM 2663 O O . PHE A 1 358 ? -5.175 -1.869 -16.035 1.00 98.19 358 PHE A O 1
ATOM 2670 N N . PHE A 1 359 ? -3.495 -0.849 -14.976 1.00 98.31 359 PHE A N 1
ATOM 2671 C CA . PHE A 1 359 ? -4.389 0.029 -14.213 1.00 98.31 359 PHE A CA 1
ATOM 2672 C C . PHE A 1 359 ? -5.347 0.818 -15.123 1.00 98.31 359 PHE A C 1
ATOM 2674 O O . PHE A 1 359 ? -6.554 0.870 -14.873 1.00 98.31 359 PHE A O 1
ATOM 2681 N N . SER A 1 360 ? -4.815 1.402 -16.199 1.00 98.06 360 SER A N 1
ATOM 2682 C CA . SER A 1 360 ? -5.577 2.253 -17.120 1.00 98.06 360 SER A CA 1
ATOM 2683 C C . SER A 1 360 ? -6.554 1.465 -18.003 1.00 98.06 360 SER A C 1
ATOM 2685 O O . SER A 1 360 ? -7.590 2.002 -18.383 1.00 98.06 360 SER A O 1
ATOM 2687 N N . SER A 1 361 ? -6.293 0.178 -18.260 1.00 98.12 361 SER A N 1
ATOM 2688 C CA . SER A 1 361 ? -7.231 -0.729 -18.946 1.00 98.12 361 SER A CA 1
ATOM 2689 C C . SER A 1 361 ? -8.491 -1.036 -18.121 1.00 98.12 361 SER A C 1
ATOM 2691 O O . SER A 1 361 ? -9.469 -1.582 -18.631 1.00 98.12 361 SER A O 1
ATOM 2693 N N . GLY A 1 362 ? -8.485 -0.632 -16.848 1.00 97.88 362 GLY A N 1
ATOM 2694 C CA . GLY A 1 362 ? -9.523 -0.887 -15.858 1.00 97.88 362 GLY A CA 1
ATOM 2695 C C . GLY A 1 362 ? -9.067 -1.835 -14.743 1.00 97.88 362 GLY A C 1
ATOM 2696 O O . GLY A 1 362 ? -9.778 -1.989 -13.756 1.00 97.88 362 GLY A O 1
ATOM 2697 N N . GLY A 1 363 ? -7.854 -2.388 -14.835 1.00 98.19 363 GLY A N 1
ATOM 2698 C CA . GLY A 1 363 ? -7.144 -3.025 -13.728 1.00 98.19 363 GLY A CA 1
ATOM 2699 C C . GLY A 1 363 ? -7.794 -4.302 -13.196 1.00 98.19 363 GLY A C 1
ATOM 2700 O O . GLY A 1 363 ? -8.449 -5.056 -13.912 1.00 98.19 363 GLY A O 1
ATOM 2701 N N . VAL A 1 364 ? -7.592 -4.552 -11.901 1.00 98.69 364 VAL A N 1
ATOM 2702 C CA . VAL A 1 364 ? -8.069 -5.764 -11.215 1.00 98.69 364 VAL A CA 1
ATOM 2703 C C . VAL A 1 364 ? -9.584 -5.975 -11.345 1.00 98.69 364 VAL A C 1
ATOM 2705 O O . VAL A 1 364 ? -9.979 -7.117 -11.590 1.00 98.69 364 VAL A O 1
ATOM 2708 N N . PRO A 1 365 ? -10.446 -4.942 -11.253 1.00 98.69 365 PRO A N 1
ATOM 2709 C CA . PRO A 1 365 ? -11.880 -5.132 -11.419 1.00 98.69 365 PRO A CA 1
ATOM 2710 C C . PRO A 1 365 ? -12.277 -5.661 -12.803 1.00 98.69 365 PRO A C 1
ATOM 2712 O O . PRO A 1 365 ? -13.174 -6.492 -12.863 1.00 98.69 365 PRO A O 1
ATOM 2715 N N . GLU A 1 366 ? -11.605 -5.277 -13.899 1.00 98.38 366 GLU A N 1
ATOM 2716 C CA . GLU A 1 366 ? -11.891 -5.859 -15.230 1.00 98.38 366 GLU A CA 1
ATOM 2717 C C . GLU A 1 366 ? -11.571 -7.350 -15.282 1.00 98.38 366 GLU A C 1
ATOM 2719 O O . GLU A 1 366 ? -12.348 -8.140 -15.816 1.00 98.38 366 GLU A O 1
ATOM 2724 N N . VAL A 1 367 ? -10.442 -7.750 -14.691 1.00 98.56 367 VAL A N 1
ATOM 2725 C CA . VAL A 1 367 ? -10.075 -9.168 -14.590 1.00 98.56 367 VAL A CA 1
ATOM 2726 C C . VAL A 1 367 ? -11.141 -9.915 -13.795 1.00 98.56 367 VAL A C 1
ATOM 2728 O O . VAL A 1 367 ? -11.588 -10.985 -14.200 1.00 98.56 367 VAL A O 1
ATOM 2731 N N . MET A 1 368 ? -11.601 -9.332 -12.687 1.00 98.75 368 MET A N 1
ATOM 2732 C CA . MET A 1 368 ? -12.656 -9.925 -11.875 1.00 98.75 368 MET A CA 1
ATOM 2733 C C . MET A 1 368 ? -14.010 -9.990 -12.594 1.00 98.75 368 MET A C 1
ATOM 2735 O O . MET A 1 368 ? -14.735 -10.955 -12.373 1.00 98.75 368 MET A O 1
ATOM 2739 N N . LEU A 1 369 ? -14.345 -9.042 -13.477 1.00 98.62 369 LEU A N 1
ATOM 2740 C CA . LEU A 1 369 ? -15.537 -9.136 -14.330 1.00 98.62 369 LEU A CA 1
ATOM 2741 C C . LEU A 1 369 ? -15.452 -10.339 -15.275 1.00 98.62 369 LEU A C 1
ATOM 2743 O O . LEU A 1 369 ? -16.356 -11.170 -15.274 1.00 98.62 369 LEU A O 1
ATOM 2747 N N . LYS A 1 370 ? -14.333 -10.501 -15.993 1.00 98.19 370 LYS A N 1
ATOM 2748 C CA . LYS A 1 370 ? -14.129 -11.650 -16.895 1.00 98.19 370 LYS A CA 1
ATOM 2749 C C . LYS A 1 370 ? -14.211 -12.985 -16.138 1.00 98.19 370 LYS A C 1
ATOM 2751 O O . LYS A 1 370 ? -14.891 -13.909 -16.568 1.00 98.19 370 LYS A O 1
ATOM 2756 N N . LEU A 1 371 ? -13.593 -13.070 -14.958 1.00 98.69 371 LEU A N 1
ATOM 2757 C CA . LEU A 1 371 ? -13.638 -14.272 -14.112 1.00 98.69 371 LEU A CA 1
ATOM 2758 C C . LEU A 1 371 ? -15.020 -14.533 -13.489 1.00 98.69 371 LEU A C 1
ATOM 2760 O O . LEU A 1 371 ? -15.376 -15.688 -13.243 1.00 98.69 371 LEU A O 1
ATOM 2764 N N . ARG A 1 372 ? -15.796 -13.479 -13.203 1.00 98.31 372 ARG A N 1
ATOM 2765 C CA . ARG A 1 372 ? -17.197 -13.585 -12.768 1.00 98.31 372 ARG A CA 1
ATOM 2766 C C . ARG A 1 372 ? -18.046 -14.200 -13.875 1.00 98.31 372 ARG A C 1
ATOM 2768 O O . ARG A 1 372 ? -18.826 -15.101 -13.585 1.00 98.31 372 ARG A O 1
ATOM 2775 N N . ASP A 1 373 ? -17.869 -13.751 -15.114 1.00 97.69 373 ASP A N 1
ATOM 2776 C CA . ASP A 1 373 ? -18.631 -14.242 -16.266 1.00 97.69 373 ASP A CA 1
ATOM 2777 C C . ASP A 1 373 ? -18.315 -15.722 -16.573 1.00 97.69 373 ASP A C 1
ATOM 2779 O O . ASP A 1 373 ? -19.186 -16.469 -17.018 1.00 97.69 373 ASP A O 1
ATOM 2783 N N . GLU A 1 374 ? -17.104 -16.183 -16.237 1.00 97.19 374 GLU A N 1
ATOM 2784 C CA . GLU A 1 374 ? -16.711 -17.603 -16.265 1.00 97.19 374 GLU A CA 1
ATOM 2785 C C . GLU A 1 374 ? -17.180 -18.415 -15.038 1.00 97.19 374 GLU A C 1
ATOM 2787 O O . GLU A 1 374 ? -16.964 -19.626 -14.968 1.00 97.19 374 GLU A O 1
ATOM 2792 N N . GLY A 1 375 ? -17.821 -17.780 -14.052 1.00 97.75 375 GLY A N 1
ATOM 2793 C CA . GLY A 1 375 ? -18.312 -18.442 -12.840 1.00 97.75 375 GLY A CA 1
ATOM 2794 C C . GLY A 1 375 ? -17.210 -18.903 -11.880 1.00 97.75 375 GLY A C 1
ATOM 2795 O O . GLY A 1 375 ? -17.444 -19.802 -11.071 1.00 97.75 375 GLY A O 1
ATOM 2796 N N . LEU A 1 376 ? -16.010 -18.315 -11.957 1.00 98.19 376 LEU A N 1
ATOM 2797 C CA . LEU A 1 376 ? -14.864 -18.719 -11.134 1.00 98.19 376 LEU A CA 1
ATOM 2798 C C . LEU A 1 376 ? -14.826 -18.026 -9.764 1.00 98.19 376 LEU A C 1
ATOM 2800 O O . LEU A 1 376 ? -14.205 -18.540 -8.837 1.00 98.19 376 LEU A O 1
ATOM 2804 N N . LEU A 1 377 ? -15.475 -16.870 -9.605 1.00 98.56 377 LEU A N 1
ATOM 2805 C CA . LEU A 1 377 ? -15.390 -16.074 -8.377 1.00 98.56 377 LEU A CA 1
ATOM 2806 C C . LEU A 1 377 ? -16.529 -16.339 -7.388 1.00 98.56 377 LEU A C 1
ATOM 2808 O O . LEU A 1 377 ? -17.699 -16.440 -7.746 1.00 98.56 377 LEU A O 1
ATOM 2812 N N . ASN A 1 378 ? -16.185 -16.325 -6.102 1.00 98.56 378 ASN A N 1
ATOM 2813 C CA . ASN A 1 378 ? -17.142 -16.233 -5.005 1.00 98.56 378 ASN A CA 1
ATOM 2814 C C . ASN A 1 378 ? -17.569 -14.769 -4.822 1.00 98.56 378 ASN A C 1
ATOM 2816 O O . ASN A 1 378 ? -16.789 -13.962 -4.314 1.00 98.56 378 ASN A O 1
ATOM 2820 N N . LEU A 1 379 ? -18.787 -14.413 -5.223 1.00 98.69 379 LEU A N 1
ATOM 2821 C CA . LEU A 1 379 ? -19.226 -13.011 -5.278 1.00 98.69 379 LEU A CA 1
ATOM 2822 C C . LEU A 1 379 ? -19.817 -12.481 -3.960 1.00 98.69 379 LEU A C 1
ATOM 2824 O O . LEU A 1 379 ? -19.869 -11.271 -3.750 1.00 98.69 379 LEU A O 1
ATOM 2828 N N . ASP A 1 380 ? -20.196 -13.374 -3.044 1.00 98.62 380 ASP A N 1
ATOM 2829 C CA . ASP A 1 380 ? -20.822 -13.055 -1.754 1.00 98.62 380 ASP A CA 1
ATOM 2830 C C . ASP A 1 380 ? -19.829 -12.584 -0.674 1.00 98.62 380 ASP A C 1
ATOM 2832 O O . ASP A 1 380 ? -20.215 -12.304 0.462 1.00 98.62 380 ASP A O 1
ATOM 2836 N N . VAL A 1 381 ? -18.535 -12.502 -1.000 1.00 98.75 381 VAL A N 1
ATOM 2837 C CA . VAL A 1 381 ? -17.491 -12.093 -0.050 1.00 98.75 381 VAL A CA 1
ATOM 2838 C C . VAL A 1 381 ? -17.579 -10.599 0.267 1.00 98.75 381 VAL A C 1
ATOM 2840 O O . VAL A 1 381 ? -17.728 -9.770 -0.627 1.00 98.75 381 VAL A O 1
ATOM 2843 N N . MET A 1 382 ? -17.456 -10.247 1.548 1.00 98.81 382 MET A N 1
ATOM 2844 C CA . MET A 1 382 ? -17.409 -8.857 2.015 1.00 98.81 382 MET A CA 1
ATOM 2845 C C . MET A 1 382 ? -16.085 -8.188 1.626 1.00 98.81 382 MET A C 1
ATOM 2847 O O . MET A 1 382 ? -15.035 -8.828 1.640 1.00 98.81 382 MET A O 1
ATOM 2851 N N . THR A 1 383 ? -16.112 -6.883 1.355 1.00 98.88 383 THR A N 1
ATOM 2852 C CA . THR A 1 383 ? -14.923 -6.090 0.999 1.00 98.88 383 THR A CA 1
ATOM 2853 C C . THR A 1 383 ? -14.762 -4.859 1.891 1.00 98.88 383 THR A C 1
ATOM 2855 O O . THR A 1 383 ? -15.669 -4.474 2.630 1.00 98.88 383 THR A O 1
ATOM 2858 N N . ALA A 1 384 ? -13.618 -4.184 1.787 1.00 98.62 384 ALA A N 1
ATOM 2859 C CA . ALA A 1 384 ? -13.305 -2.973 2.538 1.00 98.62 384 ALA A CA 1
ATOM 2860 C C . ALA A 1 384 ? -14.194 -1.767 2.182 1.00 98.62 384 ALA A C 1
ATOM 2862 O O . ALA A 1 384 ? -14.233 -0.798 2.933 1.00 98.62 384 ALA A O 1
ATOM 2863 N N . SER A 1 385 ? -14.951 -1.833 1.083 1.00 98.50 385 SER A N 1
ATOM 2864 C CA . SER A 1 385 ? -16.012 -0.859 0.785 1.00 98.50 385 SER A CA 1
ATOM 2865 C C . SER A 1 385 ? -17.215 -0.961 1.741 1.00 98.50 385 SER A C 1
ATOM 2867 O O . SER A 1 385 ? -18.026 -0.040 1.815 1.00 98.50 385 SER A O 1
ATOM 2869 N N . GLY A 1 386 ? -17.348 -2.079 2.467 1.00 98.50 386 GLY A N 1
ATOM 2870 C CA . GLY A 1 386 ? -18.550 -2.443 3.220 1.00 98.50 386 GLY A CA 1
ATOM 2871 C C . GLY A 1 386 ? -19.631 -3.127 2.375 1.00 98.50 386 GLY A C 1
ATOM 2872 O O . GLY A 1 386 ? -20.711 -3.400 2.892 1.00 98.50 386 GLY A O 1
ATOM 2873 N N . LYS A 1 387 ? -19.345 -3.403 1.097 1.00 98.75 387 LYS A N 1
ATOM 2874 C CA . LYS A 1 387 ? -20.208 -4.136 0.164 1.00 98.75 387 LYS A CA 1
ATOM 2875 C C . LYS A 1 387 ? -19.611 -5.482 -0.227 1.00 98.75 387 LYS A C 1
ATOM 2877 O O . LYS A 1 387 ? -18.405 -5.713 -0.057 1.00 98.75 387 LYS A O 1
ATOM 2882 N N . THR A 1 388 ? -20.449 -6.355 -0.774 1.00 98.88 388 THR A N 1
ATOM 2883 C CA . THR A 1 388 ? -20.014 -7.614 -1.387 1.00 98.88 388 THR A CA 1
ATOM 2884 C C . THR A 1 388 ? -19.182 -7.373 -2.652 1.00 98.88 388 THR A C 1
ATOM 2886 O O . THR A 1 388 ? -19.221 -6.293 -3.250 1.00 98.88 388 THR A O 1
ATOM 2889 N N . LEU A 1 389 ? -18.416 -8.382 -3.076 1.00 98.88 389 LEU A N 1
ATOM 2890 C CA . LEU A 1 389 ? -17.698 -8.337 -4.349 1.00 98.88 389 LEU A CA 1
ATOM 2891 C C . LEU A 1 389 ? -18.669 -8.162 -5.526 1.00 98.88 389 LEU A C 1
ATOM 2893 O O . LEU A 1 389 ? -18.383 -7.367 -6.416 1.00 98.88 389 LEU A O 1
ATOM 2897 N N . GLU A 1 390 ? -19.827 -8.829 -5.501 1.00 98.75 390 GLU A N 1
ATOM 2898 C CA . GLU A 1 390 ? -20.869 -8.677 -6.525 1.00 98.75 390 GLU A CA 1
ATOM 2899 C C . GLU A 1 390 ? -21.297 -7.216 -6.707 1.00 98.75 390 GLU A C 1
ATOM 2901 O O . GLU A 1 390 ? -21.260 -6.678 -7.812 1.00 98.75 390 GLU A O 1
ATOM 2906 N N . GLU A 1 391 ? -21.649 -6.545 -5.610 1.00 98.81 391 GLU A N 1
ATOM 2907 C CA . GLU A 1 391 ? -22.095 -5.151 -5.638 1.00 98.81 391 GLU A CA 1
ATOM 2908 C C . GLU A 1 391 ? -21.011 -4.203 -6.160 1.00 98.81 391 GLU A C 1
ATOM 2910 O O . GLU A 1 391 ? -21.317 -3.252 -6.883 1.00 98.81 391 GLU A O 1
ATOM 2915 N N . ASN A 1 392 ? -19.747 -4.456 -5.813 1.00 98.75 392 ASN A N 1
ATOM 2916 C CA . ASN A 1 392 ? -18.626 -3.665 -6.313 1.00 98.75 392 ASN A CA 1
ATOM 2917 C C . ASN A 1 392 ? -18.409 -3.855 -7.813 1.00 98.75 392 ASN A C 1
ATOM 2919 O O . ASN A 1 392 ? -18.148 -2.876 -8.508 1.00 98.75 392 ASN A O 1
ATOM 2923 N N . LEU A 1 393 ? -18.512 -5.087 -8.314 1.00 98.75 393 LEU A N 1
ATOM 2924 C CA . LEU A 1 393 ? -18.353 -5.377 -9.738 1.00 98.75 393 LEU A CA 1
ATOM 2925 C C . LEU A 1 393 ? -19.503 -4.783 -10.558 1.00 98.75 393 LEU A C 1
ATOM 2927 O O . LEU A 1 393 ? -19.247 -4.123 -11.562 1.00 98.75 393 LEU A O 1
ATOM 2931 N N . ASN A 1 394 ? -20.741 -4.893 -10.071 1.00 98.62 394 ASN A N 1
ATOM 2932 C CA . ASN A 1 394 ? -21.905 -4.268 -10.705 1.00 98.62 394 ASN A CA 1
ATOM 2933 C C . ASN A 1 394 ? -21.773 -2.736 -10.760 1.00 98.62 394 ASN A C 1
ATOM 2935 O O . ASN A 1 394 ? -22.124 -2.110 -11.759 1.00 98.62 394 ASN A O 1
ATOM 2939 N N . TRP A 1 395 ? -21.247 -2.118 -9.695 1.00 98.38 395 TRP A N 1
ATOM 2940 C CA . TRP A 1 395 ? -20.920 -0.690 -9.706 1.00 98.38 395 TRP A CA 1
ATOM 2941 C C . TRP A 1 395 ? -19.818 -0.368 -10.720 1.00 98.38 395 TRP A C 1
ATOM 2943 O O . TRP A 1 395 ? -19.927 0.617 -11.450 1.00 98.38 395 TRP A O 1
ATOM 2953 N N . TRP A 1 396 ? -18.760 -1.180 -10.766 1.00 98.50 396 TRP A N 1
ATOM 2954 C CA . TRP A 1 396 ? -17.615 -0.936 -11.634 1.00 98.50 396 TRP A CA 1
ATOM 2955 C C . TRP A 1 396 ? -18.002 -0.938 -13.115 1.00 98.50 396 TRP A C 1
ATOM 2957 O O . TRP A 1 396 ? -17.610 -0.017 -13.828 1.00 98.50 396 TRP A O 1
ATOM 2967 N N . GLU A 1 397 ? -18.829 -1.889 -13.560 1.00 97.44 397 GLU A N 1
ATOM 2968 C CA . GLU A 1 397 ? -19.301 -1.984 -14.954 1.00 97.44 397 GLU A CA 1
ATOM 2969 C C . GLU A 1 397 ? -19.908 -0.684 -15.485 1.00 97.44 397 GLU A C 1
ATOM 2971 O O . GLU A 1 397 ? -19.722 -0.353 -16.657 1.00 97.44 397 GLU A O 1
ATOM 2976 N N . GLN A 1 398 ? -20.599 0.048 -14.609 1.00 96.75 398 GLN A N 1
ATOM 2977 C CA . GLN A 1 398 ? -21.324 1.283 -14.916 1.00 96.75 398 GLN A CA 1
ATOM 2978 C C . GLN A 1 398 ? -20.564 2.544 -14.474 1.00 96.75 398 GLN A C 1
ATOM 2980 O O . GLN A 1 398 ? -21.088 3.655 -14.557 1.00 96.75 398 GLN A O 1
ATOM 2985 N N . SER A 1 399 ? -19.347 2.393 -13.949 1.00 96.94 399 SER A N 1
ATOM 2986 C CA . SER A 1 399 ? -18.609 3.481 -13.316 1.00 96.94 399 SER A CA 1
ATOM 2987 C C . SER A 1 399 ? -18.061 4.473 -14.341 1.00 96.94 399 SER A C 1
ATOM 2989 O O . SER A 1 399 ? -17.341 4.108 -15.270 1.00 96.94 399 SER A O 1
ATOM 2991 N N . GLU A 1 400 ? -18.289 5.769 -14.116 1.00 97.00 400 GLU A N 1
ATOM 2992 C CA . GLU A 1 400 ? -17.648 6.830 -14.905 1.00 97.00 400 GLU A CA 1
ATOM 2993 C C . GLU A 1 400 ? -16.117 6.747 -14.834 1.00 97.00 400 GLU A C 1
ATOM 2995 O O . GLU A 1 400 ? -15.438 7.001 -15.828 1.00 97.00 400 GLU A O 1
ATOM 3000 N N . LYS A 1 401 ? -15.563 6.324 -13.684 1.00 96.38 401 LYS A N 1
ATOM 3001 C CA . LYS A 1 401 ? -14.115 6.126 -13.510 1.00 96.38 401 LYS A CA 1
ATOM 3002 C C . LYS A 1 401 ? -13.595 5.073 -14.488 1.00 96.38 401 LYS A C 1
ATOM 3004 O O . LYS A 1 401 ? -12.568 5.308 -15.118 1.00 96.38 401 LYS A O 1
ATOM 3009 N N . ARG A 1 402 ? -14.314 3.952 -14.637 1.00 97.56 402 ARG A N 1
ATOM 3010 C CA . ARG A 1 402 ? -13.983 2.863 -15.569 1.00 97.56 402 ARG A CA 1
ATOM 3011 C C . ARG A 1 402 ? -13.904 3.375 -17.000 1.00 97.56 402 ARG A C 1
ATOM 3013 O O . ARG A 1 402 ? -12.883 3.195 -17.660 1.00 97.56 402 ARG A O 1
ATOM 3020 N N . HIS A 1 403 ? -14.962 4.040 -17.458 1.00 97.56 403 HIS A N 1
ATOM 3021 C CA . HIS A 1 403 ? -15.007 4.596 -18.808 1.00 97.56 403 HIS A CA 1
ATOM 3022 C C . HIS A 1 403 ? -13.902 5.627 -19.024 1.00 97.56 403 HIS A C 1
ATOM 3024 O O . HIS A 1 403 ? -13.193 5.557 -20.022 1.00 97.56 403 HIS A O 1
ATOM 3030 N N . PHE A 1 404 ? -13.692 6.528 -18.062 1.00 97.44 404 PHE A N 1
ATOM 3031 C CA . PHE A 1 404 ? -12.675 7.567 -18.156 1.00 97.44 404 PHE A CA 1
ATOM 3032 C C . PHE A 1 404 ? -11.263 6.996 -18.324 1.00 97.44 404 PHE A C 1
ATOM 3034 O O . PHE A 1 404 ? -10.566 7.400 -19.249 1.00 97.44 404 PHE A O 1
ATOM 3041 N N . VAL A 1 405 ? -10.822 6.068 -17.466 1.00 97.31 405 VAL A N 1
ATOM 3042 C CA . VAL A 1 405 ? -9.434 5.564 -17.529 1.00 97.31 405 VAL A CA 1
ATOM 3043 C C . VAL A 1 405 ? -9.164 4.766 -18.804 1.00 97.31 405 VAL A C 1
ATOM 3045 O O . VAL A 1 405 ? -8.103 4.924 -19.409 1.00 97.31 405 VAL A O 1
ATOM 3048 N N . ARG A 1 406 ? -10.158 4.002 -19.266 1.00 98.06 406 ARG A N 1
ATOM 3049 C CA . ARG A 1 406 ? -10.095 3.224 -20.507 1.00 98.06 406 ARG A CA 1
ATOM 3050 C C . ARG A 1 406 ? -10.049 4.123 -21.742 1.00 98.06 406 ARG A C 1
ATOM 3052 O O . ARG A 1 406 ? -9.197 3.937 -22.608 1.00 98.06 406 ARG A O 1
ATOM 3059 N N . ASP A 1 407 ? -10.890 5.156 -21.781 1.00 97.81 407 ASP A N 1
ATOM 3060 C CA . ASP A 1 407 ? -10.861 6.180 -22.831 1.00 97.81 407 ASP A CA 1
ATOM 3061 C C . ASP A 1 407 ? -9.535 6.946 -22.848 1.00 97.81 407 ASP A C 1
ATOM 3063 O O . ASP A 1 407 ? -9.020 7.273 -23.918 1.00 97.81 407 ASP A O 1
ATOM 3067 N N . GLN A 1 408 ? -8.987 7.266 -21.672 1.00 96.31 408 GLN A N 1
ATOM 3068 C CA . GLN A 1 408 ? -7.696 7.942 -21.559 1.00 96.31 408 GLN A CA 1
ATOM 3069 C C . GLN A 1 408 ? -6.563 7.067 -22.092 1.00 96.31 408 GLN A C 1
ATOM 3071 O O . GLN A 1 408 ? -5.706 7.584 -22.808 1.00 96.31 408 GLN A O 1
ATOM 3076 N N . LEU A 1 409 ? -6.564 5.762 -21.804 1.00 97.25 409 LEU A N 1
ATOM 3077 C CA . LEU A 1 409 ? -5.565 4.835 -22.340 1.00 97.25 409 LEU A CA 1
ATOM 3078 C C . LEU A 1 409 ? -5.584 4.827 -23.875 1.00 97.25 409 LEU A C 1
ATOM 3080 O O . LEU A 1 409 ? -4.545 5.035 -24.507 1.00 97.25 409 LEU A O 1
ATOM 3084 N N . LEU A 1 410 ? -6.774 4.696 -24.467 1.00 97.06 410 LEU A N 1
ATOM 3085 C CA . LEU A 1 410 ? -6.937 4.702 -25.918 1.00 97.06 410 LEU A CA 1
ATOM 3086 C C . LEU A 1 410 ? -6.513 6.042 -26.540 1.00 97.06 410 LEU A C 1
ATOM 3088 O O . LEU A 1 410 ? -5.762 6.060 -27.510 1.00 97.06 410 LEU A O 1
ATOM 3092 N N . LYS A 1 411 ? -6.942 7.177 -25.976 1.00 96.69 411 LYS A N 1
ATOM 3093 C CA . LYS A 1 411 ? -6.650 8.513 -26.533 1.00 96.69 411 LYS A CA 1
ATOM 3094 C C . LYS A 1 411 ? -5.187 8.923 -26.385 1.00 96.69 411 LYS A C 1
ATOM 3096 O O . LYS A 1 411 ? -4.649 9.561 -27.283 1.00 96.69 411 LYS A O 1
ATOM 3101 N N . SER A 1 412 ? -4.562 8.605 -25.251 1.00 93.56 412 SER A N 1
ATOM 3102 C CA . SER A 1 412 ? -3.199 9.060 -24.938 1.00 93.56 412 SER A CA 1
ATOM 3103 C C . SER A 1 412 ? -2.107 8.124 -25.454 1.00 93.56 412 SER A C 1
ATOM 3105 O O . SER A 1 412 ? -1.020 8.595 -25.780 1.00 93.56 412 SER A O 1
ATOM 3107 N N . ARG A 1 413 ? -2.374 6.813 -25.531 1.00 93.25 413 ARG A N 1
ATOM 3108 C CA . ARG A 1 413 ? -1.380 5.800 -25.921 1.00 93.25 413 ARG A CA 1
ATOM 3109 C C . ARG A 1 413 ? -1.774 4.993 -27.160 1.00 93.25 413 ARG A C 1
ATOM 3111 O O . ARG A 1 413 ? -0.940 4.245 -27.656 1.00 93.25 413 ARG A O 1
ATOM 3118 N N . GLY A 1 414 ? -3.005 5.119 -27.665 1.00 96.38 414 GLY A N 1
ATOM 3119 C CA . GLY A 1 414 ? -3.480 4.325 -28.805 1.00 96.38 414 GLY A CA 1
ATOM 3120 C C . GLY A 1 414 ? -3.641 2.835 -28.489 1.00 96.38 414 GLY A C 1
ATOM 3121 O O . GLY A 1 414 ? -3.659 2.022 -29.407 1.00 96.38 414 GLY A O 1
ATOM 3122 N N . ILE A 1 415 ? -3.710 2.474 -27.204 1.00 97.00 415 ILE A N 1
ATOM 3123 C CA . ILE A 1 415 ? -3.824 1.089 -26.739 1.00 97.00 415 ILE A CA 1
ATOM 3124 C C . ILE A 1 415 ? -5.299 0.792 -26.481 1.00 97.00 415 ILE A C 1
ATOM 3126 O O . ILE A 1 415 ? -5.935 1.500 -25.69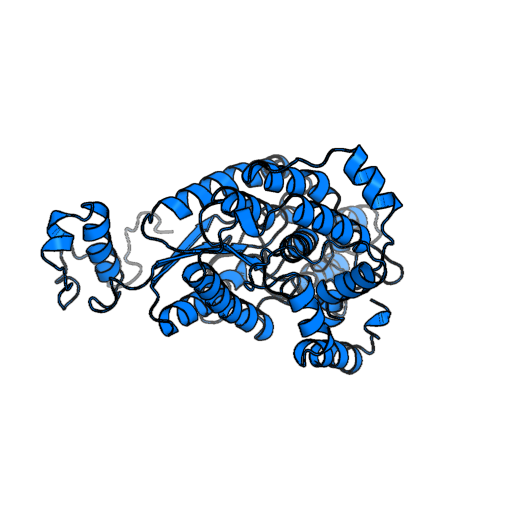7 1.00 97.00 415 ILE A O 1
ATOM 3130 N N . ASP A 1 416 ? -5.832 -0.249 -27.122 1.00 97.25 416 ASP A N 1
ATOM 3131 C CA . ASP A 1 416 ? -7.150 -0.782 -26.782 1.00 97.25 416 ASP A CA 1
ATOM 3132 C C . ASP A 1 416 ? -7.077 -1.452 -25.398 1.00 97.25 416 ASP A C 1
ATOM 3134 O O . ASP A 1 416 ? -6.260 -2.354 -25.208 1.00 97.25 416 ASP A O 1
ATOM 3138 N N . PRO A 1 417 ? -7.889 -1.037 -24.413 1.00 97.06 417 PRO A N 1
ATOM 3139 C CA . PRO A 1 417 ? -7.957 -1.700 -23.116 1.00 97.06 417 PRO A CA 1
ATOM 3140 C C . PRO A 1 417 ? -8.220 -3.213 -23.163 1.00 97.06 417 PRO A C 1
ATOM 3142 O O . PRO A 1 417 ? -7.860 -3.892 -22.210 1.00 97.06 417 PRO A O 1
ATOM 3145 N N . GLU A 1 418 ? -8.855 -3.745 -24.215 1.00 95.88 418 GLU A N 1
ATOM 3146 C CA . GLU A 1 418 ? -9.093 -5.193 -24.356 1.00 95.88 418 GLU A CA 1
ATOM 3147 C C . GLU A 1 418 ? -7.863 -5.986 -24.813 1.00 95.88 418 GLU A C 1
ATOM 3149 O O . GLU A 1 418 ? -7.856 -7.212 -24.699 1.00 95.88 418 GLU A O 1
ATOM 3154 N N . ASP A 1 419 ? -6.826 -5.302 -25.297 1.00 95.25 419 ASP A N 1
ATOM 3155 C CA . ASP A 1 419 ? -5.554 -5.915 -25.681 1.00 95.25 419 ASP A CA 1
ATOM 3156 C C . ASP A 1 419 ? -4.593 -6.110 -24.491 1.00 95.25 419 ASP A C 1
ATOM 3158 O O . ASP A 1 419 ? -3.517 -6.680 -24.692 1.00 95.25 419 ASP A O 1
ATOM 3162 N N . VAL A 1 420 ? -4.930 -5.579 -23.305 1.00 94.06 420 VAL A N 1
ATOM 3163 C CA . VAL A 1 420 ? -4.066 -5.497 -22.107 1.00 94.06 420 VAL A CA 1
ATOM 3164 C C . VAL A 1 420 ? -4.291 -6.645 -21.135 1.00 94.06 420 VAL A C 1
ATOM 3166 O O . VAL A 1 420 ? -5.458 -7.018 -20.888 1.00 94.06 420 VAL A O 1
#

pLDDT: mean 95.84, std 3.38, range [74.69, 98.88]

Foldseek 3Di:
DPPVCPDAPDPCSPPDDPDDPAADDDQDDDPCCVVPPDPVLVVVLSVCVNVVHDSVLSPFAEEEEEEQADFDADPVRDGPGDGLDLARDQVVVLLVLLCVLCVVVSYHYDYDHDHAHACLVCPPHPCNVCRQVSLQVLLVVSLVVRCVNVSHQEYEYEYFEQRTLLSSLLNQLLQQQHQYAYFYFAAQDAFPDADESVVLSCLVVCVVVVNDDPVNNVVRVVCRRPDGHHYGQFQANRQLSLLLCVLLQRAAALRGRAHHPDPVSSVSSSVLSVLSVVCSVVSPGNLLSRAPQSLQSSLQLCLQQVHHPCCLVSSQSSCVSNPHDRDDPVSSVVSNVLHHHQDAAPPRHDPHHTSNLCSLLRHSLVSVVVCVVVVSHDQQGAHSSRDTNVVSSVCSVVDPSNVVSQVCSCVVPVDHSNRD

Sequence (420 aa):
MDILGESKLNNNSWDFLTHAEGPKGKIEFTPEQLISEPSGNLFAQSQNTGMGWDPKKLWGTQFMILSTLGGMRGDDGRPIALGHHTGHFELGMLIEAVANQIKDDDGIPYSAYCSDPCDGRSQGTSGMMDSLPYRNDAAIVMRRLSRSIPTTKGVMGIATCDKGLPAMMMALAGTPEKPTIIVPGGVTLAVEEGEDTAMIQSIGARYAQDEVTLEYAQDMGCKTCASPGGGCQFLGTAGTSQVIAESLGMTLPHAALTPSGTNIWLDTGRRSALALKNLVDNKINTKAILTDKAFENAMIVHAACGGSTNLILHLPAIAHAVKRKMMKVDDWTRINKLTPRLVDVLPNGPKGFPTSVFFSSGGVPEVMLKLRDEGLLNLDVMTASGKTLEENLNWWEQSEKRHFVRDQLLKSRGIDPEDV

Radius of gyration: 23.05 Å; chains: 1; bounding box: 58×62×66 Å